Protein AF-0000000078526744 (afdb_homodimer)

Organism: NCBI:txid29354

Foldseek 3Di:
DDDDPPPPPPPDPVPPVVVVVVVVVVVVVVVVVVVVVVVVVVVVVVVVVVVCVVVVVPPPPPPPVPPPPCPPPVPPPPPPDPPPPPDDPVNLCVQQNDVQVVVLVVLQVVLVVVCVVVVCPVAWDWDQDNFGIKIKGFCVQQHDVQDLHGDPVCLVVLLVVLQSVLVDDFAKEKEFFAAPDFDDPYPDRGLQRSRQSNQVVSLVSSCPVVVHDSLRYHGYYDYNNDFPADSVDPVSRRRRRIMIIGRGRCVCVVVSDDDDD/DDPPDPPPPPPDPVPPVVVVVVVVVVVVVVVVVVVVVVVVVVVVVVVVVVVCVVVVVPPPPPPPVPPPDCPPPPPPPPPPPPPPPPPDPVNLCVQQNDVQVVVLVVLQVVLVVVCVVVVCPVAWDWDQDNFGIKIKGFCVQQHDVQDLHGDPVCLVVLLVVLQSVLVDDFAKEKWFFAADDFDDPYPDRGLQRSRQSNQVVSLVSSCPVVVHDSLRYHGYYDYNNDFPADSVDPVSRRRRRIMIIGRGRCVCVVVSDDDDD

InterPro domains:
  IPR006665 OmpA-like domain [PF00691] (142-241)
  IPR006665 OmpA-like domain [PS51123] (130-251)
  IPR006665 OmpA-like domain [cd07185] (141-247)
  IPR025713 Motility protein B-like, N-terminal domain [PF13677] (3-57)
  IPR036737 OmpA-like domain superfamily [G3DSA:3.30.1330.60] (96-255)
  IPR036737 OmpA-like domain superfamily [SSF103088] (124-247)
  IPR050330 Bacterial Outer Membrane Structural/Functional [PTHR30329] (3-250)

Sequence (522 aa):
MSKKREHVHQEEEAGEAWLLPYSDLMTLLLAVFIVLFAVSKIDAEKAQQISEQFSGTMMNKGYETGVSSGAGSNGNGAQTGGPLNIETQSELESFMGEYELRKLENLKAELDTKLHNQGMDQSVSTMIDMRGLVIRLNNAIFFDSGSAEIKKQSEDTLVEVAGLLNTIDNYIRVEGHTDNVPIRRSNYPSNWELSTARAVNVVKLFIDKCNFSPDKLIAVGYGEFKPVADNATAEGRAKNRRIDVIVLSSKYDNLEEQLVKMSKKREHVHQEEEAGEAWLLPYSDLMTLLLAVFIVLFAVSKIDAEKAQQISEQFSGTMMNKGYETGVSSGAGSNGNGAQTGGPLNIETQSELESFMGEYELRKLENLKAELDTKLHNQGMDQSVSTMIDMRGLVIRLNNAIFFDSGSAEIKKQSEDTLVEVAGLLNTIDNYIRVEGHTDNVPIRRSNYPSNWELSTARAVNVVKLFIDKCNFSPDKLIAVGYGE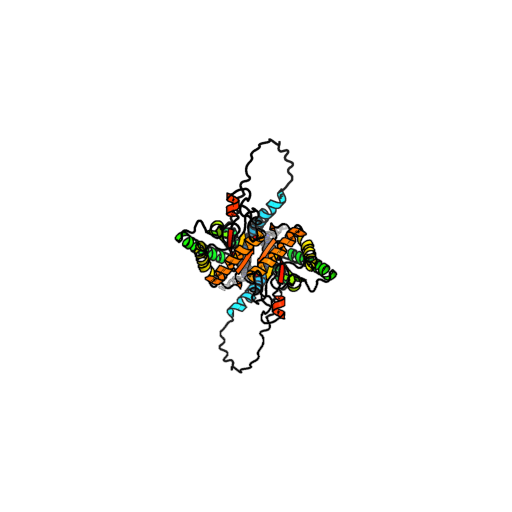FKPVADNATAEGRAKNRRIDVIVLSSKYDNLEEQLVK

Nearest PDB structures (foldseek):
  3wpx-assembly1_B  TM=9.423E-01  e=9.202E-14  Vibrio alginolyticus
  4b62-assembly1_A  TM=9.057E-01  e=3.930E-13  Pseudomonas aeruginosa PAO1
  6aeo-assembly2_B  TM=8.212E-01  e=6.959E-11  Escherichia coli O157:H7
  5y3z-assembly1_A  TM=8.216E-01  e=2.309E-10  Salmonella enterica subsp. enterica serovar Typhimurium str. LT2
  7rjj-assembly2_B  TM=7.910E-01  e=3.603E-08  Klebsiella pneumoniae subsp. pneumoniae

Solvent-accessible surface area (backbone atoms only — not comparable to full-atom values): 28849 Å² total; per-residue (Å²): 139,83,82,79,79,78,80,76,84,78,69,78,74,68,73,66,61,63,53,51,60,52,52,49,48,52,49,49,52,46,50,52,47,49,52,56,47,51,56,56,44,52,58,46,49,58,48,45,55,54,43,44,66,55,48,54,72,61,57,72,68,66,78,72,78,67,80,67,78,73,76,71,76,71,73,77,67,70,77,67,56,56,73,54,80,71,73,45,69,67,56,46,32,71,70,64,30,62,67,54,49,50,54,47,50,52,51,50,53,53,50,50,52,53,36,50,76,68,70,34,63,86,44,42,49,74,48,75,55,88,45,24,40,36,38,36,33,38,32,80,65,36,25,53,90,71,44,48,57,70,35,76,87,35,46,62,59,52,49,54,55,41,60,65,53,66,78,54,89,53,43,35,38,26,34,12,31,24,36,75,72,79,59,84,80,44,94,35,87,35,46,51,52,41,12,29,42,34,13,42,47,52,52,48,46,36,32,76,74,61,67,42,64,62,67,40,48,39,26,25,22,46,8,45,49,64,31,49,30,53,65,87,40,72,69,21,25,56,65,16,25,23,34,38,41,26,45,37,40,77,89,51,44,62,70,68,62,59,68,59,39,140,84,82,80,77,79,80,76,83,78,69,78,73,68,71,66,60,63,54,53,59,52,52,49,48,52,51,49,52,46,50,52,49,50,52,54,46,50,56,55,43,52,56,46,50,57,47,44,55,54,43,43,64,56,46,53,72,62,57,71,69,64,81,72,78,67,80,66,78,76,74,70,77,71,75,75,66,71,76,67,56,57,72,56,80,71,73,48,72,66,57,45,32,70,70,64,30,61,68,54,48,50,52,47,50,50,49,50,51,53,51,51,53,53,36,52,76,67,68,33,64,84,46,42,50,73,50,75,54,87,43,22,40,35,39,37,33,38,31,81,66,36,26,53,90,72,43,47,59,70,36,76,87,37,47,61,60,53,49,56,55,38,60,67,54,66,78,54,88,56,42,36,39,25,34,13,30,24,37,77,72,78,58,84,81,45,94,37,88,34,46,50,53,40,12,29,45,34,13,42,45,53,53,48,47,36,33,75,74,60,68,42,65,61,67,38,47,39,27,26,22,46,7,44,49,64,31,52,30,51,65,87,39,73,69,21,25,55,65,15,23,24,36,38,41,26,43,36,39,75,89,52,45,62,70,66,61,58,67,52,43

Structure (mmCIF, N/CA/C/O backbone):
data_AF-0000000078526744-model_v1
#
loop_
_entity.id
_entity.type
_entity.pdbx_description
1 polymer 'OmpA-like domain-containing protein'
#
loop_
_atom_site.group_PDB
_atom_site.id
_atom_site.type_symbol
_atom_site.label_atom_id
_atom_site.label_alt_id
_atom_site.label_comp_id
_atom_site.label_asym_id
_atom_site.label_entity_id
_atom_site.label_seq_id
_atom_site.pdbx_PDB_ins_code
_atom_site.Cartn_x
_atom_site.Cartn_y
_atom_site.Cartn_z
_atom_site.occupancy
_atom_site.B_iso_or_equiv
_atom_site.auth_seq_id
_atom_site.auth_comp_id
_atom_site.auth_asym_id
_atom_site.auth_atom_id
_atom_site.pdbx_PDB_model_num
ATOM 1 N N . MET A 1 1 ? -13.695 107.938 29.984 1 27.27 1 MET A N 1
ATOM 2 C CA . MET A 1 1 ? -14.211 106.688 30.578 1 27.27 1 MET A CA 1
ATOM 3 C C . MET A 1 1 ? -13.906 105.5 29.672 1 27.27 1 MET A C 1
ATOM 5 O O . MET A 1 1 ? -14.742 105.125 28.859 1 27.27 1 MET A O 1
ATOM 9 N N . SER A 1 2 ? -12.617 105.25 29.188 1 33.06 2 SER A N 1
ATOM 10 C CA . SER A 1 2 ? -12.109 104.438 28.094 1 33.06 2 SER A CA 1
ATOM 11 C C . SER A 1 2 ? -12.164 102.938 28.469 1 33.06 2 SER A C 1
ATOM 13 O O . SER A 1 2 ? -11.758 102.562 29.562 1 33.06 2 SER A O 1
ATOM 15 N N . LYS A 1 3 ? -13.047 102.188 27.781 1 39 3 LYS A N 1
ATOM 16 C CA . LYS A 1 3 ? -13.445 100.812 27.828 1 39 3 LYS A CA 1
ATOM 17 C C . LYS A 1 3 ? -12.258 99.875 27.578 1 39 3 LYS A C 1
ATOM 19 O O . LYS A 1 3 ? -11.672 99.875 26.484 1 39 3 LYS A O 1
ATOM 24 N N . LYS A 1 4 ? -11.516 99.5 28.656 1 39.28 4 LYS A N 1
ATOM 25 C CA . LYS A 1 4 ? -10.406 98.562 28.719 1 39.28 4 LYS A CA 1
ATOM 26 C C . LYS A 1 4 ? -10.836 97.188 28.234 1 39.28 4 LYS A C 1
ATOM 28 O O . LYS A 1 4 ? -11.711 96.562 28.844 1 39.28 4 LYS A O 1
ATOM 33 N N . ARG A 1 5 ? -10.633 96.875 26.953 1 36.41 5 ARG A N 1
ATOM 34 C CA . ARG A 1 5 ? -10.891 95.625 26.219 1 36.41 5 ARG A CA 1
ATOM 35 C C . ARG A 1 5 ? -10.086 94.5 26.812 1 36.41 5 ARG A C 1
ATOM 37 O O . ARG A 1 5 ? -8.859 94.562 26.875 1 36.41 5 ARG A O 1
ATOM 44 N N . GLU A 1 6 ? -10.617 93.812 27.828 1 32.41 6 GLU A N 1
ATOM 45 C CA . GLU A 1 6 ? -10.125 92.562 28.469 1 32.41 6 GLU A CA 1
ATOM 46 C C . GLU A 1 6 ? -9.852 91.5 27.453 1 32.41 6 GLU A C 1
ATOM 48 O O . GLU A 1 6 ? -10.758 91.062 26.719 1 32.41 6 GLU A O 1
ATOM 53 N N . HIS A 1 7 ? -8.672 91.438 26.812 1 33.16 7 HIS A N 1
ATOM 54 C CA . HIS A 1 7 ? -8.164 90.375 25.938 1 33.16 7 HIS A CA 1
ATOM 55 C C . HIS A 1 7 ? -8.172 89 26.609 1 33.16 7 HIS A C 1
ATOM 57 O O . HIS A 1 7 ? -7.543 88.875 27.656 1 33.16 7 HIS A O 1
ATOM 63 N N . VAL A 1 8 ? -9.312 88.312 26.531 1 34.03 8 VAL A N 1
ATOM 64 C CA . VAL A 1 8 ? -9.578 86.938 26.969 1 34.03 8 VAL A CA 1
ATOM 65 C C . VAL A 1 8 ? -8.523 86 26.391 1 34.03 8 VAL A C 1
ATOM 67 O O . VAL A 1 8 ? -8.328 85.938 25.172 1 34.03 8 VAL A O 1
ATOM 70 N N . HIS A 1 9 ? -7.484 85.625 27.156 1 33.34 9 HIS A N 1
ATOM 71 C CA . HIS A 1 9 ? -6.434 84.625 26.969 1 33.34 9 HIS A CA 1
ATOM 72 C C . HIS A 1 9 ? -7.023 83.25 26.609 1 33.34 9 HIS A C 1
ATOM 74 O O . HIS A 1 9 ? -7.492 82.562 27.484 1 33.34 9 HIS A O 1
ATOM 80 N N . GLN A 1 10 ? -7.789 83 25.453 1 34.94 10 GLN A N 1
ATOM 81 C CA . GLN A 1 10 ? -8.312 81.75 24.953 1 34.94 10 GLN A CA 1
ATOM 82 C C . GLN A 1 10 ? -7.18 80.812 24.625 1 34.94 10 GLN A C 1
ATOM 84 O O . GLN A 1 10 ? -7.371 79.812 23.859 1 34.94 10 GLN A O 1
ATOM 89 N N . GLU A 1 11 ? -5.898 81.125 24.891 1 31.27 11 GLU A N 1
ATOM 90 C CA . GLU A 1 11 ? -4.941 80.375 24.094 1 31.27 11 GLU A CA 1
ATOM 91 C C . GLU A 1 11 ? -5.012 78.875 24.438 1 31.27 11 GLU A C 1
ATOM 93 O O . GLU A 1 11 ? -5.027 78 23.531 1 31.27 11 GLU A O 1
ATOM 98 N N . GLU A 1 12 ? -4.438 78.312 25.531 1 35.16 12 GLU A N 1
ATOM 99 C CA . GLU A 1 12 ? -3.455 77.25 25.531 1 35.16 12 GLU A CA 1
ATOM 100 C C . GLU A 1 12 ? -4.129 75.875 25.672 1 35.16 12 GLU A C 1
ATOM 102 O O . GLU A 1 12 ? -3.459 74.875 25.922 1 35.16 12 GLU A O 1
ATOM 107 N N . GLU A 1 13 ? -5.473 75.75 25.734 1 38.25 13 GLU A N 1
ATOM 108 C CA . GLU A 1 13 ? -5.945 74.438 26.125 1 38.25 13 GLU A CA 1
ATOM 109 C C . GLU A 1 13 ? -5.812 73.438 24.984 1 38.25 13 GLU A C 1
ATOM 111 O O . GLU A 1 13 ? -6.352 72.312 25.047 1 38.25 13 GLU A O 1
ATOM 116 N N . ALA A 1 14 ? -5.254 73.75 23.781 1 41.25 14 ALA A N 1
ATOM 117 C CA . ALA A 1 14 ? -5.332 72.938 22.594 1 41.25 14 ALA A CA 1
ATOM 118 C C . ALA A 1 14 ? -4.465 71.688 22.75 1 41.25 14 ALA A C 1
ATOM 120 O O . ALA A 1 14 ? -4.508 70.75 21.922 1 41.25 14 ALA A O 1
ATOM 121 N N . GLY A 1 15 ? -3.561 71.75 23.797 1 40.81 15 GLY A N 1
ATOM 122 C CA . GLY A 1 15 ? -2.578 70.625 23.766 1 40.81 15 GLY A CA 1
ATOM 123 C C . GLY A 1 15 ? -3.164 69.312 24.078 1 40.81 15 GLY A C 1
ATOM 124 O O . GLY A 1 15 ? -2.518 68.25 23.859 1 40.81 15 GLY A O 1
ATOM 125 N N . GLU A 1 16 ? -4.156 69.188 24.984 1 44.59 16 GLU A N 1
ATOM 126 C CA . GLU A 1 16 ? -4.547 67.938 25.578 1 44.59 16 GLU A CA 1
ATOM 127 C C . GLU A 1 16 ? -5.527 67.188 24.672 1 44.59 16 GLU A C 1
ATOM 129 O O . GLU A 1 16 ? -5.941 66.062 24.984 1 44.59 16 GLU A O 1
ATOM 134 N N . ALA A 1 17 ? -6.047 67.812 23.641 1 48.38 17 ALA A N 1
ATOM 135 C CA . ALA A 1 17 ? -7.172 67.25 22.906 1 48.38 17 ALA A CA 1
ATOM 136 C C . ALA A 1 17 ? -6.699 66.188 21.938 1 48.38 17 ALA A C 1
ATOM 138 O O . ALA A 1 17 ? -7.465 65.312 21.562 1 48.38 17 ALA A O 1
ATOM 139 N N . TRP A 1 18 ? -5.414 66.375 21.516 1 48.66 18 TRP A N 1
ATOM 140 C CA . TRP A 1 18 ? -4.98 65.438 20.484 1 48.66 18 TRP A CA 1
ATOM 141 C C . TRP A 1 18 ? -4.68 64.062 21.109 1 48.66 18 TRP A C 1
ATOM 143 O O . TRP A 1 18 ? -4.574 63.062 20.391 1 48.66 18 TRP A O 1
ATOM 153 N N . LEU A 1 19 ? -4.469 64 22.406 1 51.12 19 LEU A N 1
ATOM 154 C CA . LEU A 1 19 ? -4.102 62.75 23.031 1 51.12 19 LEU A CA 1
ATOM 155 C C . LEU A 1 19 ? -5.305 61.812 23.141 1 51.12 19 LEU A C 1
ATOM 157 O O . LEU A 1 19 ? -5.164 60.594 23.062 1 51.12 19 LEU A O 1
ATOM 161 N N . LEU A 1 20 ? -6.492 62.281 23.078 1 58.22 20 LEU A N 1
ATOM 162 C CA . LEU A 1 20 ? -7.684 61.469 23.266 1 58.22 20 LEU A CA 1
ATOM 163 C C . LEU A 1 20 ? -7.957 60.594 22.031 1 58.22 20 LEU A C 1
ATOM 165 O O . LEU A 1 20 ? -8.242 59.406 22.156 1 58.22 20 LEU A O 1
ATOM 169 N N . PRO A 1 21 ? -7.809 61.25 20.828 1 60.22 21 PRO A N 1
ATOM 170 C CA . PRO A 1 21 ? -8.078 60.375 19.672 1 60.22 21 PRO A CA 1
ATOM 171 C C . PRO A 1 21 ? -7 59.312 19.484 1 60.22 21 PRO A C 1
ATOM 173 O O . PRO A 1 21 ? -7.305 58.188 19.047 1 60.22 21 PRO A O 1
ATOM 176 N N . TYR A 1 22 ? -5.809 59.688 19.969 1 59.84 22 TYR A N 1
ATOM 177 C CA . TYR A 1 22 ? -4.73 58.688 19.844 1 59.84 22 TYR A CA 1
ATOM 178 C C . TYR A 1 22 ? -4.906 57.562 20.828 1 59.84 22 TYR A C 1
ATOM 180 O O . TYR A 1 22 ? -4.73 56.375 20.484 1 59.84 22 TYR A O 1
ATOM 188 N N . SER A 1 23 ? -5.352 57.938 22 1 62.91 23 SER A N 1
ATOM 189 C CA . SER A 1 23 ? -5.586 56.938 23.016 1 62.91 23 SER A CA 1
ATOM 190 C C . SER A 1 23 ? -6.773 56.031 22.656 1 62.91 23 SER A C 1
ATOM 192 O O . SER A 1 23 ? -6.758 54.844 22.906 1 62.91 23 SER A O 1
ATOM 194 N N . ASP A 1 24 ? -7.684 56.625 22.016 1 64.69 24 ASP A N 1
ATOM 195 C CA . ASP A 1 24 ? -8.859 55.906 21.578 1 64.69 24 ASP A CA 1
ATOM 196 C C . ASP A 1 24 ? -8.523 54.969 20.406 1 64.69 24 ASP A C 1
ATOM 198 O O . ASP A 1 24 ? -8.984 53.844 20.344 1 64.69 24 ASP A O 1
ATOM 202 N N . LEU A 1 25 ? -7.637 55.438 19.453 1 64.5 25 LEU A N 1
ATOM 203 C CA . LEU A 1 25 ? -7.215 54.625 18.328 1 64.5 25 LEU A CA 1
ATOM 204 C C . LEU A 1 25 ? -6.355 53.438 18.797 1 64.5 25 LEU A C 1
ATOM 206 O O . LEU A 1 25 ? -6.512 52.312 18.328 1 64.5 25 LEU A O 1
ATOM 210 N N . MET A 1 26 ? -5.539 53.656 19.812 1 65.31 26 MET A N 1
ATOM 211 C CA . MET A 1 26 ? -4.695 52.625 20.375 1 65.31 26 MET A CA 1
ATOM 212 C C . MET A 1 26 ? -5.527 51.625 21.156 1 65.31 26 MET A C 1
ATOM 214 O O . MET A 1 26 ? -5.27 50.406 21.109 1 65.31 26 MET A O 1
ATOM 218 N N . THR A 1 27 ? -6.668 52.031 21.797 1 71 27 THR A N 1
ATOM 219 C CA . THR A 1 27 ? -7.574 51.125 22.5 1 71 27 THR A CA 1
ATOM 220 C C . THR A 1 27 ? -8.398 50.312 21.531 1 71 27 THR A C 1
ATOM 222 O O . THR A 1 27 ? -8.648 49.125 21.766 1 71 27 THR A O 1
ATOM 225 N N . LEU A 1 28 ? -8.758 50.938 20.391 1 72.38 28 LEU A N 1
ATOM 226 C CA . LEU A 1 28 ? -9.484 50.219 19.344 1 72.38 28 LEU A CA 1
ATOM 227 C C . LEU A 1 28 ? -8.578 49.219 18.656 1 72.38 28 LEU A C 1
ATOM 229 O O . LEU A 1 28 ? -8.984 48.062 18.391 1 72.38 28 LEU A O 1
ATOM 233 N N . LEU A 1 29 ? -7.387 49.656 18.344 1 70.06 29 LEU A N 1
ATOM 234 C CA . LEU A 1 29 ? -6.391 48.75 17.766 1 70.06 29 LEU A CA 1
ATOM 235 C C . LEU A 1 29 ? -6.027 47.625 18.734 1 70.06 29 LEU A C 1
ATOM 237 O O . LEU A 1 29 ? -5.891 46.469 18.328 1 70.06 29 LEU A O 1
ATOM 241 N N . LEU A 1 30 ? -5.992 47.906 20 1 69.88 30 LEU A N 1
ATOM 242 C CA . LEU A 1 30 ? -5.785 46.875 21.031 1 69.88 30 LEU A CA 1
ATOM 243 C C . LEU A 1 30 ? -6.973 45.938 21.125 1 69.88 30 LEU A C 1
ATOM 245 O O . LEU A 1 30 ? -6.793 44.719 21.219 1 69.88 30 LEU A O 1
ATOM 249 N N . ALA A 1 31 ? -8.172 46.469 21.062 1 71.12 31 ALA A N 1
ATOM 250 C CA . ALA A 1 31 ? -9.375 45.625 21.078 1 71.12 31 ALA A CA 1
ATOM 251 C C . ALA A 1 31 ? -9.438 44.719 19.859 1 71.12 31 ALA A C 1
ATOM 253 O O . ALA A 1 31 ? -9.773 43.531 19.984 1 71.12 31 ALA A O 1
ATOM 254 N N . VAL A 1 32 ? -9.109 45.25 18.688 1 70.88 32 VAL A N 1
ATOM 255 C CA . VAL A 1 32 ? -9.07 44.438 17.469 1 70.88 32 VAL A CA 1
ATOM 256 C C . VAL A 1 32 ? -7.965 43.406 17.562 1 70.88 32 VAL A C 1
ATOM 258 O O . VAL A 1 32 ? -8.172 42.25 17.203 1 70.88 32 VAL A O 1
ATOM 261 N N . PHE A 1 33 ? -6.879 43.75 18.125 1 63.16 33 PHE A N 1
ATOM 262 C CA . PHE A 1 33 ? -5.77 42.844 18.328 1 63.16 33 PHE A CA 1
ATOM 263 C C . PHE A 1 33 ? -6.113 41.781 19.375 1 63.16 33 PHE A C 1
ATOM 265 O O . PHE A 1 33 ? -5.785 40.625 19.219 1 63.16 33 PHE A O 1
ATOM 272 N N . ILE A 1 34 ? -6.844 42.062 20.422 1 67.81 34 ILE A N 1
ATOM 273 C CA . ILE A 1 34 ? -7.309 41.125 21.406 1 67.81 34 ILE A CA 1
ATOM 274 C C . ILE A 1 34 ? -8.297 40.156 20.766 1 67.81 34 ILE A C 1
ATOM 276 O O . ILE A 1 34 ? -8.25 38.938 21.031 1 67.81 34 ILE A O 1
ATOM 280 N N . VAL A 1 35 ? -9.156 40.625 19.922 1 68.5 35 VAL A N 1
ATOM 281 C CA . VAL A 1 35 ? -10.102 39.75 19.219 1 68.5 35 VAL A CA 1
ATOM 282 C C . VAL A 1 35 ? -9.352 38.844 18.25 1 68.5 35 VAL A C 1
ATOM 284 O O . VAL A 1 35 ? -9.602 37.656 18.188 1 68.5 35 VAL A O 1
ATOM 287 N N . LEU A 1 36 ? -8.422 39.375 17.5 1 63.91 36 LEU A N 1
ATOM 288 C CA . LEU A 1 36 ? -7.633 38.562 16.562 1 63.91 36 LEU A CA 1
ATOM 289 C C . LEU A 1 36 ? -6.738 37.594 17.297 1 63.91 36 LEU A C 1
ATOM 291 O O . LEU A 1 36 ? -6.566 36.438 16.859 1 63.91 36 LEU A O 1
ATOM 295 N N . PHE A 1 37 ? -6.211 37.906 18.422 1 56.59 37 PHE A N 1
ATOM 296 C CA . PHE A 1 37 ? -5.449 37.031 19.312 1 56.59 37 PHE A CA 1
ATOM 297 C C . PHE A 1 37 ? -6.359 36 19.953 1 56.59 37 PHE A C 1
ATOM 299 O O . PHE A 1 37 ? -5.988 34.812 20.094 1 56.59 37 PHE A O 1
ATOM 306 N N . ALA A 1 38 ? -7.5 36.312 20.375 1 56.59 38 ALA A N 1
ATOM 307 C CA . ALA A 1 38 ? -8.477 35.344 20.922 1 56.59 38 ALA A CA 1
ATOM 308 C C . ALA A 1 38 ? -8.875 34.312 19.891 1 56.59 38 ALA A C 1
ATOM 310 O O . ALA A 1 38 ? -9.039 33.125 20.203 1 56.59 38 ALA A O 1
ATOM 311 N N . VAL A 1 39 ? -8.992 34.688 18.672 1 54.91 39 VAL A N 1
ATOM 312 C CA . VAL A 1 39 ? -9.289 33.75 17.594 1 54.91 39 VAL A CA 1
ATOM 313 C C . VAL A 1 39 ? -8.062 32.875 17.312 1 54.91 39 VAL A C 1
ATOM 315 O O . VAL A 1 39 ? -8.18 31.672 17.094 1 54.91 39 VAL A O 1
ATOM 318 N N . SER A 1 40 ? -6.898 33.406 17.406 1 52.03 40 SER A N 1
ATOM 319 C CA . SER A 1 40 ? -5.652 32.656 17.219 1 52.03 40 SER A CA 1
ATOM 320 C C . SER A 1 40 ? -5.363 31.734 18.406 1 52.03 40 SER A C 1
ATOM 322 O O . SER A 1 40 ? -4.844 30.641 18.219 1 52.03 40 SER A O 1
ATOM 324 N N . LYS A 1 41 ? -5.707 32.031 19.609 1 52.16 41 LYS A N 1
ATOM 325 C CA . LYS A 1 41 ? -5.594 31.172 20.797 1 52.16 41 LYS A CA 1
ATOM 326 C C . LYS A 1 41 ? -6.66 30.078 20.781 1 52.16 41 LYS A C 1
ATOM 328 O O . LYS A 1 41 ? -6.438 28.984 21.297 1 52.16 41 LYS A O 1
ATOM 333 N N . ILE A 1 42 ? -7.859 30.359 20.344 1 48.34 42 ILE A N 1
ATOM 334 C CA . ILE A 1 42 ? -8.859 29.297 20.219 1 48.34 42 ILE A CA 1
ATOM 335 C C . ILE A 1 42 ? -8.32 28.188 19.328 1 48.34 42 ILE A C 1
ATOM 337 O O . ILE A 1 42 ? -8.5 27 19.641 1 48.34 42 ILE A O 1
ATOM 341 N N . ASP A 1 43 ? -7.539 28.531 18.406 1 46.31 43 ASP A N 1
ATOM 342 C CA . ASP A 1 43 ? -6.91 27.5 17.594 1 46.31 43 ASP A CA 1
ATOM 343 C C . ASP A 1 43 ? -5.797 26.797 18.375 1 46.31 43 ASP A C 1
ATOM 345 O O . ASP A 1 43 ? -5.578 25.594 18.203 1 46.31 43 ASP A O 1
ATOM 349 N N . ALA A 1 44 ? -5.219 27.484 19.375 1 45.56 44 ALA A N 1
ATOM 350 C CA . ALA A 1 44 ? -4.215 26.859 20.234 1 45.56 44 ALA A CA 1
ATOM 351 C C . ALA A 1 44 ? -4.871 26.031 21.328 1 45.56 44 ALA A C 1
ATOM 353 O O . ALA A 1 44 ? -4.383 24.938 21.672 1 45.56 44 ALA A O 1
ATOM 354 N N . GLU A 1 45 ? -5.922 26.359 21.938 1 47.19 45 GLU A N 1
ATOM 355 C CA . GLU A 1 45 ? -6.617 25.594 22.953 1 47.19 45 GLU A CA 1
ATOM 356 C C . GLU A 1 45 ? -7.23 24.328 22.375 1 47.19 45 GLU A C 1
ATOM 358 O O . GLU A 1 45 ? -7.176 23.266 22.984 1 47.19 45 GLU A O 1
ATOM 363 N N . LYS A 1 46 ? -7.824 24.391 21.234 1 47.16 46 LYS A N 1
ATOM 364 C CA . LYS A 1 46 ? -8.258 23.156 20.594 1 47.16 46 LYS A CA 1
ATOM 365 C C . LYS A 1 46 ? -7.062 22.266 20.25 1 47.16 46 LYS A C 1
ATOM 367 O O . LYS A 1 46 ? -7.137 21.047 20.359 1 47.16 46 LYS A O 1
ATOM 372 N N . ALA A 1 47 ? -5.941 22.844 20.078 1 43.56 47 ALA A N 1
ATOM 373 C CA . ALA A 1 47 ? -4.699 22.094 19.906 1 43.56 47 ALA A CA 1
ATOM 374 C C . ALA A 1 47 ? -4.219 21.516 21.234 1 43.56 47 ALA A C 1
ATOM 376 O O . ALA A 1 47 ? -3.736 20.375 21.297 1 43.56 47 ALA A O 1
ATOM 377 N N . GLN A 1 48 ? -4.355 22.172 22.375 1 44.22 48 GLN A N 1
ATOM 378 C CA . GLN A 1 48 ? -4.023 21.656 23.703 1 44.22 48 GLN A CA 1
ATOM 379 C C . GLN A 1 48 ? -5.023 20.594 24.156 1 44.22 48 GLN A C 1
ATOM 381 O O . GLN A 1 48 ? -4.637 19.594 24.766 1 44.22 48 GLN A O 1
ATOM 386 N N . GLN A 1 49 ? -6.309 20.766 23.875 1 45.91 49 GLN A N 1
ATOM 387 C CA . GLN A 1 49 ? -7.254 19.703 24.203 1 45.91 49 GLN A CA 1
ATOM 388 C C . GLN A 1 49 ? -6.992 18.453 23.375 1 45.91 49 GLN A C 1
ATOM 390 O O . GLN A 1 49 ? -7.109 17.344 23.875 1 45.91 49 GLN A O 1
ATOM 395 N N . ILE A 1 50 ? -6.508 18.625 22.188 1 42.12 50 ILE A N 1
ATOM 396 C CA . ILE A 1 50 ? -6.062 17.484 21.375 1 42.12 50 ILE A CA 1
ATOM 397 C C . ILE A 1 50 ? -4.734 16.969 21.922 1 42.12 50 ILE A C 1
ATOM 399 O O . ILE A 1 50 ? -4.547 15.75 22.062 1 42.12 50 ILE A O 1
ATOM 403 N N . SER A 1 51 ? -3.842 17.797 22.453 1 42.31 51 SER A N 1
ATOM 404 C CA . SER A 1 51 ? -2.598 17.359 23.078 1 42.31 51 SER A CA 1
ATOM 405 C C . SER A 1 51 ? -2.852 16.734 24.438 1 42.31 51 SER A C 1
ATOM 407 O O . SER A 1 51 ? -2.195 15.773 24.828 1 42.31 51 SER A O 1
ATOM 409 N N . GLU A 1 52 ? -3.715 17.219 25.281 1 42.94 52 GLU A N 1
ATOM 410 C CA . GLU A 1 52 ? -4.02 16.641 26.578 1 42.94 52 GLU A CA 1
ATOM 411 C C . GLU A 1 52 ? -4.738 15.297 26.422 1 42.94 52 GLU A C 1
ATOM 413 O O . GLU A 1 52 ? -4.504 14.367 27.203 1 42.94 52 GLU A O 1
ATOM 418 N N . GLN A 1 53 ? -5.641 15.133 25.484 1 39.69 53 GLN A N 1
ATOM 419 C CA . GLN A 1 53 ? -6.188 13.797 25.25 1 39.69 53 GLN A CA 1
ATOM 420 C C . GLN A 1 53 ? -5.105 12.844 24.75 1 39.69 53 GLN A C 1
ATOM 422 O O . GLN A 1 53 ? -5.125 11.656 25.094 1 39.69 53 GLN A O 1
ATOM 427 N N . PHE A 1 54 ? -4.059 13.406 24.109 1 37.47 54 PHE A N 1
ATOM 428 C CA . PHE A 1 54 ? -2.885 12.609 23.766 1 37.47 54 PHE A CA 1
ATOM 429 C C . PHE A 1 54 ? -1.922 12.531 24.938 1 37.47 54 PHE A C 1
ATOM 431 O O . PHE A 1 54 ? -1.294 11.5 25.172 1 37.47 54 PHE A O 1
ATOM 438 N N . SER A 1 55 ? -1.651 13.578 25.734 1 37.69 55 SER A N 1
ATOM 439 C CA . SER A 1 55 ? -0.735 13.523 26.859 1 37.69 55 SER A CA 1
ATOM 440 C C . SER A 1 55 ? -1.352 12.766 28.031 1 37.69 55 SER A C 1
ATOM 442 O O . SER A 1 55 ? -0.634 12.18 28.844 1 37.69 55 SER A O 1
ATOM 444 N N . GLY A 1 56 ? -2.623 12.875 28.266 1 37.34 56 GLY A N 1
ATOM 445 C CA . GLY A 1 56 ? -3.236 12.164 29.375 1 37.34 56 GLY A CA 1
ATOM 446 C C . GLY A 1 56 ? -3.123 10.656 29.266 1 37.34 56 GLY A C 1
ATOM 447 O O . GLY A 1 56 ? -3.193 9.938 30.266 1 37.34 56 GLY A O 1
ATOM 448 N N . THR A 1 57 ? -3.191 10.086 28.062 1 36.94 57 THR A N 1
ATOM 449 C CA . THR A 1 57 ? -3.047 8.633 28.016 1 36.94 57 THR A CA 1
ATOM 450 C C . THR A 1 57 ? -1.617 8.219 28.344 1 36.94 57 THR A C 1
ATOM 452 O O . THR A 1 57 ? -1.366 7.066 28.703 1 36.94 57 THR A O 1
ATOM 455 N N . MET A 1 58 ? -0.655 9.156 28.156 1 32.88 58 MET A N 1
ATOM 456 C CA . MET A 1 58 ? 0.701 8.758 28.516 1 32.88 58 MET A CA 1
ATOM 457 C C . MET A 1 58 ? 0.911 8.828 30.016 1 32.88 58 MET A C 1
ATOM 459 O O . MET A 1 58 ? 1.679 8.047 30.578 1 32.88 58 MET A O 1
ATOM 463 N N . MET A 1 59 ? 0.589 9.945 30.609 1 31.89 59 MET A N 1
ATOM 464 C CA . MET A 1 59 ? 1.204 10.125 31.922 1 31.89 59 MET A CA 1
ATOM 465 C C . MET A 1 59 ? 0.637 9.133 32.938 1 31.89 59 MET A C 1
ATOM 467 O O . MET A 1 59 ? 1.336 8.711 33.844 1 31.89 59 MET A O 1
ATOM 471 N N . ASN A 1 60 ? -0.603 9.227 33.125 1 30.47 60 ASN A N 1
ATOM 472 C CA . ASN A 1 60 ? -1.015 8.773 34.438 1 30.47 60 ASN A CA 1
ATOM 473 C C . ASN A 1 60 ? -0.874 7.262 34.594 1 30.47 60 ASN A C 1
ATOM 475 O O . ASN A 1 60 ? -1.861 6.531 34.5 1 30.47 60 ASN A O 1
ATOM 479 N N . LYS A 1 61 ? -0.053 6.598 33.781 1 33.5 61 LYS A N 1
ATOM 480 C CA . LYS A 1 61 ? 0.135 5.25 34.312 1 33.5 61 LYS A CA 1
ATOM 481 C C . LYS A 1 61 ? 0.779 5.281 35.688 1 33.5 61 LYS A C 1
ATOM 483 O O . LYS A 1 61 ? 2.006 5.258 35.812 1 33.5 61 LYS A O 1
ATOM 488 N N . GLY A 1 62 ? 0.53 6.254 36.5 1 28.88 62 GLY A N 1
ATOM 489 C CA . GLY A 1 62 ? 0.987 6.055 37.875 1 28.88 62 GLY A CA 1
ATOM 490 C C . GLY A 1 62 ? 0.616 4.695 38.438 1 28.88 62 GLY A C 1
ATOM 491 O O . GLY A 1 62 ? -0.446 4.152 38.094 1 28.88 62 GLY A O 1
ATOM 492 N N . TYR A 1 63 ? 1.692 3.92 38.844 1 29.89 63 TYR A N 1
ATOM 493 C CA . TYR A 1 63 ? 1.781 2.67 39.594 1 29.89 63 TYR A CA 1
ATOM 494 C C . TYR A 1 63 ? 0.912 2.721 40.844 1 29.89 63 TYR A C 1
ATOM 496 O O . TYR A 1 63 ? 1.332 3.242 41.875 1 29.89 63 TYR A O 1
ATOM 504 N N . GLU A 1 64 ? -0.193 3.371 40.875 1 27.19 64 GLU A N 1
ATOM 505 C CA . GLU A 1 64 ? -0.847 3.154 42.156 1 27.19 64 GLU A CA 1
ATOM 506 C C . GLU A 1 64 ? -0.913 1.669 42.5 1 27.19 64 GLU A C 1
ATOM 508 O O . GLU A 1 64 ? -1.352 0.857 41.688 1 27.19 64 GLU A O 1
ATOM 513 N N . THR A 1 65 ? 0.036 1.348 43.406 1 30.56 65 THR A N 1
ATOM 514 C CA . THR A 1 65 ? 0.17 0.118 44.188 1 30.56 65 THR A CA 1
ATOM 515 C C . THR A 1 65 ? -1.188 -0.34 44.719 1 30.56 65 THR A C 1
ATOM 517 O O . THR A 1 65 ? -1.608 0.066 45.812 1 30.56 65 THR A O 1
ATOM 520 N N . GLY A 1 66 ? -2.299 0.026 44.156 1 26.72 66 GLY A N 1
ATOM 521 C CA . GLY A 1 66 ? -3.484 -0.472 44.844 1 26.72 66 GLY A CA 1
ATOM 522 C C . GLY A 1 66 ? -3.441 -1.966 45.094 1 26.72 66 GLY A C 1
ATOM 523 O O . GLY A 1 66 ? -2.969 -2.734 44.25 1 26.72 66 GLY A O 1
ATOM 524 N N . VAL A 1 67 ? -3.154 -2.293 46.375 1 28.53 67 VAL A N 1
ATOM 525 C CA . VAL A 1 67 ? -3.307 -3.568 47.062 1 28.53 67 VAL A CA 1
ATOM 526 C C . VAL A 1 67 ? -4.605 -4.242 46.625 1 28.53 67 VAL A C 1
ATOM 528 O O . VAL A 1 67 ? -5.688 -3.867 47.094 1 28.53 67 VAL A O 1
ATOM 531 N N . SER A 1 68 ? -5.016 -4.043 45.375 1 25.88 68 SER A N 1
ATOM 532 C CA . SER A 1 68 ? -6.281 -4.723 45.125 1 25.88 68 SER A CA 1
ATOM 533 C C . SER A 1 68 ? -6.207 -6.199 45.5 1 25.88 68 SER A C 1
ATOM 535 O O . SER A 1 68 ? -5.207 -6.863 45.219 1 25.88 68 SER A O 1
ATOM 537 N N . SER A 1 69 ? -6.738 -6.492 46.719 1 29.03 69 SER A N 1
ATOM 538 C CA . SER A 1 69 ? -7.227 -7.805 47.156 1 29.03 69 SER A CA 1
ATOM 539 C C . SER A 1 69 ? -7.812 -8.578 45.969 1 29.03 69 SER A C 1
ATOM 541 O O . SER A 1 69 ? -8.555 -8.023 45.156 1 29.03 69 SER A O 1
ATOM 543 N N . GLY A 1 70 ? -7.039 -9.539 45.5 1 26.48 70 GLY A N 1
ATOM 544 C CA . GLY A 1 70 ? -7.125 -10.516 44.438 1 26.48 70 GLY A CA 1
ATOM 545 C C . GLY A 1 70 ? -8.445 -11.266 44.438 1 26.48 70 GLY A C 1
ATOM 546 O O . GLY A 1 70 ? -8.5 -12.445 44.781 1 26.48 70 GLY A O 1
ATOM 547 N N . ALA A 1 71 ? -9.586 -10.656 44.969 1 26.25 71 ALA A N 1
ATOM 548 C CA . ALA A 1 71 ? -10.656 -11.633 44.844 1 26.25 71 ALA A CA 1
ATOM 549 C C . ALA A 1 71 ? -10.75 -12.141 43.406 1 26.25 71 ALA A C 1
ATOM 551 O O . ALA A 1 71 ? -10.555 -11.375 42.438 1 26.25 71 ALA A O 1
ATOM 552 N N . GLY A 1 72 ? -10.438 -13.414 43.188 1 26.55 72 GLY A N 1
ATOM 553 C CA . GLY A 1 72 ? -10.359 -14.359 42.094 1 26.55 72 GLY A CA 1
ATOM 554 C C . GLY A 1 72 ? -11.539 -14.266 41.156 1 26.55 72 GLY A C 1
ATOM 555 O O . GLY A 1 72 ? -11.805 -15.195 40.375 1 26.55 72 GLY A O 1
ATOM 556 N N . SER A 1 73 ? -12.32 -13.125 41.156 1 25.88 73 SER A N 1
ATOM 557 C CA . SER A 1 73 ? -13.438 -13.5 40.281 1 25.88 73 SER A CA 1
ATOM 558 C C . SER A 1 73 ? -12.953 -13.812 38.875 1 25.88 73 SER A C 1
ATOM 560 O O . SER A 1 73 ? -12.109 -13.102 38.344 1 25.88 73 SER A O 1
ATOM 562 N N . ASN A 1 74 ? -13.016 -15.055 38.531 1 26.42 74 ASN A N 1
ATOM 563 C CA . ASN A 1 74 ? -12.812 -15.766 37.281 1 26.42 74 ASN A CA 1
ATOM 564 C C . ASN A 1 74 ? -13.516 -15.078 36.094 1 26.42 74 ASN A C 1
ATOM 566 O O . ASN A 1 74 ? -13.867 -15.719 35.125 1 26.42 74 ASN A O 1
ATOM 570 N N . GLY A 1 75 ? -14.047 -13.914 36.312 1 25.86 75 GLY A N 1
ATOM 571 C CA . GLY A 1 75 ? -14.898 -13.617 35.188 1 25.86 75 GLY A CA 1
ATOM 572 C C . GLY A 1 75 ? -14.148 -13.555 33.875 1 25.86 75 GLY A C 1
ATOM 573 O O . GLY A 1 75 ? -13.039 -13.023 33.812 1 25.86 75 GLY A O 1
ATOM 574 N N . ASN A 1 76 ? -14.258 -14.57 33.062 1 29.06 76 ASN A N 1
ATOM 575 C CA . ASN A 1 76 ? -13.93 -14.703 31.656 1 29.06 76 ASN A CA 1
ATOM 576 C C . ASN A 1 76 ? -14.305 -13.445 30.875 1 29.06 76 ASN A C 1
ATOM 578 O O . ASN A 1 76 ? -15.406 -13.344 30.344 1 29.06 76 ASN A O 1
ATOM 582 N N . GLY A 1 77 ? -14.281 -12.328 31.5 1 28.77 77 GLY A N 1
ATOM 583 C CA . GLY A 1 77 ? -14.734 -11.227 30.672 1 28.77 77 GLY A CA 1
ATOM 584 C C . GLY A 1 77 ? -13.945 -11.086 29.391 1 28.77 77 GLY A C 1
ATOM 585 O O . GLY A 1 77 ? -12.719 -10.984 29.406 1 28.77 77 GLY A O 1
ATOM 586 N N . ALA A 1 78 ? -14.414 -11.797 28.438 1 28.91 78 ALA A N 1
ATOM 587 C CA . ALA A 1 78 ? -14.008 -11.508 27.062 1 28.91 78 ALA A CA 1
ATOM 588 C C . ALA A 1 78 ? -13.82 -10.008 26.859 1 28.91 78 ALA A C 1
ATOM 590 O O . ALA A 1 78 ? -14.711 -9.211 27.172 1 28.91 78 ALA A O 1
ATOM 591 N N . GLN A 1 79 ? -12.664 -9.523 27.109 1 30.56 79 GLN A N 1
ATOM 592 C CA . GLN A 1 79 ? -12.352 -8.188 26.609 1 30.56 79 GLN A CA 1
ATOM 593 C C . GLN A 1 79 ? -13.055 -7.918 25.281 1 30.56 79 GLN A C 1
ATOM 595 O O . GLN A 1 79 ? -12.766 -8.562 24.281 1 30.56 79 GLN A O 1
ATOM 600 N N . THR A 1 80 ? -14.367 -7.621 25.344 1 31.02 80 THR A N 1
ATOM 601 C CA . THR A 1 80 ? -15.039 -7.062 24.188 1 31.02 80 THR A CA 1
ATOM 602 C C . THR A 1 80 ? -14.094 -6.152 23.406 1 31.02 80 THR A C 1
ATOM 604 O O . THR A 1 80 ? -13.328 -5.387 23.984 1 31.02 80 THR A O 1
ATOM 607 N N . GLY A 1 81 ? -13.68 -6.527 22.281 1 33.25 81 GLY A N 1
ATOM 608 C CA . GLY A 1 81 ? -13 -5.672 21.328 1 33.25 81 GLY A CA 1
ATOM 609 C C . GLY A 1 81 ? -13.406 -4.215 21.438 1 33.25 81 GLY A C 1
ATOM 610 O O . GLY A 1 81 ? -14.555 -3.906 21.75 1 33.25 81 GLY A O 1
ATOM 611 N N . GLY A 1 82 ? -12.664 -3.41 22.125 1 35.44 82 GLY A N 1
ATOM 612 C CA . GLY A 1 82 ? -12.938 -1.983 22.156 1 35.44 82 GLY A CA 1
ATOM 613 C C . GLY A 1 82 ? -13.578 -1.473 20.875 1 35.44 82 GLY A C 1
ATOM 614 O O . GLY A 1 82 ? -13.516 -2.133 19.844 1 35.44 82 GLY A O 1
ATOM 615 N N . PRO A 1 83 ? -14.703 -0.805 20.953 1 35.41 83 PRO A N 1
ATOM 616 C CA . PRO A 1 83 ? -15.391 -0.241 19.797 1 35.41 83 PRO A CA 1
ATOM 617 C C . PRO A 1 83 ? -14.422 0.292 18.734 1 35.41 83 PRO A C 1
ATOM 619 O O . PRO A 1 83 ? -13.297 0.671 19.062 1 35.41 83 PRO A O 1
ATOM 622 N N . LEU A 1 84 ? -14.398 -0.102 17.516 1 44.47 84 LEU A N 1
ATOM 623 C CA . LEU A 1 84 ? -13.82 0.654 16.406 1 44.47 84 LEU A CA 1
ATOM 624 C C . LEU A 1 84 ? -13.859 2.15 16.688 1 44.47 84 LEU A C 1
ATOM 626 O O . LEU A 1 84 ? -14.906 2.684 17.078 1 44.47 84 LEU A O 1
ATOM 630 N N . ASN A 1 85 ? -12.93 2.695 17.266 1 46.91 85 ASN A N 1
ATOM 631 C CA . ASN A 1 85 ? -12.945 4.148 17.375 1 46.91 85 ASN A CA 1
ATOM 632 C C . ASN A 1 85 ? -13.477 4.805 16.094 1 46.91 85 ASN A C 1
ATOM 634 O O . ASN A 1 85 ? -12.781 4.855 15.078 1 46.91 85 ASN A O 1
ATOM 638 N N . ILE A 1 86 ? -14.789 4.621 15.859 1 58.81 86 ILE A N 1
ATOM 639 C CA . ILE A 1 86 ? -15.43 5.383 14.789 1 58.81 86 ILE A CA 1
ATOM 640 C C . ILE A 1 86 ? -15.047 6.859 14.914 1 58.81 86 ILE A C 1
ATOM 642 O O . ILE A 1 86 ? -15.336 7.5 15.922 1 58.81 86 ILE A O 1
ATOM 646 N N . GLU A 1 87 ? -14.156 7.199 13.977 1 75.44 87 GLU A N 1
ATOM 647 C CA . GLU A 1 87 ? -13.789 8.609 13.898 1 75.44 87 GLU A CA 1
ATOM 648 C C . GLU A 1 87 ? -15.031 9.5 13.812 1 75.44 87 GLU A C 1
ATOM 650 O O . GLU A 1 87 ? -15.977 9.18 13.094 1 75.44 87 GLU A O 1
ATOM 655 N N . THR A 1 88 ? -15.094 10.453 14.664 1 84.56 88 THR A N 1
ATOM 656 C CA . THR A 1 88 ? -16.188 11.414 14.617 1 84.56 88 THR A CA 1
ATOM 657 C C . THR A 1 88 ? -16.109 12.258 13.352 1 84.56 88 THR A C 1
ATOM 659 O O . THR A 1 88 ? -15.055 12.359 12.727 1 84.56 88 THR A O 1
ATOM 662 N N . GLN A 1 89 ? -17.219 12.75 13 1 88.44 89 GLN A N 1
ATOM 663 C CA . GLN A 1 89 ? -17.281 13.641 11.844 1 88.44 89 GLN A CA 1
ATOM 664 C C . GLN A 1 89 ? -16.312 14.812 12.008 1 88.44 89 GLN A C 1
ATOM 666 O O . GLN A 1 89 ? -15.664 15.227 11.047 1 88.44 89 GLN A O 1
ATOM 671 N N . SER A 1 90 ? -16.219 15.273 13.219 1 90.69 90 SER A N 1
ATOM 672 C CA . SER A 1 90 ? -15.352 16.406 13.492 1 90.69 90 SER A CA 1
ATOM 673 C C . SER A 1 90 ? -13.883 16.047 13.297 1 90.69 90 SER A C 1
ATOM 675 O O . SER A 1 90 ? -13.102 16.844 12.766 1 90.69 90 SER A O 1
ATOM 677 N N . GLU A 1 91 ? -13.5 14.867 13.68 1 91 91 GLU A N 1
ATOM 678 C CA . GLU A 1 91 ? -12.133 14.391 13.492 1 91 91 GLU A CA 1
ATOM 679 C C . GLU A 1 91 ? -11.805 14.242 12.008 1 91 91 GLU A C 1
ATOM 681 O O . GLU A 1 91 ? -10.727 14.648 11.562 1 91 91 GLU A O 1
ATOM 686 N N . LEU A 1 92 ? -12.719 13.75 11.32 1 94.31 92 LEU A N 1
ATOM 687 C CA . LEU A 1 92 ? -12.523 13.547 9.883 1 94.31 92 LEU A CA 1
ATOM 688 C C . LEU A 1 92 ? -12.414 14.883 9.156 1 94.31 92 LEU A C 1
ATOM 690 O O . LEU A 1 92 ? -11.555 15.047 8.281 1 94.31 92 LEU A O 1
ATOM 694 N N . GLU A 1 93 ? -13.25 15.82 9.547 1 94.06 93 GLU A N 1
ATOM 695 C CA . GLU A 1 93 ? -13.219 17.156 8.938 1 94.06 93 GLU A CA 1
ATOM 696 C C . GLU A 1 93 ? -11.898 17.859 9.234 1 94.06 93 GLU A C 1
ATOM 698 O O . GLU A 1 93 ? -11.352 18.547 8.367 1 94.06 93 GLU A O 1
ATOM 703 N N . SER A 1 94 ? -11.43 17.672 10.438 1 93.69 94 SER A N 1
ATOM 704 C CA . SER A 1 94 ? -10.172 18.312 10.828 1 93.69 94 SER A CA 1
ATOM 705 C C . SER A 1 94 ? -8.992 17.734 10.047 1 93.69 94 SER A C 1
ATOM 707 O O . SER A 1 94 ? -8.07 18.469 9.68 1 93.69 94 SER A O 1
ATOM 709 N N . PHE A 1 95 ? -9.109 16.562 9.727 1 93.75 95 PHE A N 1
ATOM 710 C CA . PHE A 1 95 ? -7.996 15.906 9.047 1 93.75 95 PHE A CA 1
ATOM 711 C C . PHE A 1 95 ? -8.062 16.125 7.547 1 93.75 95 PHE A C 1
ATOM 713 O O . PHE A 1 95 ? -7.102 16.609 6.941 1 93.75 95 PHE A O 1
ATOM 720 N N . MET A 1 96 ? -9.195 15.859 6.926 1 95.12 96 MET A N 1
ATOM 721 C CA . MET A 1 96 ? -9.297 15.828 5.473 1 95.12 96 MET A CA 1
ATOM 722 C C . MET A 1 96 ? -9.766 17.172 4.93 1 95.12 96 MET A C 1
ATOM 724 O O . MET A 1 96 ? -9.617 17.453 3.738 1 95.12 96 MET A O 1
ATOM 728 N N . GLY A 1 97 ? -10.375 18.016 5.691 1 95.56 97 GLY A N 1
ATOM 729 C CA . GLY A 1 97 ? -11.031 19.234 5.234 1 95.56 97 GLY A CA 1
ATOM 730 C C . GLY A 1 97 ? -12.5 19.031 4.902 1 95.56 97 GLY A C 1
ATOM 731 O O . GLY A 1 97 ? -12.898 17.938 4.484 1 95.56 97 GLY A O 1
ATOM 732 N N . GLU A 1 98 ? -13.25 20.062 5.008 1 95 98 GLU A N 1
ATOM 733 C CA . GLU A 1 98 ? -14.695 20 4.824 1 95 98 GLU A CA 1
ATOM 734 C C . GLU A 1 98 ? -15.055 19.656 3.385 1 95 98 GLU A C 1
ATOM 736 O O . GLU A 1 98 ? -15.953 18.844 3.143 1 95 98 GLU A O 1
ATOM 741 N N . TYR A 1 99 ? -14.398 20.219 2.479 1 96.12 99 TYR A N 1
ATOM 742 C CA . TYR A 1 99 ? -14.719 20.016 1.07 1 96.12 99 TYR A CA 1
ATOM 743 C C . TYR A 1 99 ? -14.508 18.562 0.66 1 96.12 99 TYR A C 1
ATOM 745 O O . TYR A 1 99 ? -15.398 17.953 0.07 1 96.12 99 TYR A O 1
ATOM 753 N N . GLU A 1 100 ? -13.375 18.031 0.991 1 96.31 100 GLU A N 1
ATOM 754 C CA . GLU A 1 100 ? -13.078 16.641 0.628 1 96.31 100 GLU A CA 1
ATOM 755 C C . GLU A 1 100 ? -14.031 15.672 1.325 1 96.31 100 GLU A C 1
ATOM 757 O O . GLU A 1 100 ? -14.5 14.711 0.715 1 96.31 100 GLU A O 1
ATOM 762 N N . LEU A 1 101 ? -14.281 15.898 2.578 1 96.69 101 LEU A N 1
ATOM 763 C CA . LEU A 1 101 ? -15.188 15.023 3.307 1 96.69 101 LEU A CA 1
ATOM 764 C C . LEU A 1 101 ? -16.578 15.016 2.658 1 96.69 101 LEU A C 1
ATOM 766 O O . LEU A 1 101 ? -17.172 13.953 2.49 1 96.69 101 LEU A O 1
ATOM 770 N N . ARG A 1 102 ? -17.047 16.172 2.281 1 96.5 102 ARG A N 1
ATOM 771 C CA . ARG A 1 102 ? -18.359 16.266 1.642 1 96.5 102 ARG A CA 1
ATOM 772 C C . ARG A 1 102 ? -18.359 15.523 0.309 1 96.5 102 ARG A C 1
ATOM 774 O O . ARG A 1 102 ? -19.344 14.844 -0.025 1 96.5 102 ARG A O 1
ATOM 781 N N . LYS A 1 103 ? -17.297 15.695 -0.416 1 96.19 103 LYS A N 1
ATOM 782 C CA . LYS A 1 103 ? -17.172 14.984 -1.688 1 96.19 103 LYS A CA 1
ATOM 783 C C . LYS A 1 103 ? -17.234 13.477 -1.486 1 96.19 103 LYS A C 1
ATOM 785 O O . LYS A 1 103 ? -17.953 12.773 -2.209 1 96.19 103 LYS A O 1
ATOM 790 N N . LEU A 1 104 ? -16.484 12.992 -0.511 1 97.12 104 LEU A N 1
ATOM 791 C CA . LEU A 1 104 ? -16.469 11.562 -0.226 1 97.12 104 LEU A CA 1
ATOM 792 C C . LEU A 1 104 ? -17.812 11.086 0.292 1 97.12 104 LEU A C 1
ATOM 794 O O . LEU A 1 104 ? -18.25 9.977 -0.028 1 97.12 104 LEU A O 1
ATOM 798 N N . GLU A 1 105 ? -18.469 11.891 1.08 1 97.12 105 GLU A N 1
ATOM 799 C CA . GLU A 1 105 ? -19.781 11.547 1.589 1 97.12 105 GLU A CA 1
ATOM 800 C C . GLU A 1 105 ? -20.797 11.445 0.457 1 97.12 105 GLU A C 1
ATOM 802 O O . GLU A 1 105 ? -21.672 10.57 0.468 1 97.12 105 GLU A O 1
ATOM 807 N N . ASN A 1 106 ? -20.734 12.344 -0.464 1 96.62 106 ASN A N 1
ATOM 808 C CA . ASN A 1 106 ? -21.625 12.289 -1.615 1 96.62 106 ASN A CA 1
ATOM 809 C C . ASN A 1 106 ? -21.391 11.039 -2.453 1 96.62 106 ASN A C 1
ATOM 811 O O . ASN A 1 106 ? -22.344 10.391 -2.896 1 96.62 106 ASN A O 1
ATOM 815 N N . LEU A 1 107 ? -20.141 10.773 -2.65 1 96.25 107 LEU A N 1
ATOM 816 C CA . LEU A 1 107 ? -19.797 9.555 -3.375 1 96.25 107 LEU A CA 1
ATOM 817 C C . LEU A 1 107 ? -20.312 8.32 -2.643 1 96.25 107 LEU A C 1
ATOM 819 O O . LEU A 1 107 ? -20.875 7.41 -3.264 1 96.25 107 LEU A O 1
ATOM 823 N N . LYS A 1 108 ? -20.094 8.273 -1.346 1 96.75 108 LYS A N 1
ATOM 824 C CA . LYS A 1 108 ? -20.594 7.168 -0.532 1 96.75 108 LYS A CA 1
ATOM 825 C C . LYS A 1 108 ? -22.109 7.016 -0.696 1 96.75 108 LYS A C 1
ATOM 827 O O . LYS A 1 108 ? -22.609 5.898 -0.856 1 96.75 108 LYS A O 1
ATOM 832 N N . ALA A 1 109 ? -22.828 8.094 -0.651 1 96.06 109 ALA A N 1
ATOM 833 C CA . ALA A 1 109 ? -24.297 8.07 -0.772 1 96.06 109 ALA A CA 1
ATOM 834 C C . ALA A 1 109 ? -24.719 7.523 -2.133 1 96.06 109 ALA A C 1
ATOM 836 O O . ALA A 1 109 ? -25.656 6.727 -2.223 1 96.06 109 ALA A O 1
ATOM 837 N N . GLU A 1 110 ? -24.031 7.938 -3.125 1 94.5 110 GLU A N 1
ATOM 838 C CA . GLU A 1 110 ? -24.328 7.441 -4.465 1 94.5 110 GLU A CA 1
ATOM 839 C C . GLU A 1 110 ? -24.078 5.938 -4.566 1 94.5 110 GLU A C 1
ATOM 841 O O . GLU A 1 110 ? -24.906 5.199 -5.113 1 94.5 110 GLU A O 1
ATOM 846 N N . LEU A 1 111 ? -22.969 5.531 -4.035 1 94 111 LEU A N 1
ATOM 847 C CA . LEU A 1 111 ? -22.625 4.113 -4.039 1 94 111 LEU A CA 1
ATOM 848 C C . LEU A 1 111 ? -23.641 3.301 -3.256 1 94 111 LEU A C 1
ATOM 850 O O . LEU A 1 111 ? -24.109 2.266 -3.73 1 94 111 LEU A O 1
ATOM 854 N N . ASP A 1 112 ? -23.984 3.762 -2.092 1 94.5 112 ASP A N 1
ATOM 855 C CA . ASP A 1 112 ? -24.938 3.051 -1.235 1 94.5 112 ASP A CA 1
ATOM 856 C C . ASP A 1 112 ? -26.281 2.891 -1.925 1 94.5 112 ASP A C 1
ATOM 858 O O . ASP A 1 112 ? -26.906 1.827 -1.848 1 94.5 112 ASP A O 1
ATOM 862 N N . THR A 1 113 ? -26.703 3.91 -2.561 1 93.88 113 THR A N 1
ATOM 863 C CA . THR A 1 113 ? -27.984 3.875 -3.262 1 93.88 113 THR A CA 1
ATOM 864 C C . THR A 1 113 ? -27.953 2.863 -4.402 1 93.88 113 THR A C 1
ATOM 866 O O . THR A 1 113 ? -28.859 2.037 -4.535 1 93.88 113 THR A O 1
ATOM 869 N N . LYS A 1 114 ? -26.922 2.92 -5.113 1 89.94 114 LYS A N 1
ATOM 870 C CA . LYS A 1 114 ? -26.797 2.012 -6.25 1 89.94 114 LYS A CA 1
ATOM 871 C C . LYS A 1 114 ? -26.672 0.563 -5.785 1 89.94 114 LYS A C 1
ATOM 873 O O . LYS A 1 114 ? -27.312 -0.332 -6.348 1 89.94 114 LYS A O 1
ATOM 878 N N . LEU A 1 115 ? -25.844 0.355 -4.809 1 88.38 115 LEU A N 1
ATOM 879 C CA . LEU A 1 115 ? -25.641 -0.99 -4.285 1 88.38 115 LEU A CA 1
ATOM 880 C C . LEU A 1 115 ? -26.922 -1.548 -3.682 1 88.38 115 LEU A C 1
ATOM 882 O O . LEU A 1 115 ? -27.234 -2.729 -3.855 1 88.38 115 LEU A O 1
ATOM 886 N N . HIS A 1 116 ? -27.641 -0.753 -2.967 1 89.5 116 HIS A N 1
ATOM 887 C CA . HIS A 1 116 ? -28.922 -1.173 -2.387 1 89.5 116 HIS A CA 1
ATOM 888 C C . HIS A 1 116 ? -29.922 -1.57 -3.471 1 89.5 116 HIS A C 1
ATOM 890 O O . HIS A 1 116 ? -30.578 -2.6 -3.359 1 89.5 116 HIS A O 1
ATOM 896 N N . ASN A 1 117 ? -30 -0.846 -4.484 1 88.69 117 ASN A N 1
ATOM 897 C CA . ASN A 1 117 ? -30.938 -1.089 -5.574 1 88.69 117 ASN A CA 1
ATOM 898 C C . ASN A 1 117 ? -30.625 -2.389 -6.312 1 88.69 117 ASN A C 1
ATOM 900 O O . ASN A 1 117 ? -31.516 -3.031 -6.863 1 88.69 117 ASN A O 1
ATOM 904 N N . GLN A 1 118 ? -29.406 -2.777 -6.168 1 84.75 118 GLN A N 1
ATOM 905 C CA . GLN A 1 118 ? -28.984 -3.99 -6.867 1 84.75 118 GLN A CA 1
ATOM 906 C C . GLN A 1 118 ? -28.922 -5.18 -5.914 1 84.75 118 GLN A C 1
ATOM 908 O O . GLN A 1 118 ? -28.469 -6.258 -6.289 1 84.75 118 GLN A O 1
ATOM 913 N N . GLY A 1 119 ? -29.344 -4.988 -4.691 1 84.44 119 GLY A N 1
ATOM 914 C CA . GLY A 1 119 ? -29.406 -6.059 -3.709 1 84.44 119 GLY A CA 1
ATOM 915 C C . GLY A 1 119 ? -28.031 -6.527 -3.256 1 84.44 119 GLY A C 1
ATOM 916 O O . GLY A 1 119 ? -27.828 -7.707 -2.971 1 84.44 119 GLY A O 1
ATOM 917 N N . MET A 1 120 ? -27.078 -5.617 -3.191 1 85.56 120 MET A N 1
ATOM 918 C CA . MET A 1 120 ? -25.703 -6 -2.918 1 85.56 120 MET A CA 1
ATOM 919 C C . MET A 1 120 ? -25.297 -5.613 -1.499 1 85.56 120 MET A C 1
ATOM 921 O O . MET A 1 120 ? -24.109 -5.59 -1.167 1 85.56 120 MET A O 1
ATOM 925 N N . ASP A 1 121 ? -26.219 -5.418 -0.612 1 85.19 121 ASP A N 1
ATOM 926 C CA . ASP A 1 121 ? -25.953 -4.938 0.743 1 85.19 121 ASP A CA 1
ATOM 927 C C . ASP A 1 121 ? -25.203 -5.977 1.562 1 85.19 121 ASP A C 1
ATOM 929 O O . ASP A 1 121 ? -24.484 -5.629 2.502 1 85.19 121 ASP A O 1
ATOM 933 N N . GLN A 1 122 ? -25.312 -7.172 1.205 1 82.62 122 GLN A N 1
ATOM 934 C CA . GLN A 1 122 ? -24.641 -8.227 1.947 1 82.62 122 GLN A CA 1
ATOM 935 C C . GLN A 1 122 ? -23.219 -8.43 1.433 1 82.62 122 GLN A C 1
ATOM 937 O O . GLN A 1 122 ? -22.359 -8.961 2.146 1 82.62 122 GLN A O 1
ATOM 942 N N . SER A 1 123 ? -22.984 -7.926 0.279 1 87.06 123 SER A N 1
ATOM 943 C CA . SER A 1 123 ? -21.719 -8.188 -0.399 1 87.06 123 SER A CA 1
ATOM 944 C C . SER A 1 123 ? -20.734 -7.031 -0.203 1 87.06 123 SER A C 1
ATOM 946 O O . SER A 1 123 ? -19.516 -7.234 -0.202 1 87.06 123 SER A O 1
ATOM 948 N N . VAL A 1 124 ? -21.344 -5.832 -0.036 1 93.62 124 VAL A N 1
ATOM 949 C CA . VAL A 1 124 ? -20.516 -4.633 -0.052 1 93.62 124 VAL A CA 1
ATOM 950 C C . VAL A 1 124 ? -20.969 -3.67 1.04 1 93.62 124 VAL A C 1
ATOM 952 O O . VAL A 1 124 ? -22.172 -3.455 1.223 1 93.62 124 VAL A O 1
ATOM 955 N N . SER A 1 125 ? -20.109 -3.189 1.858 1 93.88 125 SER A N 1
ATOM 956 C CA . SER A 1 125 ? -20.359 -2.105 2.803 1 93.88 125 SER A CA 1
ATOM 957 C C . SER A 1 125 ? -19.391 -0.944 2.58 1 93.88 125 SER A C 1
ATOM 959 O O . SER A 1 125 ? -18.328 -1.122 1.992 1 93.88 125 SER A O 1
ATOM 961 N N . THR A 1 126 ? -19.859 0.276 2.977 1 95.88 126 THR A N 1
ATOM 962 C CA . THR A 1 126 ? -19.016 1.459 2.791 1 95.88 126 THR A CA 1
ATOM 963 C C . THR A 1 126 ? -18.859 2.219 4.105 1 95.88 126 THR A C 1
ATOM 965 O O . THR A 1 126 ? -19.734 2.178 4.965 1 95.88 126 THR A O 1
ATOM 968 N N . MET A 1 127 ? -17.75 2.824 4.289 1 95.12 127 MET A N 1
ATOM 969 C CA . MET A 1 127 ? -17.484 3.705 5.422 1 95.12 127 MET A CA 1
ATOM 970 C C . MET A 1 127 ? -16.438 4.754 5.07 1 95.12 127 MET A C 1
ATOM 972 O O . MET A 1 127 ? -15.711 4.605 4.086 1 95.12 127 MET A O 1
ATOM 976 N N . ILE A 1 128 ? -16.453 5.812 5.797 1 96.31 128 ILE A N 1
ATOM 977 C CA . ILE A 1 128 ? -15.391 6.812 5.672 1 96.31 128 ILE A CA 1
ATOM 978 C C . ILE A 1 128 ? -14.547 6.844 6.941 1 96.31 128 ILE A C 1
ATOM 980 O O . ILE A 1 128 ? -15.086 6.941 8.047 1 96.31 128 ILE A O 1
ATOM 984 N N . ASP A 1 129 ? -13.25 6.613 6.785 1 94.56 129 ASP A N 1
ATOM 985 C CA . ASP A 1 129 ? -12.297 6.77 7.879 1 94.56 129 ASP A CA 1
ATOM 986 C C . ASP A 1 129 ? -11.117 7.652 7.461 1 94.56 129 ASP A C 1
ATOM 988 O O . ASP A 1 129 ? -11.219 8.406 6.488 1 94.56 129 ASP A O 1
ATOM 992 N N . MET A 1 130 ? -10.078 7.652 8.289 1 94.31 130 MET A N 1
ATOM 993 C CA . MET A 1 130 ? -8.977 8.586 8.047 1 94.31 130 MET A CA 1
ATOM 994 C C . MET A 1 130 ? -8.297 8.281 6.719 1 94.31 130 MET A C 1
ATOM 996 O O . MET A 1 130 ? -7.555 9.117 6.195 1 94.31 130 MET A O 1
ATOM 1000 N N . ARG A 1 131 ? -8.57 7.113 6.203 1 96.5 131 ARG A N 1
ATOM 1001 C CA . ARG A 1 131 ? -7.953 6.738 4.934 1 96.5 131 ARG A CA 1
ATOM 1002 C C . ARG A 1 131 ? -8.727 7.32 3.756 1 96.5 131 ARG A C 1
ATOM 1004 O O . ARG A 1 131 ? -8.141 7.652 2.723 1 96.5 131 ARG A O 1
ATOM 1011 N N . GLY A 1 132 ? -9.945 7.445 3.891 1 97.06 132 GLY A N 1
ATOM 1012 C CA . GLY A 1 132 ? -10.875 7.867 2.854 1 97.06 132 GLY A CA 1
ATOM 1013 C C . GLY A 1 132 ? -12.156 7.062 2.838 1 97.06 132 GLY A C 1
ATOM 1014 O O . GLY A 1 132 ? -12.664 6.676 3.893 1 97.06 132 GLY A O 1
ATOM 1015 N N . LEU A 1 133 ? -12.703 6.973 1.677 1 97.38 133 LEU A N 1
ATOM 1016 C CA . LEU A 1 133 ? -13.891 6.133 1.522 1 97.38 133 LEU A CA 1
ATOM 1017 C C . LEU A 1 133 ? -13.5 4.672 1.333 1 97.38 133 LEU A C 1
ATOM 1019 O O . LEU A 1 133 ? -12.789 4.332 0.384 1 97.38 133 LEU A O 1
ATOM 1023 N N . VAL A 1 134 ? -13.977 3.883 2.227 1 97.38 134 VAL A N 1
ATOM 1024 C CA . VAL A 1 134 ? -13.672 2.457 2.197 1 97.38 134 VAL A CA 1
ATOM 1025 C C . VAL A 1 134 ? -14.883 1.673 1.706 1 97.38 134 VAL A C 1
ATOM 1027 O O . VAL A 1 134 ? -15.969 1.766 2.287 1 97.38 134 VAL A O 1
ATOM 1030 N N . ILE A 1 135 ? -14.688 0.949 0.612 1 97.06 135 ILE A N 1
ATOM 1031 C CA . ILE A 1 135 ? -15.656 -0.017 0.102 1 97.06 135 ILE A CA 1
ATOM 1032 C C . ILE A 1 135 ? -15.188 -1.435 0.426 1 97.06 135 ILE A C 1
ATOM 1034 O O . ILE A 1 135 ? -14.219 -1.924 -0.156 1 97.06 135 ILE A O 1
ATOM 1038 N N . ARG A 1 136 ? -15.906 -2.027 1.309 1 97.25 136 ARG A N 1
ATOM 1039 C CA . ARG A 1 136 ? -15.5 -3.336 1.81 1 97.25 136 ARG A CA 1
ATOM 1040 C C . ARG A 1 136 ? -16.266 -4.453 1.115 1 97.25 136 ARG A C 1
ATOM 1042 O O . ARG A 1 136 ? -17.5 -4.477 1.148 1 97.25 136 ARG A O 1
ATOM 1049 N N . LEU A 1 137 ? -15.484 -5.336 0.537 1 96.69 137 LEU A N 1
ATOM 1050 C CA . LEU A 1 137 ? -16.047 -6.492 -0.159 1 96.69 137 LEU A CA 1
ATOM 1051 C C . LEU A 1 137 ? -15.859 -7.762 0.663 1 96.69 137 LEU A C 1
ATOM 1053 O O . LEU A 1 137 ? -14.75 -8.047 1.125 1 96.69 137 LEU A O 1
ATOM 1057 N N . ASN A 1 138 ? -16.891 -8.516 0.741 1 94.94 138 ASN A N 1
ATOM 1058 C CA . ASN A 1 138 ? -16.844 -9.797 1.43 1 94.94 138 ASN A CA 1
ATOM 1059 C C . ASN A 1 138 ? -16.234 -10.883 0.552 1 94.94 138 ASN A C 1
ATOM 1061 O O . ASN A 1 138 ? -16.812 -11.273 -0.464 1 94.94 138 ASN A O 1
ATOM 1065 N N . ASN A 1 139 ? -15.234 -11.422 1 1 95.19 139 ASN A N 1
ATOM 1066 C CA . ASN A 1 139 ? -14.5 -12.383 0.181 1 95.19 139 ASN A CA 1
ATOM 1067 C C . ASN A 1 139 ? -15.344 -13.617 -0.126 1 95.19 139 ASN A C 1
ATOM 1069 O O . ASN A 1 139 ? -15.172 -14.25 -1.169 1 95.19 139 ASN A O 1
ATOM 1073 N N . ALA A 1 140 ? -16.25 -13.992 0.794 1 93 140 ALA A N 1
ATOM 1074 C CA . ALA A 1 140 ? -17.062 -15.18 0.591 1 93 140 ALA A CA 1
ATOM 1075 C C . ALA A 1 140 ? -17.922 -15.055 -0.661 1 93 140 ALA A C 1
ATOM 1077 O O . ALA A 1 140 ? -18.312 -16.062 -1.27 1 93 140 ALA A O 1
ATOM 1078 N N . ILE A 1 141 ? -18.188 -13.906 -1.041 1 92.88 141 ILE A N 1
ATOM 1079 C CA . ILE A 1 141 ? -19.047 -13.648 -2.195 1 92.88 141 ILE A CA 1
ATOM 1080 C C . ILE A 1 141 ? -18.188 -13.547 -3.457 1 92.88 141 ILE A C 1
ATOM 1082 O O . ILE A 1 141 ? -18.609 -13.992 -4.531 1 92.88 141 ILE A O 1
ATOM 1086 N N . PHE A 1 142 ? -17.031 -13.102 -3.359 1 96.38 142 PHE A N 1
ATOM 1087 C CA . PHE A 1 142 ? -16.25 -12.742 -4.539 1 96.38 142 PHE A CA 1
ATOM 1088 C C . PHE A 1 142 ? -15.242 -13.828 -4.875 1 96.38 142 PHE A C 1
ATOM 1090 O O . PHE A 1 142 ? -14.758 -13.906 -6.008 1 96.38 142 PHE A O 1
ATOM 1097 N N . PHE A 1 143 ? -14.906 -14.625 -3.916 1 96.75 143 PHE A N 1
ATOM 1098 C CA . PHE A 1 143 ? -13.875 -15.641 -4.121 1 96.75 143 PHE A CA 1
ATOM 1099 C C . PHE A 1 143 ? -14.273 -16.953 -3.477 1 96.75 143 PHE A C 1
ATOM 1101 O O . PHE A 1 143 ? -14.977 -16.969 -2.465 1 96.75 143 PHE A O 1
ATOM 1108 N N . ASP A 1 144 ? -13.75 -18.047 -4.043 1 94.31 144 ASP A N 1
ATOM 1109 C CA . ASP A 1 144 ? -13.781 -19.328 -3.346 1 94.31 144 ASP A CA 1
ATOM 1110 C C . ASP A 1 144 ? -12.641 -19.438 -2.33 1 94.31 144 ASP A C 1
ATOM 1112 O O . ASP A 1 144 ? -11.648 -18.703 -2.43 1 94.31 144 ASP A O 1
ATOM 1116 N N . SER A 1 145 ? -12.875 -20.281 -1.349 1 90.69 145 SER A N 1
ATOM 1117 C CA . SER A 1 145 ? -11.836 -20.484 -0.351 1 90.69 145 SER A CA 1
ATOM 1118 C C . SER A 1 145 ? -10.5 -20.844 -1.008 1 90.69 145 SER A C 1
ATOM 1120 O O . SER A 1 145 ? -10.445 -21.672 -1.914 1 90.69 145 SER A O 1
ATOM 1122 N N . GLY A 1 146 ? -9.516 -20.094 -0.651 1 93 146 GLY A N 1
ATOM 1123 C CA . GLY A 1 146 ? -8.172 -20.375 -1.132 1 93 146 GLY A CA 1
ATOM 1124 C C . GLY A 1 146 ? -7.953 -19.953 -2.568 1 93 146 GLY A C 1
ATOM 1125 O O . GLY A 1 146 ? -6.91 -20.25 -3.158 1 93 146 GLY A O 1
ATOM 1126 N N . SER A 1 147 ? -8.883 -19.297 -3.121 1 95.88 147 SER A N 1
ATOM 1127 C CA . SER A 1 147 ? -8.766 -18.859 -4.508 1 95.88 147 SER A CA 1
ATOM 1128 C C . SER A 1 147 ? -8.742 -17.344 -4.617 1 95.88 147 SER A C 1
ATOM 1130 O O . SER A 1 147 ? -9.367 -16.656 -3.811 1 95.88 147 SER A O 1
ATOM 1132 N N . ALA A 1 148 ? -8 -16.891 -5.613 1 97.06 148 ALA A N 1
ATOM 1133 C CA . ALA A 1 148 ? -7.996 -15.469 -5.902 1 97.06 148 ALA A CA 1
ATOM 1134 C C . ALA A 1 148 ? -8.766 -15.164 -7.184 1 97.06 148 ALA A C 1
ATOM 1136 O O . ALA A 1 148 ? -8.812 -14.016 -7.629 1 97.06 148 ALA A O 1
ATOM 1137 N N . GLU A 1 149 ? -9.328 -16.156 -7.789 1 97.12 149 GLU A N 1
ATOM 1138 C CA . GLU A 1 149 ? -10.141 -15.945 -8.984 1 97.12 149 GLU A CA 1
ATOM 1139 C C . GLU A 1 149 ? -11.492 -15.336 -8.633 1 97.12 149 GLU A C 1
ATOM 1141 O O . GLU A 1 149 ? -12.227 -15.875 -7.801 1 97.12 149 GLU A O 1
ATOM 1146 N N . ILE A 1 150 ? -11.805 -14.258 -9.281 1 97.62 150 ILE A N 1
ATOM 1147 C CA . ILE A 1 150 ? -13.078 -13.602 -9.023 1 97.62 150 ILE A CA 1
ATOM 1148 C C . ILE A 1 150 ? -14.219 -14.43 -9.617 1 97.62 150 ILE A C 1
ATOM 1150 O O . ILE A 1 150 ? -14.172 -14.812 -10.789 1 97.62 150 ILE A O 1
ATOM 1154 N N . LYS A 1 151 ? -15.18 -14.711 -8.75 1 96.75 151 LYS A N 1
ATOM 1155 C CA . LYS A 1 151 ? -16.344 -15.461 -9.227 1 96.75 151 LYS A CA 1
ATOM 1156 C C . LYS A 1 151 ? -17.078 -14.688 -10.32 1 96.75 151 LYS A C 1
ATOM 1158 O O . LYS A 1 151 ? -17.297 -13.484 -10.203 1 96.75 151 LYS A O 1
ATOM 1163 N N . LYS A 1 152 ? -17.5 -15.367 -11.336 1 96 152 LYS A N 1
ATOM 1164 C CA . LYS A 1 152 ? -18.141 -14.75 -12.492 1 96 152 LYS A CA 1
ATOM 1165 C C . LYS A 1 152 ? -19.406 -13.984 -12.078 1 96 152 LYS A C 1
ATOM 1167 O O . LYS A 1 152 ? -19.641 -12.875 -12.555 1 96 152 LYS A O 1
ATOM 1172 N N . GLN A 1 153 ? -20.109 -14.492 -11.156 1 91.69 153 GLN A N 1
ATOM 1173 C CA . GLN A 1 153 ? -21.391 -13.906 -10.742 1 91.69 153 GLN A CA 1
ATOM 1174 C C . GLN A 1 153 ? -21.156 -12.617 -9.953 1 91.69 153 GLN A C 1
ATOM 1176 O O . GLN A 1 153 ? -22.094 -11.836 -9.758 1 91.69 153 GLN A O 1
ATOM 1181 N N . SER A 1 154 ? -19.938 -12.438 -9.516 1 92.38 154 SER A N 1
ATOM 1182 C CA . SER A 1 154 ? -19.656 -11.273 -8.68 1 92.38 154 SER A CA 1
ATOM 1183 C C . SER A 1 154 ? -18.969 -10.172 -9.469 1 92.38 154 SER A C 1
ATOM 1185 O O . SER A 1 154 ? -18.766 -9.07 -8.953 1 92.38 154 SER A O 1
ATOM 1187 N N . GLU A 1 155 ? -18.594 -10.414 -10.695 1 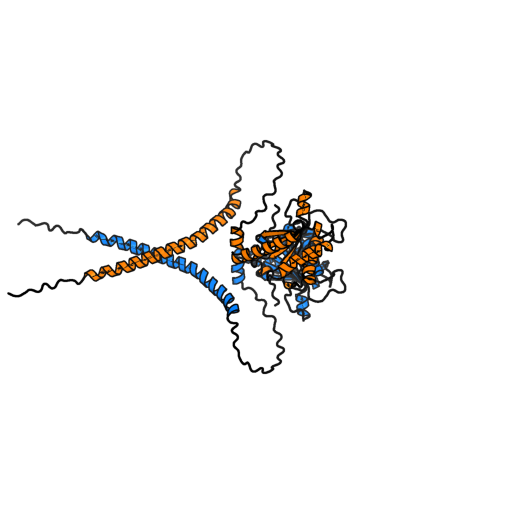94.38 155 GLU A N 1
ATOM 1188 C CA . GLU A 1 155 ? -17.875 -9.445 -11.516 1 94.38 155 GLU A CA 1
ATOM 1189 C C . GLU A 1 155 ? -18.734 -8.203 -11.758 1 94.38 155 GLU A C 1
ATOM 1191 O O . GLU A 1 155 ? -18.203 -7.086 -11.789 1 94.38 155 GLU A O 1
ATOM 1196 N N . ASP A 1 156 ? -20.016 -8.406 -11.938 1 90.88 156 ASP A N 1
ATOM 1197 C CA . ASP A 1 156 ? -20.891 -7.285 -12.227 1 90.88 156 ASP A CA 1
ATOM 1198 C C . ASP A 1 156 ? -20.906 -6.277 -11.078 1 90.88 156 ASP A C 1
ATOM 1200 O O . ASP A 1 156 ? -20.953 -5.07 -11.305 1 90.88 156 ASP A O 1
ATOM 1204 N N . THR A 1 157 ? -20.891 -6.84 -9.883 1 90.94 157 THR A N 1
ATOM 1205 C CA . THR A 1 157 ? -20.844 -5.969 -8.719 1 90.94 157 THR A CA 1
ATOM 1206 C C . THR A 1 157 ? -19.578 -5.109 -8.734 1 90.94 157 THR A C 1
ATOM 1208 O O . THR A 1 157 ? -19.641 -3.902 -8.484 1 90.94 157 THR A O 1
ATOM 1211 N N . LEU A 1 158 ? -18.5 -5.664 -9.055 1 94.44 158 LEU A N 1
ATOM 1212 C CA . LEU A 1 158 ? -17.219 -4.949 -9.094 1 94.44 158 LEU A CA 1
ATOM 1213 C C . LEU A 1 158 ? -17.219 -3.906 -10.211 1 94.44 158 LEU A C 1
ATOM 1215 O O . LEU A 1 158 ? -16.703 -2.805 -10.031 1 94.44 158 LEU A O 1
ATOM 1219 N N . VAL A 1 159 ? -17.828 -4.238 -11.289 1 94 159 VAL A N 1
ATOM 1220 C CA . VAL A 1 159 ? -17.906 -3.312 -12.414 1 94 159 VAL A CA 1
ATOM 1221 C C . VAL A 1 159 ? -18.75 -2.102 -12.023 1 94 159 VAL A C 1
ATOM 1223 O O . VAL A 1 159 ? -18.422 -0.966 -12.375 1 94 159 VAL A O 1
ATOM 1226 N N . GLU A 1 160 ? -19.797 -2.354 -11.305 1 89.69 160 GLU A N 1
ATOM 1227 C CA . GLU A 1 160 ? -20.625 -1.252 -10.844 1 89.69 160 GLU A CA 1
ATOM 1228 C C . GLU A 1 160 ? -19.875 -0.341 -9.891 1 89.69 160 GLU A C 1
ATOM 1230 O O . GLU A 1 160 ? -19.938 0.884 -10 1 89.69 160 GLU A O 1
ATOM 1235 N N . VAL A 1 161 ? -19.188 -0.937 -8.969 1 92.12 161 VAL A N 1
ATOM 1236 C CA . VAL A 1 161 ? -18.375 -0.175 -8.023 1 92.12 161 VAL A CA 1
ATOM 1237 C C . VAL A 1 161 ? -17.328 0.638 -8.789 1 92.12 161 VAL A C 1
ATOM 1239 O O . VAL A 1 161 ? -17.203 1.847 -8.586 1 92.12 161 VAL A O 1
ATOM 1242 N N . ALA A 1 162 ? -16.688 0.032 -9.703 1 93.94 162 ALA A N 1
ATOM 1243 C CA . ALA A 1 162 ? -15.633 0.667 -10.484 1 93.94 162 ALA A CA 1
ATOM 1244 C C . ALA A 1 162 ? -16.188 1.824 -11.312 1 93.94 162 ALA A C 1
ATOM 1246 O O . ALA A 1 162 ? -15.531 2.859 -11.453 1 93.94 162 ALA A O 1
ATOM 1247 N N . GLY A 1 163 ? -17.312 1.613 -11.891 1 90.94 163 GLY A N 1
ATOM 1248 C CA . GLY A 1 163 ? -17.922 2.654 -12.703 1 90.94 163 GLY A CA 1
ATOM 1249 C C . GLY A 1 163 ? -18.141 3.953 -11.953 1 90.94 163 GLY A C 1
ATOM 1250 O O . GLY A 1 163 ? -17.953 5.035 -12.5 1 90.94 163 GLY A O 1
ATOM 1251 N N . LEU A 1 164 ? -18.453 3.848 -10.727 1 89.5 164 LEU A N 1
ATOM 1252 C CA . LEU A 1 164 ? -18.672 5.031 -9.906 1 89.5 164 LEU A CA 1
ATOM 1253 C C . LEU A 1 164 ? -17.359 5.664 -9.484 1 89.5 164 LEU A C 1
ATOM 1255 O O . LEU A 1 164 ? -17.266 6.883 -9.336 1 89.5 164 LEU A O 1
ATOM 1259 N N . LEU A 1 165 ? -16.359 4.855 -9.336 1 94.25 165 LEU A N 1
ATOM 1260 C CA . LEU A 1 165 ? -15.078 5.336 -8.836 1 94.25 165 LEU A CA 1
ATOM 1261 C C . LEU A 1 165 ? -14.25 5.945 -9.961 1 94.25 165 LEU A C 1
ATOM 1263 O O . LEU A 1 165 ? -13.367 6.77 -9.711 1 94.25 165 LEU A O 1
ATOM 1267 N N . ASN A 1 166 ? -14.484 5.59 -11.164 1 89.75 166 ASN A N 1
ATOM 1268 C CA . ASN A 1 166 ? -13.695 6.051 -12.305 1 89.75 166 ASN A CA 1
ATOM 1269 C C . ASN A 1 166 ? -13.961 7.523 -12.602 1 89.75 166 ASN A C 1
ATOM 1271 O O . ASN A 1 166 ? -13.258 8.133 -13.414 1 89.75 166 ASN A O 1
ATOM 1275 N N . THR A 1 167 ? -14.781 8.188 -11.891 1 85.44 167 THR A N 1
ATOM 1276 C CA . THR A 1 167 ? -15.141 9.586 -12.125 1 85.44 167 THR A CA 1
ATOM 1277 C C . THR A 1 167 ? -14.32 10.508 -11.227 1 85.44 167 THR A C 1
ATOM 1279 O O . THR A 1 167 ? -14.375 11.734 -11.367 1 85.44 167 THR A O 1
ATOM 1282 N N . ILE A 1 168 ? -13.594 9.883 -10.359 1 90 168 ILE A N 1
ATOM 1283 C CA . ILE A 1 168 ? -12.867 10.719 -9.414 1 90 168 ILE A CA 1
ATOM 1284 C C . ILE A 1 168 ? -11.367 10.633 -9.695 1 90 168 ILE A C 1
ATOM 1286 O O . ILE A 1 168 ? -10.906 9.688 -10.344 1 90 168 ILE A O 1
ATOM 1290 N N . ASP A 1 169 ? -10.609 11.602 -9.172 1 91.5 169 ASP A N 1
ATOM 1291 C CA . ASP A 1 169 ? -9.188 11.703 -9.477 1 91.5 169 ASP A CA 1
ATOM 1292 C C . ASP A 1 169 ? -8.336 11.148 -8.328 1 91.5 169 ASP A C 1
ATOM 1294 O O . ASP A 1 169 ? -7.113 11.102 -8.422 1 91.5 169 ASP A O 1
ATOM 1298 N N . ASN A 1 170 ? -8.945 10.594 -7.297 1 96.12 170 ASN A N 1
ATOM 1299 C CA . ASN A 1 170 ? -8.219 10.039 -6.164 1 96.12 170 ASN A CA 1
ATOM 1300 C C . ASN A 1 170 ? -7.504 8.742 -6.539 1 96.12 170 ASN A C 1
ATOM 1302 O O . ASN A 1 170 ? -7.906 8.055 -7.48 1 96.12 170 ASN A O 1
ATOM 1306 N N . TYR A 1 171 ? -6.441 8.539 -5.867 1 97.06 171 TYR A N 1
ATOM 1307 C CA . TYR A 1 171 ? -5.855 7.203 -5.941 1 97.06 171 TYR A CA 1
ATOM 1308 C C . TYR A 1 171 ? -6.785 6.164 -5.324 1 97.06 171 TYR A C 1
ATOM 1310 O O . TYR A 1 171 ? -7.492 6.457 -4.355 1 97.06 171 TYR A O 1
ATOM 1318 N N . ILE A 1 172 ? -6.781 4.988 -5.953 1 98 172 ILE A N 1
ATOM 1319 C CA . ILE A 1 172 ? -7.594 3.877 -5.465 1 98 172 ILE A CA 1
ATOM 1320 C C . ILE A 1 172 ? -6.684 2.75 -4.977 1 98 172 ILE A C 1
ATOM 1322 O O . ILE A 1 172 ? -5.906 2.189 -5.754 1 98 172 ILE A O 1
ATOM 1326 N N . ARG A 1 173 ? -6.777 2.514 -3.711 1 98.38 173 ARG A N 1
ATOM 1327 C CA . ARG A 1 173 ? -6 1.459 -3.064 1 98.38 173 ARG A CA 1
ATOM 1328 C C . ARG A 1 173 ? -6.859 0.227 -2.803 1 98.38 173 ARG A C 1
ATOM 1330 O O . ARG A 1 173 ? -7.91 0.321 -2.162 1 98.38 173 ARG A O 1
ATOM 1337 N N . VAL A 1 174 ? -6.422 -0.907 -3.381 1 98.69 174 VAL A N 1
ATOM 1338 C CA . VAL A 1 174 ? -7.113 -2.176 -3.176 1 98.69 174 VAL A CA 1
ATOM 1339 C C . VAL A 1 174 ? -6.312 -3.051 -2.215 1 98.69 174 VAL A C 1
ATOM 1341 O O . VAL A 1 174 ? -5.195 -3.469 -2.529 1 98.69 174 VAL A O 1
ATOM 1344 N N . GLU A 1 175 ? -6.93 -3.316 -1.062 1 98.56 175 GLU A N 1
ATOM 1345 C CA . GLU A 1 175 ? -6.266 -4.082 -0.014 1 98.56 175 GLU A CA 1
ATOM 1346 C C . GLU A 1 175 ? -6.887 -5.465 0.141 1 98.56 175 GLU A C 1
ATOM 1348 O O . GLU A 1 175 ? -8.102 -5.59 0.304 1 98.56 175 GLU A O 1
ATOM 1353 N N . GLY A 1 176 ? -6.004 -6.461 0.092 1 98.44 176 GLY A N 1
ATOM 1354 C CA . GLY A 1 176 ? -6.453 -7.809 0.398 1 98.44 176 GLY A CA 1
ATOM 1355 C C . GLY A 1 176 ? -6.156 -8.227 1.827 1 98.44 176 GLY A C 1
ATOM 1356 O O . GLY A 1 176 ? -5.066 -7.969 2.344 1 98.44 176 GLY A O 1
ATOM 1357 N N . HIS A 1 177 ? -7.16 -8.922 2.445 1 97.75 177 HIS A N 1
ATOM 1358 C CA . HIS A 1 177 ? -7.051 -9.438 3.805 1 97.75 177 HIS A CA 1
ATOM 1359 C C . HIS A 1 177 ? -7.555 -10.875 3.893 1 97.75 177 HIS A C 1
ATOM 1361 O O . HIS A 1 177 ? -8.453 -11.266 3.145 1 97.75 177 HIS A O 1
ATOM 1367 N N . THR A 1 178 ? -6.961 -11.586 4.809 1 97.38 178 THR A N 1
ATOM 1368 C CA . THR A 1 178 ? -7.422 -12.938 5.113 1 97.38 178 THR A CA 1
ATOM 1369 C C . THR A 1 178 ? -7.668 -13.102 6.609 1 97.38 178 THR A C 1
ATOM 1371 O O . THR A 1 178 ? -7.359 -12.203 7.395 1 97.38 178 THR A O 1
ATOM 1374 N N . ASP A 1 179 ? -8.398 -14.141 6.938 1 97 179 ASP A N 1
ATOM 1375 C CA . ASP A 1 179 ? -8.352 -14.578 8.328 1 97 179 ASP A CA 1
ATOM 1376 C C . ASP A 1 179 ? -7.039 -15.297 8.633 1 97 179 ASP A C 1
ATOM 1378 O O . ASP A 1 179 ? -6.109 -15.273 7.824 1 97 179 ASP A O 1
ATOM 1382 N N . ASN A 1 180 ? -6.957 -15.922 9.828 1 96.06 180 ASN A N 1
ATOM 1383 C CA . ASN A 1 180 ? -5.66 -16.453 10.234 1 96.06 180 ASN A CA 1
ATOM 1384 C C . ASN A 1 180 ? -5.566 -17.953 10.008 1 96.06 180 ASN A C 1
ATOM 1386 O O . ASN A 1 180 ? -4.664 -18.609 10.531 1 96.06 180 ASN A O 1
ATOM 1390 N N . VAL A 1 181 ? -6.523 -18.5 9.297 1 94.12 181 VAL A N 1
ATOM 1391 C CA . VAL A 1 181 ? -6.461 -19.922 9 1 94.12 181 VAL A CA 1
ATOM 1392 C C . VAL A 1 181 ? -5.391 -20.188 7.941 1 94.12 181 VAL A C 1
ATOM 1394 O O . VAL A 1 181 ? -5.426 -19.594 6.855 1 94.12 181 VAL A O 1
ATOM 1397 N N . PRO A 1 182 ? -4.469 -21.031 8.219 1 91.94 182 PRO A N 1
ATOM 1398 C CA . PRO A 1 182 ? -3.424 -21.312 7.234 1 91.94 182 PRO A CA 1
ATOM 1399 C C . PRO A 1 182 ? -3.973 -21.938 5.957 1 91.94 182 PRO A C 1
ATOM 1401 O O . PRO A 1 182 ? -4.969 -22.656 5.996 1 91.94 182 PRO A O 1
ATOM 1404 N N . ILE A 1 183 ? -3.295 -21.609 4.949 1 87.88 183 ILE A N 1
ATOM 1405 C CA . ILE A 1 183 ? -3.682 -22.172 3.658 1 87.88 183 ILE A CA 1
ATOM 1406 C C . ILE A 1 183 ? -3.096 -23.578 3.504 1 87.88 183 ILE A C 1
ATOM 1408 O O . ILE A 1 183 ? -1.891 -23.766 3.67 1 87.88 183 ILE A O 1
ATOM 1412 N N . ARG A 1 184 ? -3.852 -24.609 3.199 1 82.81 184 ARG A N 1
ATOM 1413 C CA . ARG A 1 184 ? -3.359 -25.969 3.061 1 82.81 184 ARG A CA 1
ATOM 1414 C C . ARG A 1 184 ? -3.613 -26.5 1.654 1 82.81 184 ARG A C 1
ATOM 1416 O O . ARG A 1 184 ? -2.852 -27.328 1.153 1 82.81 184 ARG A O 1
ATOM 1423 N N . ARG A 1 185 ? -4.645 -26.094 1.015 1 74.5 185 ARG A N 1
ATOM 1424 C CA . ARG A 1 185 ? -5.051 -26.641 -0.272 1 74.5 185 ARG A CA 1
ATOM 1425 C C . ARG A 1 185 ? -5.184 -25.547 -1.325 1 74.5 185 ARG A C 1
ATOM 1427 O O . ARG A 1 185 ? -6.289 -25.25 -1.781 1 74.5 185 ARG A O 1
ATOM 1434 N N . SER A 1 186 ? -4.164 -24.844 -1.512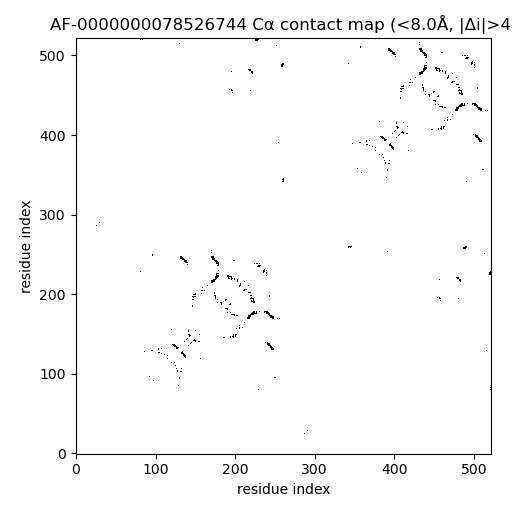 1 79.75 186 SER A N 1
ATOM 1435 C CA . SER A 1 186 ? -4.234 -23.766 -2.504 1 79.75 186 SER A CA 1
ATOM 1436 C C . SER A 1 186 ? -2.908 -23.609 -3.244 1 79.75 186 SER A C 1
ATOM 1438 O O . SER A 1 186 ? -1.904 -24.219 -2.863 1 79.75 186 SER A O 1
ATOM 1440 N N . ASN A 1 187 ? -3.059 -22.969 -4.336 1 87.44 187 ASN A N 1
ATOM 1441 C CA . ASN A 1 187 ? -1.864 -22.672 -5.113 1 87.44 187 ASN A CA 1
ATOM 1442 C C . ASN A 1 187 ? -1.048 -21.547 -4.473 1 87.44 187 ASN A C 1
ATOM 1444 O O . ASN A 1 187 ? 0.016 -21.188 -4.973 1 87.44 187 ASN A O 1
ATOM 1448 N N . TYR A 1 188 ? -1.533 -21.094 -3.34 1 93.5 188 TYR A N 1
ATOM 1449 C CA . TYR A 1 188 ? -0.815 -20.016 -2.674 1 93.5 188 TYR A CA 1
ATOM 1450 C C . TYR A 1 188 ? -0.096 -20.531 -1.431 1 93.5 188 TYR A C 1
ATOM 1452 O O . TYR A 1 188 ? -0.704 -21.172 -0.575 1 93.5 188 TYR A O 1
ATOM 1460 N N . PRO A 1 189 ? 1.163 -20.156 -1.354 1 93.56 189 PRO A N 1
ATOM 1461 C CA . PRO A 1 189 ? 1.961 -20.688 -0.243 1 93.56 189 PRO A CA 1
ATOM 1462 C C . PRO A 1 189 ? 1.479 -20.188 1.117 1 93.56 189 PRO A C 1
ATOM 1464 O O . PRO A 1 189 ? 1.69 -20.844 2.133 1 93.56 189 PRO A O 1
ATOM 1467 N N . SER A 1 190 ? 0.942 -19 1.185 1 95.44 190 SER A N 1
ATOM 1468 C CA . SER A 1 190 ? 0.486 -18.438 2.447 1 95.44 190 SER A CA 1
ATOM 1469 C C . SER A 1 190 ? -0.62 -17.406 2.221 1 95.44 190 SER A C 1
ATOM 1471 O O . SER A 1 190 ? -0.983 -17.125 1.078 1 95.44 190 SER A O 1
ATOM 1473 N N . ASN A 1 191 ? -1.071 -16.891 3.357 1 96.88 191 ASN A N 1
ATOM 1474 C CA . ASN A 1 191 ? -2.102 -15.852 3.334 1 96.88 191 ASN A CA 1
ATOM 1475 C C . ASN A 1 191 ? -1.568 -14.547 2.762 1 96.88 191 ASN A C 1
ATOM 1477 O O . ASN A 1 191 ? -2.344 -13.695 2.312 1 96.88 191 ASN A O 1
ATOM 1481 N N . TRP A 1 192 ? -0.25 -14.344 2.738 1 97.38 192 TRP A N 1
ATOM 1482 C CA . TRP A 1 192 ? 0.347 -13.172 2.113 1 97.38 192 TRP A CA 1
ATOM 1483 C C . TRP A 1 192 ? 0.107 -13.172 0.607 1 97.38 192 TRP A C 1
ATOM 1485 O O . TRP A 1 192 ? -0.41 -12.203 0.053 1 97.38 192 TRP A O 1
ATOM 1495 N N . GLU A 1 193 ? 0.413 -14.305 0.027 1 97.38 193 GLU A N 1
ATOM 1496 C CA . GLU A 1 193 ? 0.249 -14.406 -1.42 1 97.38 193 GLU A CA 1
ATOM 1497 C C . GLU A 1 193 ? -1.225 -14.359 -1.812 1 97.38 193 GLU A C 1
ATOM 1499 O O . GLU A 1 193 ? -1.591 -13.711 -2.793 1 97.38 193 GLU A O 1
ATOM 1504 N N . LEU A 1 194 ? -2.016 -15.016 -1.052 1 97.62 194 LEU A N 1
ATOM 1505 C CA . LEU A 1 194 ? -3.436 -15.062 -1.381 1 97.62 194 LEU A CA 1
ATOM 1506 C C . LEU A 1 194 ? -4.059 -13.672 -1.326 1 97.62 194 LEU A C 1
ATOM 1508 O O . LEU A 1 194 ? -4.746 -13.258 -2.262 1 97.62 194 LEU A O 1
ATOM 1512 N N . SER A 1 195 ? -3.854 -12.961 -0.254 1 97.88 195 SER A N 1
ATOM 1513 C CA . SER A 1 195 ? -4.43 -11.633 -0.09 1 97.88 195 SER A CA 1
ATOM 1514 C C . SER A 1 195 ? -3.947 -10.68 -1.181 1 97.88 195 SER A C 1
ATOM 1516 O O . SER A 1 195 ? -4.738 -9.922 -1.742 1 97.88 195 SER A O 1
ATOM 1518 N N . THR A 1 196 ? -2.68 -10.727 -1.536 1 98 196 THR A N 1
ATOM 1519 C CA . THR A 1 196 ? -2.121 -9.867 -2.57 1 98 196 THR A CA 1
ATOM 1520 C C . THR A 1 196 ? -2.672 -10.234 -3.943 1 98 196 THR A C 1
ATOM 1522 O O . THR A 1 196 ? -2.984 -9.359 -4.75 1 98 196 THR A O 1
ATOM 1525 N N . ALA A 1 197 ? -2.791 -11.5 -4.188 1 97.69 197 ALA A N 1
ATOM 1526 C CA . ALA A 1 197 ? -3.328 -11.953 -5.465 1 97.69 197 ALA A CA 1
ATOM 1527 C C . ALA A 1 197 ? -4.766 -11.484 -5.66 1 97.69 197 ALA A C 1
ATOM 1529 O O . ALA A 1 197 ? -5.145 -11.062 -6.754 1 97.69 197 ALA A O 1
ATOM 1530 N N . ARG A 1 198 ? -5.527 -11.57 -4.629 1 98.44 198 ARG A N 1
ATOM 1531 C CA . ARG A 1 198 ? -6.91 -11.109 -4.711 1 98.44 198 ARG A CA 1
ATOM 1532 C C . ARG A 1 198 ? -6.977 -9.609 -4.992 1 98.44 198 ARG A C 1
ATOM 1534 O O . ARG A 1 198 ? -7.777 -9.164 -5.809 1 98.44 198 ARG A O 1
ATOM 1541 N N . ALA A 1 199 ? -6.133 -8.852 -4.336 1 98.75 199 ALA A N 1
ATOM 1542 C CA . ALA A 1 199 ? -6.059 -7.414 -4.602 1 98.75 199 ALA A CA 1
ATOM 1543 C C . ALA A 1 199 ? -5.68 -7.145 -6.055 1 98.75 199 ALA A C 1
ATOM 1545 O O . ALA A 1 199 ? -6.301 -6.309 -6.719 1 98.75 199 ALA A O 1
ATOM 1546 N N . VAL A 1 200 ? -4.734 -7.848 -6.59 1 98.62 200 VAL A N 1
ATOM 1547 C CA . VAL A 1 200 ? -4.258 -7.664 -7.953 1 98.62 200 VAL A CA 1
ATOM 1548 C C . VAL A 1 200 ? -5.375 -7.992 -8.938 1 98.62 200 VAL A C 1
ATOM 1550 O O . VAL A 1 200 ? -5.574 -7.273 -9.922 1 98.62 200 VAL A O 1
ATOM 1553 N N . ASN A 1 201 ? -6.074 -9.047 -8.664 1 98.5 201 ASN A N 1
ATOM 1554 C CA . ASN A 1 201 ? -7.133 -9.438 -9.586 1 98.5 201 ASN A CA 1
ATOM 1555 C C . ASN A 1 201 ? -8.25 -8.398 -9.633 1 98.5 201 ASN A C 1
ATOM 1557 O O . ASN A 1 201 ? -8.844 -8.164 -10.688 1 98.5 201 ASN A O 1
ATOM 1561 N N . VAL A 1 202 ? -8.531 -7.797 -8.5 1 98.5 202 VAL A N 1
ATOM 1562 C CA . VAL A 1 202 ? -9.508 -6.715 -8.484 1 98.5 202 VAL A CA 1
ATOM 1563 C C . VAL A 1 202 ? -8.977 -5.523 -9.273 1 98.5 202 VAL A C 1
ATOM 1565 O O . VAL A 1 202 ? -9.695 -4.945 -10.094 1 98.5 202 VAL A O 1
ATOM 1568 N N . VAL A 1 203 ? -7.746 -5.152 -9.125 1 98.44 203 VAL A N 1
ATOM 1569 C CA . VAL A 1 203 ? -7.109 -4.062 -9.852 1 98.44 203 VAL A CA 1
ATOM 1570 C C . VAL A 1 203 ? -7.188 -4.332 -11.359 1 98.44 203 VAL A C 1
ATOM 1572 O O . VAL A 1 203 ? -7.574 -3.455 -12.133 1 98.44 203 VAL A O 1
ATOM 1575 N N . LYS A 1 204 ? -6.871 -5.484 -11.703 1 98 204 LYS A N 1
ATOM 1576 C CA . LYS A 1 204 ? -6.867 -5.828 -13.125 1 98 204 LYS A CA 1
ATOM 1577 C C . LYS A 1 204 ? -8.273 -5.793 -13.703 1 98 204 LYS A C 1
ATOM 1579 O O . LYS A 1 204 ? -8.469 -5.383 -14.852 1 98 204 LYS A O 1
ATOM 1584 N N . LEU A 1 205 ? -9.203 -6.297 -12.938 1 98 205 LEU A N 1
ATOM 1585 C CA . LEU A 1 205 ? -10.586 -6.211 -13.398 1 98 205 LEU A CA 1
ATOM 1586 C C . LEU A 1 205 ? -10.984 -4.758 -13.656 1 98 205 LEU A C 1
ATOM 1588 O O . LEU A 1 205 ? -11.617 -4.457 -14.664 1 98 205 LEU A O 1
ATOM 1592 N N . PHE A 1 206 ? -10.617 -3.842 -12.742 1 97.81 206 PHE A N 1
ATOM 1593 C CA . PHE A 1 206 ? -10.922 -2.424 -12.906 1 97.81 206 PHE A CA 1
ATOM 1594 C C . PHE A 1 206 ? -10.305 -1.883 -14.188 1 97.81 206 PHE A C 1
ATOM 1596 O O . PHE A 1 206 ? -10.938 -1.114 -14.914 1 97.81 206 PHE A O 1
ATOM 1603 N N . ILE A 1 207 ? -9.141 -2.283 -14.461 1 97 207 ILE A N 1
ATOM 1604 C CA . ILE A 1 207 ? -8.438 -1.812 -15.648 1 97 207 ILE A CA 1
ATOM 1605 C C . ILE A 1 207 ? -9.094 -2.389 -16.906 1 97 207 ILE A C 1
ATOM 1607 O O . ILE A 1 207 ? -9.461 -1.647 -17.812 1 97 207 ILE A O 1
ATOM 1611 N N . ASP A 1 208 ? -9.289 -3.627 -16.906 1 96.38 208 ASP A N 1
ATOM 1612 C CA . ASP A 1 208 ? -9.688 -4.359 -18.109 1 96.38 208 ASP A CA 1
ATOM 1613 C C . ASP A 1 208 ? -11.148 -4.102 -18.453 1 96.38 208 ASP A C 1
ATOM 1615 O O . ASP A 1 208 ? -11.508 -3.969 -19.625 1 96.38 208 ASP A O 1
ATOM 1619 N N . LYS A 1 209 ? -11.961 -3.986 -17.453 1 95.19 209 LYS A N 1
ATOM 1620 C CA . LYS A 1 209 ? -13.398 -3.916 -17.719 1 95.19 209 LYS A CA 1
ATOM 1621 C C . LYS A 1 209 ? -13.906 -2.482 -17.578 1 95.19 209 LYS A C 1
ATOM 1623 O O . LYS A 1 209 ? -14.969 -2.146 -18.109 1 95.19 209 LYS A O 1
ATOM 1628 N N . CYS A 1 210 ? -13.18 -1.662 -16.891 1 94.5 210 CYS A N 1
ATOM 1629 C CA . CYS A 1 210 ? -13.742 -0.349 -16.609 1 94.5 210 CYS A CA 1
ATOM 1630 C C . CYS A 1 210 ? -12.789 0.761 -17.047 1 94.5 210 CYS A C 1
ATOM 1632 O O . CYS A 1 210 ? -13 1.928 -16.703 1 94.5 210 CYS A O 1
ATOM 1634 N N . ASN A 1 211 ? -11.672 0.485 -17.641 1 93.5 211 ASN A N 1
ATOM 1635 C CA . ASN A 1 211 ? -10.727 1.42 -18.25 1 93.5 211 ASN A CA 1
ATOM 1636 C C . ASN A 1 211 ? -10.125 2.357 -17.203 1 93.5 211 ASN A C 1
ATOM 1638 O O . ASN A 1 211 ? -9.953 3.549 -17.453 1 93.5 211 ASN A O 1
ATOM 1642 N N . PHE A 1 212 ? -9.914 1.817 -16.016 1 95.06 212 PHE A N 1
ATOM 1643 C CA . PHE A 1 212 ? -9.195 2.596 -15.023 1 95.06 212 PHE A CA 1
ATOM 1644 C C . PHE A 1 212 ? -7.758 2.846 -15.461 1 95.06 212 PHE A C 1
ATOM 1646 O O . PHE A 1 212 ? -7.109 1.951 -16 1 95.06 212 PHE A O 1
ATOM 1653 N N . SER A 1 213 ? -7.309 4.137 -15.211 1 94.31 213 SER A N 1
ATOM 1654 C CA . SER A 1 213 ? -5.883 4.383 -15.398 1 94.31 213 SER A CA 1
ATOM 1655 C C . SER A 1 213 ? -5.047 3.58 -14.414 1 94.31 213 SER A C 1
ATOM 1657 O O . SER A 1 213 ? -5.188 3.742 -13.195 1 94.31 213 SER A O 1
ATOM 1659 N N . PRO A 1 214 ? -4.184 2.781 -14.859 1 95.88 214 PRO A N 1
ATOM 1660 C CA . PRO A 1 214 ? -3.447 1.896 -13.961 1 95.88 214 PRO A CA 1
ATOM 1661 C C . PRO A 1 214 ? -2.574 2.662 -12.969 1 95.88 214 PRO A C 1
ATOM 1663 O O . PRO A 1 214 ? -2.32 2.178 -11.859 1 95.88 214 PRO A O 1
ATOM 1666 N N . ASP A 1 215 ? -2.107 3.824 -13.305 1 93.69 215 ASP A N 1
ATOM 1667 C CA . ASP A 1 215 ? -1.216 4.598 -12.438 1 93.69 215 ASP A CA 1
ATOM 1668 C C . ASP A 1 215 ? -1.955 5.117 -11.211 1 93.69 215 ASP A C 1
ATOM 1670 O O . ASP A 1 215 ? -1.33 5.578 -10.25 1 93.69 215 ASP A O 1
ATOM 1674 N N . LYS A 1 216 ? -3.279 4.977 -11.188 1 95.12 216 LYS A N 1
ATOM 1675 C CA . LYS A 1 216 ? -4.082 5.418 -10.055 1 95.12 216 LYS A CA 1
ATOM 1676 C C . LYS A 1 216 ? -4.402 4.254 -9.117 1 95.12 216 LYS A C 1
ATOM 1678 O O . LYS A 1 216 ? -4.969 4.449 -8.047 1 95.12 216 LYS A O 1
ATOM 1683 N N . LEU A 1 217 ? -4.059 3.107 -9.539 1 97.19 217 LEU A N 1
ATOM 1684 C CA . LEU A 1 217 ? -4.438 1.917 -8.789 1 97.19 217 LEU A CA 1
ATOM 1685 C C . LEU A 1 217 ? -3.248 1.354 -8.016 1 97.19 217 LEU A C 1
ATOM 1687 O O . LEU A 1 217 ? -2.119 1.374 -8.516 1 97.19 217 LEU A O 1
ATOM 1691 N N . ILE A 1 218 ? -3.547 0.938 -6.812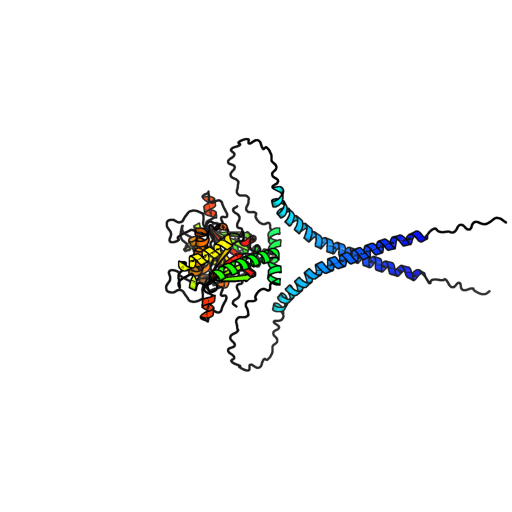 1 97.69 218 ILE A N 1
ATOM 1692 C CA . ILE A 1 218 ? -2.551 0.358 -5.918 1 97.69 218 ILE A CA 1
ATOM 1693 C C . ILE A 1 218 ? -3.047 -0.988 -5.395 1 97.69 218 ILE A C 1
ATOM 1695 O O . ILE A 1 218 ? -4.172 -1.092 -4.906 1 97.69 218 ILE A O 1
ATOM 1699 N N . ALA A 1 219 ? -2.254 -2.043 -5.523 1 98.56 219 ALA A N 1
ATOM 1700 C CA . ALA A 1 219 ? -2.58 -3.35 -4.957 1 98.56 219 ALA A CA 1
ATOM 1701 C C . ALA A 1 219 ? -1.76 -3.623 -3.699 1 98.56 219 ALA A C 1
ATOM 1703 O O . ALA A 1 219 ? -0.529 -3.539 -3.723 1 98.56 219 ALA A O 1
ATOM 1704 N N . VAL A 1 220 ? -2.461 -3.934 -2.633 1 98.44 220 VAL A N 1
ATOM 1705 C CA . VAL A 1 220 ? -1.819 -4.141 -1.338 1 98.44 220 VAL A CA 1
ATOM 1706 C C . VAL A 1 220 ? -2.289 -5.461 -0.732 1 98.44 220 VAL A C 1
ATOM 1708 O O . VAL A 1 220 ? -3.459 -5.828 -0.864 1 98.44 220 VAL A O 1
ATOM 1711 N N . GLY A 1 221 ? -1.392 -6.129 -0.093 1 97.62 221 GLY A N 1
ATOM 1712 C CA . GLY A 1 221 ? -1.718 -7.332 0.656 1 97.62 221 GLY A CA 1
ATOM 1713 C C . GLY A 1 221 ? -1.23 -7.293 2.092 1 97.62 221 GLY A C 1
ATOM 1714 O O . GLY A 1 221 ? -0.119 -6.832 2.363 1 97.62 221 GLY A O 1
ATOM 1715 N N . TYR A 1 222 ? -2.131 -7.801 3.01 1 97.12 222 TYR A N 1
ATOM 1716 C CA . TYR A 1 222 ? -1.782 -7.781 4.426 1 97.12 222 TYR A CA 1
ATOM 1717 C C . TYR A 1 222 ? -1.812 -9.188 5.016 1 97.12 222 TYR A C 1
ATOM 1719 O O . TYR A 1 222 ? -1.368 -9.398 6.148 1 97.12 222 TYR A O 1
ATOM 1727 N N . GLY A 1 223 ? -2.299 -10.117 4.25 1 96.81 223 GLY A N 1
ATOM 1728 C CA . GLY A 1 223 ? -2.572 -11.406 4.867 1 96.81 223 GLY A CA 1
ATOM 1729 C C . GLY A 1 223 ? -3.521 -11.32 6.047 1 96.81 223 GLY A C 1
ATOM 1730 O O . GLY A 1 223 ? -4.586 -10.703 5.949 1 96.81 223 GLY A O 1
ATOM 1731 N N . GLU A 1 224 ? -3.17 -11.984 7.059 1 96.75 224 GLU A N 1
ATOM 1732 C CA . GLU A 1 224 ? -4.012 -12.062 8.25 1 96.75 224 GLU A CA 1
ATOM 1733 C C . GLU A 1 224 ? -3.635 -10.984 9.266 1 96.75 224 GLU A C 1
ATOM 1735 O O . GLU A 1 224 ? -4.195 -10.93 10.359 1 96.75 224 GLU A O 1
ATOM 1740 N N . PHE A 1 225 ? -2.857 -10.039 8.922 1 96.19 225 PHE A N 1
ATOM 1741 C CA . PHE A 1 225 ? -2.113 -9.328 9.945 1 96.19 225 PHE A CA 1
ATOM 1742 C C . PHE A 1 225 ? -2.703 -7.941 10.18 1 96.19 225 PHE A C 1
ATOM 1744 O O . PHE A 1 225 ? -2.164 -7.152 10.953 1 96.19 225 PHE A O 1
ATOM 1751 N N . LYS A 1 226 ? -3.766 -7.633 9.555 1 95.12 226 LYS A N 1
ATOM 1752 C CA . LYS A 1 226 ? -4.559 -6.441 9.844 1 95.12 226 LYS A CA 1
ATOM 1753 C C . LYS A 1 226 ? -6.039 -6.789 9.992 1 95.12 226 LYS A C 1
ATOM 1755 O O . LYS A 1 226 ? -6.871 -6.34 9.203 1 95.12 226 LYS A O 1
ATOM 1760 N N . PRO A 1 227 ? -6.316 -7.473 11.023 1 95.38 227 PRO A N 1
ATOM 1761 C CA . PRO A 1 227 ? -7.707 -7.887 11.219 1 95.38 227 PRO A CA 1
ATOM 1762 C C . PRO A 1 227 ? -8.602 -6.746 11.703 1 95.38 227 PRO A C 1
ATOM 1764 O O . PRO A 1 227 ? -8.133 -5.852 12.414 1 95.38 227 PRO A O 1
ATOM 1767 N N . VAL A 1 228 ? -9.812 -6.848 11.352 1 93.75 228 VAL A N 1
ATOM 1768 C CA . VAL A 1 228 ? -10.773 -5.863 11.836 1 93.75 228 VAL A CA 1
ATOM 1769 C C . VAL A 1 228 ? -11.656 -6.488 12.914 1 93.75 228 VAL A C 1
ATOM 1771 O O . VAL A 1 228 ? -12.461 -5.797 13.547 1 93.75 228 VAL A O 1
ATOM 1774 N N . ALA A 1 229 ? -11.539 -7.781 13.047 1 94.06 229 ALA A N 1
ATOM 1775 C CA . ALA A 1 229 ? -12.289 -8.539 14.055 1 94.06 229 ALA A CA 1
ATOM 1776 C C . ALA A 1 229 ? -11.453 -9.688 14.609 1 94.06 229 ALA A C 1
ATOM 1778 O O . ALA A 1 229 ? -10.375 -9.992 14.078 1 94.06 229 ALA A O 1
ATOM 1779 N N . ASP A 1 230 ? -11.969 -10.281 15.648 1 94.25 230 ASP A N 1
ATOM 1780 C CA . ASP A 1 230 ? -11.227 -11.328 16.344 1 94.25 230 ASP A CA 1
ATOM 1781 C C . ASP A 1 230 ? -11.172 -12.609 15.523 1 94.25 230 ASP A C 1
ATOM 1783 O O . ASP A 1 230 ? -12.203 -13.148 15.125 1 94.25 230 ASP A O 1
ATOM 1787 N N . ASN A 1 231 ? -10.008 -13.148 15.359 1 95.19 231 ASN A N 1
ATOM 1788 C CA . ASN A 1 231 ? -9.812 -14.359 14.562 1 95.19 231 ASN A CA 1
ATOM 1789 C C . ASN A 1 231 ? -10.133 -15.609 15.375 1 95.19 231 ASN A C 1
ATOM 1791 O O . ASN A 1 231 ? -10.125 -16.719 14.828 1 95.19 231 ASN A O 1
ATOM 1795 N N . ALA A 1 232 ? -10.5 -15.422 16.547 1 95.25 232 ALA A N 1
ATOM 1796 C CA . ALA A 1 232 ? -10.789 -16.578 17.391 1 95.25 232 ALA A CA 1
ATOM 1797 C C . ALA A 1 232 ? -12.203 -17.094 17.141 1 95.25 232 ALA A C 1
ATOM 1799 O O . ALA A 1 232 ? -12.547 -18.203 17.547 1 95.25 232 ALA A O 1
ATOM 1800 N N . THR A 1 233 ? -13.055 -16.297 16.5 1 95.94 233 THR A N 1
ATOM 1801 C CA . THR A 1 233 ? -14.43 -16.688 16.234 1 95.94 233 THR A CA 1
ATOM 1802 C C . THR A 1 233 ? -14.688 -16.828 14.734 1 95.94 233 THR A C 1
ATOM 1804 O O . THR A 1 233 ? -14.016 -16.172 13.93 1 95.94 233 THR A O 1
ATOM 1807 N N . ALA A 1 234 ? -15.656 -17.656 14.422 1 95.75 234 ALA A N 1
ATOM 1808 C CA . ALA A 1 234 ? -16.031 -17.828 13.023 1 95.75 234 ALA A CA 1
ATOM 1809 C C . ALA A 1 234 ? -16.547 -16.516 12.43 1 95.75 234 ALA A C 1
ATOM 1811 O O . ALA A 1 234 ? -16.234 -16.188 11.281 1 95.75 234 ALA A O 1
ATOM 1812 N N . GLU A 1 235 ? -17.281 -15.852 13.195 1 94.62 235 GLU A N 1
ATOM 1813 C CA . GLU A 1 235 ? -17.812 -14.57 12.758 1 94.62 235 GLU A CA 1
ATOM 1814 C C . GLU A 1 235 ? -16.703 -13.555 12.508 1 94.62 235 GLU A C 1
ATOM 1816 O O . GLU A 1 235 ? -16.734 -12.82 11.523 1 94.62 235 GLU A O 1
ATOM 1821 N N . GLY A 1 236 ? -15.75 -13.5 13.391 1 95.56 236 GLY A N 1
ATOM 1822 C CA . GLY A 1 236 ? -14.609 -12.609 13.211 1 95.56 236 GLY A CA 1
ATOM 1823 C C . GLY A 1 236 ? -13.773 -12.953 12 1 95.56 236 GLY A C 1
ATOM 1824 O O . GLY A 1 236 ? -13.359 -12.062 11.25 1 95.56 236 GLY A O 1
ATOM 1825 N N . ARG A 1 237 ? -13.586 -14.234 11.805 1 96.44 237 ARG A N 1
ATOM 1826 C CA . ARG A 1 237 ? -12.836 -14.688 10.633 1 96.44 237 ARG A CA 1
ATOM 1827 C C . ARG A 1 237 ? -13.539 -14.289 9.344 1 96.44 237 ARG A C 1
ATOM 1829 O O . ARG A 1 237 ? -12.891 -13.875 8.375 1 96.44 237 ARG A O 1
ATOM 1836 N N . ALA A 1 238 ? -14.805 -14.383 9.344 1 94.94 238 ALA A N 1
ATOM 1837 C CA . ALA A 1 238 ? -15.578 -13.992 8.172 1 94.94 238 ALA A CA 1
ATOM 1838 C C . ALA A 1 238 ? -15.398 -12.508 7.863 1 94.94 238 ALA A C 1
ATOM 1840 O O . ALA A 1 238 ? -15.266 -12.117 6.699 1 94.94 238 ALA A O 1
ATOM 1841 N N . LYS A 1 239 ? -15.328 -11.68 8.852 1 94.69 239 LYS A N 1
ATOM 1842 C CA . LYS A 1 239 ? -15.148 -10.242 8.68 1 94.69 239 LYS A CA 1
ATOM 1843 C C . LYS A 1 239 ? -13.742 -9.922 8.188 1 94.69 239 LYS A C 1
ATOM 1845 O O . LYS A 1 239 ? -13.539 -8.945 7.461 1 94.69 239 LYS A O 1
ATOM 1850 N N . ASN A 1 240 ? -12.82 -10.766 8.57 1 96.44 240 ASN A N 1
ATOM 1851 C CA . ASN A 1 240 ? -11.422 -10.531 8.195 1 96.44 240 ASN A CA 1
ATOM 1852 C C . ASN A 1 240 ? -11.156 -10.945 6.754 1 96.44 240 ASN A C 1
ATOM 1854 O O . ASN A 1 240 ? -10.234 -10.43 6.117 1 96.44 240 ASN A O 1
ATOM 1858 N N . ARG A 1 241 ? -11.969 -11.891 6.266 1 97.12 241 ARG A N 1
ATOM 1859 C CA . ARG A 1 241 ? -11.883 -12.266 4.855 1 97.12 241 ARG A CA 1
ATOM 1860 C C . ARG A 1 241 ? -12.539 -11.211 3.971 1 97.12 241 ARG A C 1
ATOM 1862 O O . ARG A 1 241 ? -13.711 -11.336 3.615 1 97.12 241 ARG A O 1
ATOM 1869 N N . ARG A 1 242 ? -11.594 -10.195 3.551 1 97.38 242 ARG A N 1
ATOM 1870 C CA . ARG A 1 242 ? -12.203 -9.047 2.885 1 97.38 242 ARG A CA 1
ATOM 1871 C C . ARG A 1 242 ? -11.219 -8.406 1.905 1 97.38 242 ARG A C 1
ATOM 1873 O O . ARG A 1 242 ? -10.008 -8.555 2.045 1 97.38 242 ARG A O 1
ATOM 1880 N N . ILE A 1 243 ? -11.789 -7.746 0.938 1 98.38 243 ILE A N 1
ATOM 1881 C CA . ILE A 1 243 ? -11.094 -6.754 0.124 1 98.38 243 ILE A CA 1
ATOM 1882 C C . ILE A 1 243 ? -11.602 -5.355 0.471 1 98.38 243 ILE A C 1
ATOM 1884 O O . ILE A 1 243 ? -12.812 -5.121 0.501 1 98.38 243 ILE A O 1
ATOM 1888 N N . ASP A 1 244 ? -10.758 -4.488 0.815 1 97.94 244 ASP A N 1
ATOM 1889 C CA . ASP A 1 244 ? -11.094 -3.074 0.955 1 97.94 244 ASP A CA 1
ATOM 1890 C C . ASP A 1 244 ? -10.633 -2.277 -0.265 1 97.94 244 ASP A C 1
ATOM 1892 O O . ASP A 1 244 ? -9.438 -2.246 -0.577 1 97.94 244 ASP A O 1
ATOM 1896 N N . VAL A 1 245 ? -11.57 -1.711 -0.987 1 98.25 245 VAL A N 1
ATOM 1897 C CA . VAL A 1 245 ? -11.273 -0.727 -2.025 1 98.25 245 VAL A CA 1
ATOM 1898 C C . VAL A 1 245 ? -11.375 0.682 -1.444 1 98.25 245 VAL A C 1
ATOM 1900 O O . VAL A 1 245 ? -12.461 1.128 -1.063 1 98.25 245 VAL A O 1
ATOM 1903 N N . ILE A 1 246 ? -10.273 1.363 -1.461 1 98 246 ILE A N 1
ATOM 1904 C CA . ILE A 1 246 ? -10.227 2.631 -0.742 1 98 246 ILE A CA 1
ATOM 1905 C C . ILE A 1 246 ? -9.977 3.773 -1.724 1 98 246 ILE A C 1
ATOM 1907 O O . ILE A 1 246 ? -8.977 3.775 -2.439 1 98 246 ILE A O 1
ATOM 1911 N N . VAL A 1 247 ? -10.922 4.688 -1.755 1 98.25 247 VAL A N 1
ATOM 1912 C CA . VAL A 1 247 ? -10.648 5.992 -2.357 1 98.25 247 VAL A CA 1
ATOM 1913 C C . VAL A 1 247 ? -9.828 6.844 -1.397 1 98.25 247 VAL A C 1
ATOM 1915 O O . VAL A 1 247 ? -10.359 7.41 -0.441 1 98.25 247 VAL A O 1
ATOM 1918 N N . LEU A 1 248 ? -8.586 6.969 -1.71 1 98 248 LEU A N 1
ATOM 1919 C CA . LEU A 1 248 ? -7.656 7.574 -0.765 1 98 248 LEU A CA 1
ATOM 1920 C C . LEU A 1 248 ? -7.875 9.086 -0.676 1 98 248 LEU A C 1
ATOM 1922 O O . LEU A 1 248 ? -8.078 9.75 -1.696 1 98 248 LEU A O 1
ATOM 1926 N N . SER A 1 249 ? -7.84 9.555 0.605 1 97.25 249 SER A N 1
ATOM 1927 C CA . SER A 1 249 ? -7.793 11 0.797 1 97.25 249 SER A CA 1
ATOM 1928 C C . SER A 1 249 ? -6.582 11.609 0.097 1 97.25 249 SER A C 1
ATOM 1930 O O . SER A 1 249 ? -5.531 10.969 -0.007 1 97.25 249 SER A O 1
ATOM 1932 N N . SER A 1 250 ? -6.742 12.852 -0.281 1 96.31 250 SER A N 1
ATOM 1933 C CA . SER A 1 250 ? -5.648 13.57 -0.922 1 96.31 250 SER A CA 1
ATOM 1934 C C . SER A 1 250 ? -4.477 13.766 0.034 1 96.31 250 SER A C 1
ATOM 1936 O O . SER A 1 250 ? -3.363 14.078 -0.394 1 96.31 250 SER A O 1
ATOM 1938 N N . LYS A 1 251 ? -4.711 13.547 1.336 1 95.44 251 LYS A N 1
ATOM 1939 C CA . LYS A 1 251 ? -3.658 13.648 2.342 1 95.44 251 LYS A CA 1
ATOM 1940 C C . LYS A 1 251 ? -2.568 12.602 2.102 1 95.44 251 LYS A C 1
ATOM 1942 O O . LYS A 1 251 ? -1.457 12.734 2.621 1 95.44 251 LYS A O 1
ATOM 1947 N N . TYR A 1 252 ? -2.898 11.594 1.275 1 96.56 252 TYR A N 1
ATOM 1948 C CA . TYR A 1 252 ? -1.941 10.516 1.047 1 96.56 252 TYR A CA 1
ATOM 1949 C C . TYR A 1 252 ? -1.372 10.586 -0.365 1 96.56 252 TYR A C 1
ATOM 1951 O O . TYR A 1 252 ? -0.717 9.648 -0.822 1 96.56 252 TYR A O 1
ATOM 1959 N N . ASP A 1 253 ? -1.54 11.68 -1.074 1 94.5 253 ASP A N 1
ATOM 1960 C CA . ASP A 1 253 ? -1.081 11.82 -2.451 1 94.5 253 ASP A CA 1
ATOM 1961 C C . ASP A 1 253 ? 0.44 11.727 -2.537 1 94.5 253 ASP A C 1
ATOM 1963 O O . ASP A 1 253 ? 0.979 11.133 -3.473 1 94.5 253 ASP A O 1
ATOM 1967 N N . ASN A 1 254 ? 1.102 12.242 -1.536 1 92.81 254 ASN A N 1
ATOM 1968 C CA . ASN A 1 254 ? 2.561 12.227 -1.563 1 92.81 254 ASN A CA 1
ATOM 1969 C C . ASN A 1 254 ? 3.115 10.812 -1.462 1 92.81 254 ASN A C 1
ATOM 1971 O O . ASN A 1 254 ? 4.246 10.555 -1.873 1 92.81 254 ASN A O 1
ATOM 1975 N N . LEU A 1 255 ? 2.383 9.93 -0.938 1 95.12 255 LEU A N 1
ATOM 1976 C CA . LEU A 1 255 ? 2.801 8.539 -0.818 1 95.12 255 LEU A CA 1
ATOM 1977 C C . LEU A 1 255 ? 2.75 7.84 -2.172 1 95.12 255 LEU A C 1
ATOM 1979 O O . LEU A 1 255 ? 3.539 6.93 -2.434 1 95.12 255 LEU A O 1
ATOM 1983 N N . GLU A 1 256 ? 1.836 8.367 -2.986 1 93.5 256 GLU A N 1
ATOM 1984 C CA . GLU A 1 256 ? 1.547 7.613 -4.203 1 93.5 256 GLU A CA 1
ATOM 1985 C C . GLU A 1 256 ? 2.092 8.328 -5.438 1 93.5 256 GLU A C 1
ATOM 1987 O O . GLU A 1 256 ? 2.186 7.738 -6.512 1 93.5 256 GLU A O 1
ATOM 1992 N N . GLU A 1 257 ? 2.467 9.539 -5.219 1 86.56 257 GLU A N 1
ATOM 1993 C CA . GLU A 1 257 ? 2.992 10.305 -6.348 1 86.56 257 GLU A CA 1
ATOM 1994 C C . GLU A 1 257 ? 4.473 10.008 -6.574 1 86.56 257 GLU A C 1
ATOM 1996 O O . GLU A 1 257 ? 5.289 10.195 -5.668 1 86.56 257 GLU A O 1
ATOM 2001 N N . GLN A 1 258 ? 4.754 9.008 -7.41 1 70.81 258 GLN A N 1
ATOM 2002 C CA . GLN A 1 258 ? 6.152 8.773 -7.762 1 70.81 258 GLN A CA 1
ATOM 2003 C C . GLN A 1 258 ? 6.469 9.32 -9.148 1 70.81 258 GLN A C 1
ATOM 2005 O O . GLN A 1 258 ? 5.723 9.078 -10.102 1 70.81 258 GLN A O 1
ATOM 2010 N N . LEU A 1 259 ? 7.02 10.469 -9.258 1 56.66 259 LEU A N 1
ATOM 2011 C CA . LEU A 1 259 ? 7.188 11.164 -10.531 1 56.66 259 LEU A CA 1
ATOM 2012 C C . LEU A 1 259 ? 8.5 10.758 -11.195 1 56.66 259 LEU A C 1
ATOM 2014 O O . LEU A 1 259 ? 9.492 10.5 -10.516 1 56.66 259 LEU A O 1
ATOM 2018 N N . VAL A 1 260 ? 8.25 10.102 -12.469 1 57.28 260 VAL A N 1
ATOM 2019 C CA . VAL A 1 260 ? 9.359 9.828 -13.367 1 57.28 260 VAL A CA 1
ATOM 2020 C C . VAL A 1 260 ? 10.266 11.055 -13.461 1 57.28 260 VAL A C 1
ATOM 2022 O O . VAL A 1 260 ? 9.789 12.18 -13.586 1 57.28 260 VAL A O 1
ATOM 2025 N N . LYS A 1 261 ? 11.461 10.789 -12.977 1 45.38 261 LYS A N 1
ATOM 2026 C CA . LYS A 1 261 ? 12.484 11.766 -13.344 1 45.38 261 LYS A CA 1
ATOM 2027 C C . LYS A 1 261 ? 13.023 11.5 -14.742 1 45.38 261 LYS A C 1
ATOM 2029 O O . LYS A 1 261 ? 13.18 10.344 -15.148 1 45.38 261 LYS A O 1
ATOM 2034 N N . MET B 1 1 ? 5.891 90.75 65.375 1 28.02 1 MET B N 1
ATOM 2035 C CA . MET B 1 1 ? 6.254 90.5 63.969 1 28.02 1 MET B CA 1
ATOM 2036 C C . MET B 1 1 ? 5.863 89.125 63.531 1 28.02 1 MET B C 1
ATOM 2038 O O . MET B 1 1 ? 6.477 88.125 63.969 1 28.02 1 MET B O 1
ATOM 2042 N N . SER B 1 2 ? 4.527 88.812 63.094 1 33.62 2 SER B N 1
ATOM 2043 C CA . SER B 1 2 ? 3.635 87.688 62.906 1 33.62 2 SER B CA 1
ATOM 2044 C C . SER B 1 2 ? 3.99 86.875 61.656 1 33.62 2 SER B C 1
ATOM 2046 O O . SER B 1 2 ? 4.016 87.438 60.531 1 33.62 2 SER B O 1
ATOM 2048 N N . LYS B 1 3 ? 4.828 85.875 61.781 1 41.09 3 LYS B N 1
ATOM 2049 C CA . LYS B 1 3 ? 5.395 85 60.75 1 41.09 3 LYS B CA 1
ATOM 2050 C C . LYS B 1 3 ? 4.293 84.25 60 1 41.09 3 LYS B C 1
ATOM 2052 O O . LYS B 1 3 ? 3.609 83.375 60.594 1 41.09 3 LYS B O 1
ATOM 2057 N N . LYS B 1 4 ? 3.697 84.875 58.906 1 39.75 4 LYS B N 1
ATOM 2058 C CA . LYS B 1 4 ? 2.699 84.375 57.969 1 39.75 4 LYS B CA 1
ATOM 2059 C C . LYS B 1 4 ? 3.207 83.125 57.219 1 39.75 4 LYS B C 1
ATOM 2061 O O . LYS B 1 4 ? 4.18 83.25 56.469 1 39.75 4 LYS B O 1
ATOM 2066 N N . ARG B 1 5 ? 2.959 82 57.75 1 38 5 ARG B N 1
ATOM 2067 C CA . ARG B 1 5 ? 3.32 80.688 57.219 1 38 5 ARG B CA 1
ATOM 2068 C C . ARG B 1 5 ? 2.588 80.375 55.906 1 38 5 ARG B C 1
ATOM 2070 O O . ARG B 1 5 ? 1.356 80.438 55.844 1 38 5 ARG B O 1
ATOM 2077 N N . GLU B 1 6 ? 3.164 80.812 54.719 1 32.59 6 GLU B N 1
ATOM 2078 C CA . GLU B 1 6 ? 2.748 80.562 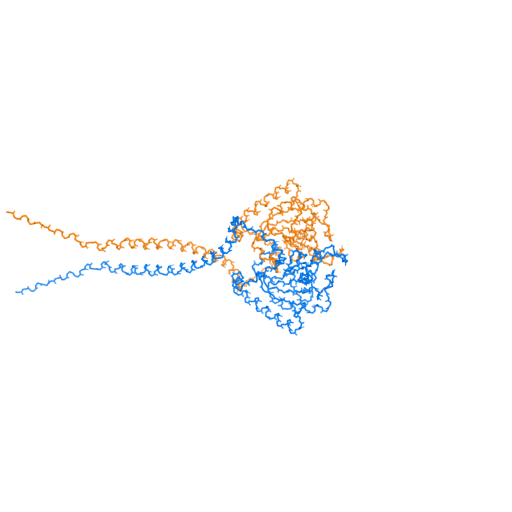53.344 1 32.59 6 GLU B CA 1
ATOM 2079 C C . GLU B 1 6 ? 2.51 79.062 53.094 1 32.59 6 GLU B C 1
ATOM 2081 O O . GLU B 1 6 ? 3.414 78.25 53.281 1 32.59 6 GLU B O 1
ATOM 2086 N N . HIS B 1 7 ? 1.307 78.5 53.344 1 33.97 7 HIS B N 1
ATOM 2087 C CA . HIS B 1 7 ? 0.81 77.188 53.062 1 33.97 7 HIS B CA 1
ATOM 2088 C C . HIS B 1 7 ? 0.873 76.875 51.562 1 33.97 7 HIS B C 1
ATOM 2090 O O . HIS B 1 7 ? 0.212 77.562 50.75 1 33.97 7 HIS B O 1
ATOM 2096 N N . VAL B 1 8 ? 2.09 76.562 51.031 1 34.56 8 VAL B N 1
ATOM 2097 C CA . VAL B 1 8 ? 2.354 76.125 49.656 1 34.56 8 VAL B CA 1
ATOM 2098 C C . VAL B 1 8 ? 1.385 75 49.25 1 34.56 8 VAL B C 1
ATOM 2100 O O . VAL B 1 8 ? 1.264 74 49.969 1 34.56 8 VAL B O 1
ATOM 2103 N N . HIS B 1 9 ? 0.351 75.312 48.438 1 34.03 9 HIS B N 1
ATOM 2104 C CA . HIS B 1 9 ? -0.651 74.5 47.719 1 34.03 9 HIS B CA 1
ATOM 2105 C C . HIS B 1 9 ? -0.004 73.375 46.906 1 34.03 9 HIS B C 1
ATOM 2107 O O . HIS B 1 9 ? 0.488 73.625 45.812 1 34.03 9 HIS B O 1
ATOM 2113 N N . GLN B 1 10 ? 0.817 72.438 47.469 1 35.88 10 GLN B N 1
ATOM 2114 C CA . GLN B 1 10 ? 1.419 71.312 46.75 1 35.88 10 GLN B CA 1
ATOM 2115 C C . GLN B 1 10 ? 0.35 70.375 46.188 1 35.88 10 GLN B C 1
ATOM 2117 O O . GLN B 1 10 ? 0.623 69.188 45.938 1 35.88 10 GLN B O 1
ATOM 2122 N N . GLU B 1 11 ? -0.979 70.688 46.281 1 32.44 11 GLU B N 1
ATOM 2123 C CA . GLU B 1 11 ? -1.875 69.5 46.156 1 32.44 11 GLU B CA 1
ATOM 2124 C C . GLU B 1 11 ? -1.846 68.938 44.75 1 32.44 11 GLU B C 1
ATOM 2126 O O . GLU B 1 11 ? -1.917 67.75 44.562 1 32.44 11 GLU B O 1
ATOM 2131 N N . GLU B 1 12 ? -2.238 69.625 43.656 1 35.19 12 GLU B N 1
ATOM 2132 C CA . GLU B 1 12 ? -3.18 69.125 42.688 1 35.19 12 GLU B CA 1
ATOM 2133 C C . GLU B 1 12 ? -2.455 68.312 41.594 1 35.19 12 GLU B C 1
ATOM 2135 O O . GLU B 1 12 ? -3.062 67.875 40.625 1 35.19 12 GLU B O 1
ATOM 2140 N N . GLU B 1 13 ? -1.111 68.312 41.5 1 38.44 13 GLU B N 1
ATOM 2141 C CA . GLU B 1 13 ? -0.578 67.812 40.25 1 38.44 13 GLU B CA 1
ATOM 2142 C C . GLU B 1 13 ? -0.659 66.25 40.156 1 38.44 13 GLU B C 1
ATOM 2144 O O . GLU B 1 13 ? -0.082 65.688 39.281 1 38.44 13 GLU B O 1
ATOM 2149 N N . ALA B 1 14 ? -1.26 65.562 41.188 1 41.41 14 ALA B N 1
ATOM 2150 C CA . ALA B 1 14 ? -1.13 64.062 41.25 1 41.41 14 ALA B CA 1
ATOM 2151 C C . ALA B 1 14 ? -1.951 63.406 40.156 1 41.41 14 ALA B C 1
ATOM 2153 O O . ALA B 1 14 ? -1.868 62.188 39.969 1 41.41 14 ALA B O 1
ATOM 2154 N N . GLY B 1 15 ? -2.875 64.25 39.531 1 41.44 15 GLY B N 1
ATOM 2155 C CA . GLY B 1 15 ? -3.814 63.531 38.688 1 41.44 15 GLY B CA 1
ATOM 2156 C C . GLY B 1 15 ? -3.178 62.969 37.438 1 41.44 15 GLY B C 1
ATOM 2157 O O . GLY B 1 15 ? -3.773 62.156 36.719 1 41.44 15 GLY B O 1
ATOM 2158 N N . GLU B 1 16 ? -2.197 63.688 36.812 1 45.53 16 GLU B N 1
ATOM 2159 C CA . GLU B 1 16 ? -1.747 63.406 35.438 1 45.53 16 GLU B CA 1
ATOM 2160 C C . GLU B 1 16 ? -0.708 62.312 35.438 1 45.53 16 GLU B C 1
ATOM 2162 O O . GLU B 1 16 ? -0.264 61.875 34.375 1 45.53 16 GLU B O 1
ATOM 2167 N N . ALA B 1 17 ? -0.217 61.938 36.625 1 48.66 17 ALA B N 1
ATOM 2168 C CA . ALA B 1 17 ? 0.952 61.062 36.656 1 48.66 17 ALA B CA 1
ATOM 2169 C C . ALA B 1 17 ? 0.557 59.594 36.406 1 48.66 17 ALA B C 1
ATOM 2171 O O . ALA B 1 17 ? 1.379 58.781 35.938 1 48.66 17 ALA B O 1
ATOM 2172 N N . TRP B 1 18 ? -0.718 59.312 36.75 1 48.88 18 TRP B N 1
ATOM 2173 C CA . TRP B 1 18 ? -1.088 57.906 36.656 1 48.88 18 TRP B CA 1
ATOM 2174 C C . TRP B 1 18 ? -1.347 57.531 35.188 1 48.88 18 TRP B C 1
ATOM 2176 O O . TRP B 1 18 ? -1.4 56.344 34.844 1 48.88 18 TRP B O 1
ATOM 2186 N N . LEU B 1 19 ? -1.623 58.5 34.344 1 51.28 19 LEU B N 1
ATOM 2187 C CA . LEU B 1 19 ? -1.952 58.219 32.938 1 51.28 19 LEU B CA 1
ATOM 2188 C C . LEU B 1 19 ? -0.707 57.781 32.188 1 51.28 19 LEU B C 1
ATOM 2190 O O . LEU B 1 19 ? -0.789 56.969 31.25 1 51.28 19 LEU B O 1
ATOM 2194 N N . LEU B 1 20 ? 0.456 58.094 32.594 1 58.5 20 LEU B N 1
ATOM 2195 C CA . LEU B 1 20 ? 1.688 57.812 31.875 1 58.5 20 LEU B CA 1
ATOM 2196 C C . LEU B 1 20 ? 2.055 56.344 31.984 1 58.5 20 LEU B C 1
ATOM 2198 O O . LEU B 1 20 ? 2.406 55.719 30.984 1 58.5 20 LEU B O 1
ATOM 2202 N N . PRO B 1 21 ? 1.878 55.75 33.219 1 60.69 21 PRO B N 1
ATOM 2203 C CA . PRO B 1 21 ? 2.23 54.344 33.281 1 60.69 21 PRO B CA 1
ATOM 2204 C C . PRO B 1 21 ? 1.228 53.469 32.531 1 60.69 21 PRO B C 1
ATOM 2206 O O . PRO B 1 21 ? 1.611 52.438 31.938 1 60.69 21 PRO B O 1
ATOM 2209 N N . TYR B 1 22 ? 0.006 54 32.5 1 61.16 22 TYR B N 1
ATOM 2210 C CA . TYR B 1 22 ? -1.009 53.219 31.781 1 61.16 22 TYR B CA 1
ATOM 2211 C C . TYR B 1 22 ? -0.8 53.312 30.281 1 61.16 22 TYR B C 1
ATOM 2213 O O . TYR B 1 22 ? -0.896 52.281 29.578 1 61.16 22 TYR B O 1
ATOM 2221 N N . SER B 1 23 ? -0.426 54.469 29.859 1 63.12 23 SER B N 1
ATOM 2222 C CA . SER B 1 23 ? -0.169 54.656 28.438 1 63.12 23 SER B CA 1
ATOM 2223 C C . SER B 1 23 ? 1.087 53.906 28 1 63.12 23 SER B C 1
ATOM 2225 O O . SER B 1 23 ? 1.141 53.344 26.891 1 63.12 23 SER B O 1
ATOM 2227 N N . ASP B 1 24 ? 1.99 53.844 28.875 1 65.38 24 ASP B N 1
ATOM 2228 C CA . ASP B 1 24 ? 3.229 53.125 28.609 1 65.38 24 ASP B CA 1
ATOM 2229 C C . ASP B 1 24 ? 2.994 51.625 28.625 1 65.38 24 ASP B C 1
ATOM 2231 O O . ASP B 1 24 ? 3.527 50.875 27.781 1 65.38 24 ASP B O 1
ATOM 2235 N N . LEU B 1 25 ? 2.105 51.125 29.531 1 65.44 25 LEU B N 1
ATOM 2236 C CA . LEU B 1 25 ? 1.775 49.688 29.578 1 65.44 25 LEU B CA 1
ATOM 2237 C C . LEU B 1 25 ? 0.982 49.281 28.344 1 65.44 25 LEU B C 1
ATOM 2239 O O . LEU B 1 25 ? 1.23 48.219 27.766 1 65.44 25 LEU B O 1
ATOM 2243 N N . MET B 1 26 ? 0.134 50.156 27.875 1 66.31 26 MET B N 1
ATOM 2244 C CA . MET B 1 26 ? -0.658 49.844 26.688 1 66.31 26 MET B CA 1
ATOM 2245 C C . MET B 1 26 ? 0.207 49.906 25.422 1 66.31 26 MET B C 1
ATOM 2247 O O . MET B 1 26 ? 0.028 49.094 24.516 1 66.31 26 MET B O 1
ATOM 2251 N N . THR B 1 27 ? 1.274 50.75 25.391 1 71.31 27 THR B N 1
ATOM 2252 C CA . THR B 1 27 ? 2.207 50.812 24.266 1 71.31 27 THR B CA 1
ATOM 2253 C C . THR B 1 27 ? 3.125 49.594 24.266 1 71.31 27 THR B C 1
ATOM 2255 O O . THR B 1 27 ? 3.449 49.062 23.203 1 71.31 27 THR B O 1
ATOM 2258 N N . LEU B 1 28 ? 3.475 49.125 25.469 1 72.38 28 LEU B N 1
ATOM 2259 C CA . LEU B 1 28 ? 4.285 47.906 25.594 1 72.38 28 LEU B CA 1
ATOM 2260 C C . LEU B 1 28 ? 3.479 46.688 25.203 1 72.38 28 LEU B C 1
ATOM 2262 O O . LEU B 1 28 ? 3.979 45.812 24.484 1 72.38 28 LEU B O 1
ATOM 2266 N N . LEU B 1 29 ? 2.289 46.656 25.703 1 71.06 29 LEU B N 1
ATOM 2267 C CA . LEU B 1 29 ? 1.383 45.562 25.344 1 71.06 29 LEU B CA 1
ATOM 2268 C C . LEU B 1 29 ? 1.071 45.594 23.844 1 71.06 29 LEU B C 1
ATOM 2270 O O . LEU B 1 29 ? 1.035 44.562 23.188 1 71.06 29 LEU B O 1
ATOM 2274 N N . LEU B 1 30 ? 0.974 46.719 23.266 1 70.06 30 LEU B N 1
ATOM 2275 C CA . LEU B 1 30 ? 0.802 46.906 21.828 1 70.06 30 LEU B CA 1
ATOM 2276 C C . LEU B 1 30 ? 2.053 46.438 21.078 1 70.06 30 LEU B C 1
ATOM 2278 O O . LEU B 1 30 ? 1.961 45.75 20.062 1 70.06 30 LEU B O 1
ATOM 2282 N N . ALA B 1 31 ? 3.207 46.812 21.547 1 71.38 31 ALA B N 1
ATOM 2283 C CA . ALA B 1 31 ? 4.469 46.406 20.938 1 71.38 31 ALA B CA 1
ATOM 2284 C C . ALA B 1 31 ? 4.633 44.875 21 1 71.38 31 ALA B C 1
ATOM 2286 O O . ALA B 1 31 ? 5.051 44.25 20.016 1 71.38 31 ALA B O 1
ATOM 2287 N N . VAL B 1 32 ? 4.32 44.281 22.109 1 72 32 VAL B N 1
ATOM 2288 C CA . VAL B 1 32 ? 4.383 42.844 22.266 1 72 32 VAL B CA 1
ATOM 2289 C C . VAL B 1 32 ? 3.361 42.188 21.344 1 72 32 VAL B C 1
ATOM 2291 O O . VAL B 1 32 ? 3.668 41.188 20.672 1 72 32 VAL B O 1
ATOM 2294 N N . PHE B 1 33 ? 2.236 42.75 21.219 1 64.5 33 PHE B N 1
ATOM 2295 C CA . PHE B 1 33 ? 1.195 42.25 20.328 1 64.5 33 PHE B CA 1
ATOM 2296 C C . PHE B 1 33 ? 1.585 42.438 18.875 1 64.5 33 PHE B C 1
ATOM 2298 O O . PHE B 1 33 ? 1.353 41.562 18.047 1 64.5 33 PHE B O 1
ATOM 2305 N N . ILE B 1 34 ? 2.258 43.469 18.5 1 68.62 34 ILE B N 1
ATOM 2306 C CA . ILE B 1 34 ? 2.756 43.688 17.141 1 68.62 34 ILE B CA 1
ATOM 2307 C C . ILE B 1 34 ? 3.842 42.656 16.828 1 68.62 34 ILE B C 1
ATOM 2309 O O . ILE B 1 34 ? 3.875 42.094 15.734 1 68.62 34 ILE B O 1
ATOM 2313 N N . VAL B 1 35 ? 4.695 42.375 17.75 1 69.81 35 VAL B N 1
ATOM 2314 C CA . VAL B 1 35 ? 5.727 41.344 17.562 1 69.81 35 VAL B CA 1
ATOM 2315 C C . VAL B 1 35 ? 5.078 39.969 17.438 1 69.81 35 VAL B C 1
ATOM 2317 O O . VAL B 1 35 ? 5.43 39.188 16.547 1 69.81 35 VAL B O 1
ATOM 2320 N N . LEU B 1 36 ? 4.152 39.656 18.234 1 64.38 36 LEU B N 1
ATOM 2321 C CA . LEU B 1 36 ? 3.461 38.375 18.172 1 64.38 36 LEU B CA 1
ATOM 2322 C C . LEU B 1 36 ? 2.627 38.281 16.891 1 64.38 36 LEU B C 1
ATOM 2324 O O . LEU B 1 36 ? 2.562 37.188 16.281 1 64.38 36 LEU B O 1
ATOM 2328 N N . PHE B 1 37 ? 2.047 39.281 16.406 1 58.09 37 PHE B N 1
ATOM 2329 C CA . PHE B 1 37 ? 1.319 39.344 15.141 1 58.09 37 PHE B CA 1
ATOM 2330 C C . PHE B 1 37 ? 2.275 39.281 13.953 1 58.09 37 PHE B C 1
ATOM 2332 O O . PHE B 1 37 ? 1.983 38.594 12.961 1 58.09 37 PHE B O 1
ATOM 2339 N N . ALA B 1 38 ? 3.357 39.875 14.008 1 58.81 38 ALA B N 1
ATOM 2340 C CA . ALA B 1 38 ? 4.383 39.75 12.977 1 58.81 38 ALA B CA 1
ATOM 2341 C C . ALA B 1 38 ? 4.906 38.344 12.867 1 58.81 38 ALA B C 1
ATOM 2343 O O . ALA B 1 38 ? 5.156 37.844 11.766 1 58.81 38 ALA B O 1
ATOM 2344 N N . VAL B 1 39 ? 5.023 37.656 13.906 1 55.84 39 VAL B N 1
ATOM 2345 C CA . VAL B 1 39 ? 5.426 36.281 13.898 1 55.84 39 VAL B CA 1
ATOM 2346 C C . VAL B 1 39 ? 4.289 35.406 13.352 1 55.84 39 VAL B C 1
ATOM 2348 O O . VAL B 1 39 ? 4.523 34.469 12.578 1 55.84 39 VAL B O 1
ATOM 2351 N N . SER B 1 40 ? 3.08 35.75 13.625 1 52.53 40 SER B N 1
ATOM 2352 C CA . SER B 1 40 ? 1.91 35.031 13.125 1 52.53 40 SER B CA 1
ATOM 2353 C C . SER B 1 40 ? 1.684 35.312 11.641 1 52.53 40 SER B C 1
ATOM 2355 O O . SER B 1 40 ? 1.277 34.438 10.891 1 52.53 40 SER B O 1
ATOM 2357 N N . LYS B 1 41 ? 1.964 36.438 11.117 1 52.47 41 LYS B N 1
ATOM 2358 C CA . LYS B 1 41 ? 1.907 36.781 9.695 1 52.47 41 LYS B CA 1
ATOM 2359 C C . LYS B 1 41 ? 3.068 36.156 8.93 1 52.47 41 LYS B C 1
ATOM 2361 O O . LYS B 1 41 ? 2.938 35.844 7.75 1 52.47 41 LYS B O 1
ATOM 2366 N N . ILE B 1 42 ? 4.223 36.094 9.508 1 48.91 42 ILE B N 1
ATOM 2367 C CA . ILE B 1 42 ? 5.32 35.406 8.836 1 48.91 42 ILE B CA 1
ATOM 2368 C C . ILE B 1 42 ? 4.91 33.969 8.523 1 48.91 42 ILE B C 1
ATOM 2370 O O . ILE B 1 42 ? 5.195 33.438 7.441 1 48.91 42 ILE B O 1
ATOM 2374 N N . ASP B 1 43 ? 4.133 33.438 9.344 1 46.25 43 ASP B N 1
ATOM 2375 C CA . ASP B 1 43 ? 3.635 32.094 9.047 1 46.25 43 ASP B CA 1
ATOM 2376 C C . ASP B 1 43 ? 2.578 32.125 7.949 1 46.25 43 ASP B C 1
ATOM 2378 O O . ASP B 1 43 ? 2.488 31.203 7.133 1 46.25 43 ASP B O 1
ATOM 2382 N N . ALA B 1 44 ? 1.907 33.281 7.805 1 45.53 44 ALA B N 1
ATOM 2383 C CA . ALA B 1 44 ? 0.944 33.438 6.719 1 45.53 44 ALA B CA 1
ATOM 2384 C C . ALA B 1 44 ? 1.646 33.75 5.402 1 45.53 44 ALA B C 1
ATOM 2386 O O . ALA B 1 44 ? 1.251 33.281 4.344 1 45.53 44 ALA B O 1
ATOM 2387 N N . GLU B 1 45 ? 2.643 34.531 5.344 1 48 45 GLU B N 1
ATOM 2388 C CA . GLU B 1 45 ? 3.379 34.844 4.129 1 48 45 GLU B CA 1
ATOM 2389 C C . GLU B 1 45 ? 4.125 33.625 3.588 1 48 45 GLU B C 1
ATOM 2391 O O . GLU B 1 45 ? 4.152 33.406 2.377 1 48 45 GLU B O 1
ATOM 2396 N N . LYS B 1 46 ? 4.738 32.875 4.426 1 47.44 46 LYS B N 1
ATOM 2397 C CA . LYS B 1 46 ? 5.312 31.625 3.936 1 47.44 46 LYS B CA 1
ATOM 2398 C C . LYS B 1 46 ? 4.227 30.672 3.441 1 47.44 46 LYS B C 1
ATOM 2400 O O . LYS B 1 46 ? 4.414 29.969 2.443 1 47.44 46 LYS B O 1
ATOM 2405 N N . ALA B 1 47 ? 3.066 30.812 3.943 1 43.72 47 ALA B N 1
ATOM 2406 C CA . ALA B 1 47 ? 1.912 30.062 3.441 1 43.72 47 ALA B CA 1
ATOM 2407 C C . ALA B 1 47 ? 1.438 30.641 2.105 1 43.72 47 ALA B C 1
ATOM 2409 O O . ALA B 1 47 ? 1.062 29.891 1.203 1 43.72 47 ALA B O 1
ATOM 2410 N N . GLN B 1 48 ? 1.48 31.922 1.863 1 44.41 48 GLN B N 1
ATOM 2411 C CA . GLN B 1 48 ? 1.153 32.562 0.59 1 44.41 48 GLN B CA 1
ATOM 2412 C C . GLN B 1 48 ? 2.23 32.281 -0.455 1 44.41 48 GLN B C 1
ATOM 2414 O O . GLN B 1 48 ? 1.921 32.031 -1.624 1 44.41 48 GLN B O 1
ATOM 2419 N N . GLN B 1 49 ? 3.498 32.312 -0.075 1 46.25 49 GLN B N 1
ATOM 2420 C CA . GLN B 1 49 ? 4.531 31.953 -1.042 1 46.25 49 GLN B CA 1
ATOM 2421 C C . GLN B 1 49 ? 4.434 30.484 -1.444 1 46.25 49 GLN B C 1
ATOM 2423 O O . GLN B 1 49 ? 4.641 30.141 -2.609 1 46.25 49 GLN B O 1
ATOM 2428 N N . ILE B 1 50 ? 3.992 29.656 -0.55 1 42.62 50 ILE B N 1
ATOM 2429 C CA . ILE B 1 50 ? 3.709 28.266 -0.884 1 42.62 50 ILE B CA 1
ATOM 2430 C C . ILE B 1 50 ? 2.418 28.188 -1.696 1 42.62 50 ILE B C 1
ATOM 2432 O O . ILE B 1 50 ? 2.354 27.469 -2.699 1 42.62 50 ILE B O 1
ATOM 2436 N N . SER B 1 51 ? 1.42 29.031 -1.461 1 42.16 51 SER B N 1
ATOM 2437 C CA . SER B 1 51 ? 0.2 29.094 -2.262 1 42.16 51 SER B CA 1
ATOM 2438 C C . SER B 1 51 ? 0.46 29.734 -3.623 1 42.16 51 SER B C 1
ATOM 2440 O O . SER B 1 51 ? -0.114 29.312 -4.629 1 42.16 51 SER B O 1
ATOM 2442 N N . GLU B 1 52 ? 1.236 30.75 -3.77 1 43.25 52 GLU B N 1
ATOM 2443 C CA . GLU B 1 52 ? 1.548 31.359 -5.059 1 43.25 52 GLU B CA 1
ATOM 2444 C C . GLU B 1 52 ? 2.4 30.422 -5.918 1 43.25 52 GLU B C 1
ATOM 2446 O O . GLU B 1 52 ? 2.229 30.375 -7.137 1 43.25 52 GLU B O 1
ATOM 2451 N N . GLN B 1 53 ? 3.334 29.703 -5.363 1 39.81 53 GLN B N 1
ATOM 2452 C CA . GLN B 1 53 ? 4.027 28.703 -6.164 1 39.81 53 GLN B CA 1
ATOM 2453 C C . GLN B 1 53 ? 3.072 27.594 -6.598 1 39.81 53 GLN B C 1
ATOM 2455 O O . GLN B 1 53 ? 3.199 27.047 -7.699 1 39.81 53 GLN B O 1
ATOM 2460 N N . PHE B 1 54 ? 2.023 27.375 -5.785 1 37.28 54 PHE B N 1
ATOM 2461 C CA . PHE B 1 54 ? 0.958 26.469 -6.203 1 37.28 54 PHE B CA 1
ATOM 2462 C C . PHE B 1 54 ? -0.042 27.188 -7.098 1 37.28 54 PHE B C 1
ATOM 2464 O O . PHE B 1 54 ? -0.564 26.609 -8.047 1 37.28 54 PHE B O 1
ATOM 2471 N N . SER B 1 55 ? -0.46 28.438 -6.844 1 37.78 55 SER B N 1
ATOM 2472 C CA . SER B 1 55 ? -1.414 29.156 -7.691 1 37.78 55 SER B CA 1
ATOM 2473 C C . SER B 1 55 ? -0.774 29.578 -9.008 1 37.78 55 SER B C 1
ATOM 2475 O O . SER B 1 55 ? -1.462 29.719 -10.016 1 37.78 55 SER B O 1
ATOM 2477 N N . GLY B 1 56 ? 0.475 29.938 -9.008 1 37.38 56 GLY B N 1
ATOM 2478 C CA . GLY B 1 56 ? 1.105 30.359 -10.25 1 37.38 56 GLY B CA 1
ATOM 2479 C C . GLY B 1 56 ? 1.147 29.281 -11.305 1 37.38 56 GLY B C 1
ATOM 2480 O O . GLY B 1 56 ? 1.246 29.562 -12.5 1 37.38 56 GLY B O 1
ATOM 2481 N N . THR B 1 57 ? 1.321 28.016 -10.914 1 36.56 57 THR B N 1
ATOM 2482 C CA . THR B 1 57 ? 1.332 27.031 -11.984 1 36.56 57 THR B CA 1
ATOM 2483 C C . THR B 1 57 ? -0.059 26.875 -12.594 1 36.56 57 THR B C 1
ATOM 2485 O O . THR B 1 57 ? -0.203 26.359 -13.711 1 36.56 57 THR B O 1
ATOM 2488 N N . MET B 1 58 ? -1.104 27.234 -11.805 1 32.88 58 MET B N 1
ATOM 2489 C CA . MET B 1 58 ? -2.422 27.109 -12.414 1 32.88 58 MET B CA 1
ATOM 2490 C C . MET B 1 58 ? -2.697 28.266 -13.359 1 32.88 58 MET B C 1
ATOM 2492 O O . MET B 1 58 ? -3.408 28.109 -14.352 1 32.88 58 MET B O 1
ATOM 2496 N N . MET B 1 59 ? -2.506 29.484 -12.875 1 32.22 59 MET B N 1
ATOM 2497 C CA . MET B 1 59 ? -3.188 30.531 -13.633 1 32.22 59 MET B CA 1
ATOM 2498 C C . MET B 1 59 ? -2.561 30.703 -15.008 1 32.22 59 MET B C 1
ATOM 2500 O O . MET B 1 59 ? -3.238 31.109 -15.961 1 32.22 59 MET B O 1
ATOM 2504 N N . ASN B 1 60 ? -1.34 30.984 -14.977 1 30.81 60 ASN B N 1
ATOM 2505 C CA . ASN B 1 60 ? -0.922 31.734 -16.156 1 30.81 60 ASN B CA 1
ATOM 2506 C C . ASN B 1 60 ? -0.92 30.844 -17.406 1 30.81 60 ASN B C 1
ATOM 2508 O O . ASN B 1 60 ? 0.143 30.469 -17.891 1 30.81 60 ASN B O 1
ATOM 2512 N N . LYS B 1 61 ? -1.621 29.703 -17.391 1 33.94 61 LYS B N 1
ATOM 2513 C CA . LYS B 1 61 ? -1.71 29.203 -18.766 1 33.94 61 LYS B CA 1
ATOM 2514 C C . LYS B 1 61 ? -2.43 30.203 -19.656 1 33.94 61 LYS B C 1
ATOM 2516 O O . LYS B 1 61 ? -3.648 30.141 -19.828 1 33.94 61 LYS B O 1
ATOM 2521 N N . GLY B 1 62 ? -2.33 31.469 -19.406 1 28.73 62 GLY B N 1
ATOM 2522 C CA . GLY B 1 62 ? -2.844 32.344 -20.453 1 28.73 62 GLY B CA 1
ATOM 2523 C C . GLY B 1 62 ? -2.354 31.969 -21.844 1 28.73 62 GLY B C 1
ATOM 2524 O O . GLY B 1 62 ? -1.228 31.484 -22 1 28.73 62 GLY B O 1
ATOM 2525 N N . TYR B 1 63 ? -3.371 31.688 -22.75 1 30.2 63 TYR B N 1
ATOM 2526 C CA . TYR B 1 63 ? -3.354 31.484 -24.203 1 30.2 63 TYR B CA 1
ATOM 2527 C C . TYR B 1 63 ? -2.52 32.562 -24.891 1 30.2 63 TYR B C 1
ATOM 2529 O O . TYR B 1 63 ? -3.004 33.656 -25.156 1 30.2 63 TYR B O 1
ATOM 2537 N N . GLU B 1 64 ? -1.462 33.062 -24.375 1 27.16 64 GLU B N 1
ATOM 2538 C CA . GLU B 1 64 ? -0.814 33.969 -25.312 1 27.16 64 GLU B CA 1
ATOM 2539 C C . GLU B 1 64 ? -0.639 33.312 -26.688 1 27.16 64 GLU B C 1
ATOM 2541 O O . GLU B 1 64 ? -0.106 32.188 -26.781 1 27.16 64 GLU B O 1
ATOM 2546 N N . THR B 1 65 ? -1.6 33.719 -27.531 1 30.56 65 THR B N 1
ATOM 2547 C CA . THR B 1 65 ? -1.634 33.531 -28.984 1 30.56 65 THR B CA 1
ATOM 2548 C C . THR B 1 65 ? -0.26 33.812 -29.594 1 30.56 65 THR B C 1
ATOM 2550 O O . THR B 1 65 ? 0.058 34.938 -29.953 1 30.56 65 THR B O 1
ATOM 2553 N N . GLY B 1 66 ? 0.823 33.719 -28.891 1 26.19 66 GLY B N 1
ATOM 2554 C CA . GLY B 1 66 ? 2.025 34.062 -29.625 1 26.19 66 GLY B CA 1
ATOM 2555 C C . GLY B 1 66 ? 2.156 33.312 -30.938 1 26.19 66 GLY B C 1
ATOM 2556 O O . GLY B 1 66 ? 1.81 32.125 -31.031 1 26.19 66 GLY B O 1
ATOM 2557 N N . VAL B 1 67 ? 1.875 34.062 -32.031 1 28.7 67 VAL B N 1
ATOM 2558 C CA . VAL B 1 67 ? 2.164 33.812 -33.438 1 28.7 67 VAL B CA 1
ATOM 2559 C C . VAL B 1 67 ? 3.555 33.188 -33.594 1 28.7 67 VAL B C 1
ATOM 2561 O O . VAL B 1 67 ? 4.562 33.906 -33.531 1 28.7 67 VAL B O 1
ATOM 2564 N N . SER B 1 68 ? 4.012 32.438 -32.562 1 26.17 68 SER B N 1
ATOM 2565 C CA . SER B 1 68 ? 5.375 31.984 -32.844 1 26.17 68 SER B CA 1
ATOM 2566 C C . SER B 1 68 ? 5.48 31.281 -34.188 1 26.17 68 SER B C 1
ATOM 2568 O O . SER B 1 68 ? 4.605 30.5 -34.562 1 26.17 68 SER B O 1
ATOM 2570 N N . SER B 1 69 ? 6.004 32.094 -35.188 1 28.95 69 SER B N 1
ATOM 2571 C CA . SER B 1 69 ? 6.641 31.625 -36.406 1 28.95 69 SER B CA 1
ATOM 2572 C C . SER B 1 69 ? 7.395 30.312 -36.188 1 28.95 69 SER B C 1
ATOM 2574 O O . SER B 1 69 ? 8.094 30.156 -35.188 1 28.95 69 SER B O 1
ATOM 2576 N N . GLY B 1 70 ? 6.773 29.266 -36.656 1 26.34 70 GLY B N 1
ATOM 2577 C CA . GLY B 1 70 ? 7.043 27.844 -36.688 1 26.34 70 GLY B CA 1
ATOM 2578 C C . GLY B 1 70 ? 8.453 27.5 -37.156 1 26.34 70 GLY B C 1
ATOM 2579 O O . GLY B 1 70 ? 8.648 27.047 -38.281 1 26.34 70 GLY B O 1
ATOM 2580 N N . ALA B 1 71 ? 9.477 28.438 -36.938 1 25.92 71 ALA B N 1
ATOM 2581 C CA . ALA B 1 71 ? 10.672 27.844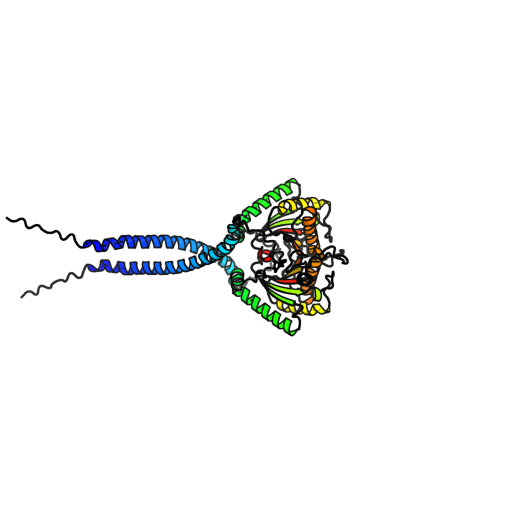 -37.5 1 25.92 71 ALA B CA 1
ATOM 2582 C C . ALA B 1 71 ? 10.891 26.422 -36.969 1 25.92 71 ALA B C 1
ATOM 2584 O O . ALA B 1 71 ? 10.609 26.141 -35.812 1 25.92 71 ALA B O 1
ATOM 2585 N N . GLY B 1 72 ? 10.828 25.453 -37.844 1 26.3 72 GLY B N 1
ATOM 2586 C CA . GLY B 1 72 ? 10.945 24 -37.906 1 26.3 72 GLY B CA 1
ATOM 2587 C C . GLY B 1 72 ? 12.133 23.469 -37.094 1 26.3 72 GLY B C 1
ATOM 2588 O O . GLY B 1 72 ? 12.562 22.344 -37.312 1 26.3 72 GLY B O 1
ATOM 2589 N N . SER B 1 73 ? 12.711 24.297 -36.156 1 25.62 73 SER B N 1
ATOM 2590 C CA . SER B 1 73 ? 13.914 23.547 -35.781 1 25.62 73 SER B CA 1
ATOM 2591 C C . SER B 1 73 ? 13.562 22.188 -35.188 1 25.62 73 SER B C 1
ATOM 2593 O O . SER B 1 73 ? 12.641 22.078 -34.375 1 25.62 73 SER B O 1
ATOM 2595 N N . ASN B 1 74 ? 13.875 21.156 -35.906 1 26.3 74 ASN B N 1
ATOM 2596 C CA . ASN B 1 74 ? 13.859 19.703 -35.719 1 26.3 74 ASN B CA 1
ATOM 2597 C C . ASN B 1 74 ? 14.477 19.328 -34.375 1 26.3 74 ASN B C 1
ATOM 2599 O O . ASN B 1 74 ? 14.914 18.188 -34.188 1 26.3 74 ASN B O 1
ATOM 2603 N N . GLY B 1 75 ? 14.867 20.281 -33.562 1 25.83 75 GLY B N 1
ATOM 2604 C CA . GLY B 1 75 ? 15.727 19.688 -32.562 1 25.83 75 GLY B CA 1
ATOM 2605 C C . GLY B 1 75 ? 15.016 18.641 -31.719 1 25.83 75 GLY B C 1
ATOM 2606 O O . GLY B 1 75 ? 13.883 18.859 -31.281 1 25.83 75 GLY B O 1
ATOM 2607 N N . ASN B 1 76 ? 15.234 17.406 -32 1 28.88 76 ASN B N 1
ATOM 2608 C CA . ASN B 1 76 ? 14.969 16.203 -31.234 1 28.88 76 ASN B CA 1
ATOM 2609 C C . ASN B 1 76 ? 15.289 16.391 -29.75 1 28.88 76 ASN B C 1
ATOM 2611 O O . ASN B 1 76 ? 16.375 16.062 -29.297 1 28.88 76 ASN B O 1
ATOM 2615 N N . GLY B 1 77 ? 15.312 17.609 -29.312 1 28.48 77 GLY B N 1
ATOM 2616 C CA . GLY B 1 77 ? 15.766 17.625 -27.938 1 28.48 77 GLY B CA 1
ATOM 2617 C C . GLY B 1 77 ? 14.93 16.734 -27.031 1 28.48 77 GLY B C 1
ATOM 2618 O O . GLY B 1 77 ? 13.695 16.812 -27.047 1 28.48 77 GLY B O 1
ATOM 2619 N N . ALA B 1 78 ? 15.43 15.586 -26.859 1 28.8 78 ALA B N 1
ATOM 2620 C CA . ALA B 1 78 ? 14.992 14.719 -25.781 1 28.8 78 ALA B CA 1
ATOM 2621 C C . ALA B 1 78 ? 14.641 15.523 -24.531 1 28.8 78 ALA B C 1
ATOM 2623 O O . ALA B 1 78 ? 15.438 16.344 -24.078 1 28.8 78 ALA B O 1
ATOM 2624 N N . GLN B 1 79 ? 13.43 15.938 -24.422 1 30.53 79 GLN B N 1
ATOM 2625 C CA . GLN B 1 79 ? 12.984 16.391 -23.109 1 30.53 79 GLN B CA 1
ATOM 2626 C C . GLN B 1 79 ? 13.672 15.625 -21.984 1 30.53 79 GLN B C 1
ATOM 2628 O O . GLN B 1 79 ? 13.484 14.414 -21.844 1 30.53 79 GLN B O 1
ATOM 2633 N N . THR B 1 80 ? 14.945 15.992 -21.688 1 30.92 80 THR B N 1
ATOM 2634 C CA . THR B 1 80 ? 15.555 15.523 -20.453 1 30.92 80 THR B CA 1
ATOM 2635 C C . THR B 1 80 ? 14.523 15.414 -19.344 1 30.92 80 THR B C 1
ATOM 2637 O O . THR B 1 80 ? 13.648 16.281 -19.219 1 30.92 80 THR B O 1
ATOM 2640 N N . GLY B 1 81 ? 14.156 14.289 -18.969 1 33.25 81 GLY B N 1
ATOM 2641 C CA . GLY B 1 81 ? 13.398 14.039 -17.75 1 33.25 81 GLY B CA 1
ATOM 2642 C C . GLY B 1 81 ? 13.625 15.078 -16.672 1 33.25 81 GLY B C 1
ATOM 2643 O O . GLY B 1 81 ? 14.742 15.586 -16.516 1 33.25 81 GLY B O 1
ATOM 2644 N N . GLY B 1 82 ? 12.812 16.062 -16.578 1 35.5 82 GLY B N 1
ATOM 2645 C CA . GLY B 1 82 ? 12.922 17.016 -15.477 1 35.5 82 GLY B CA 1
ATOM 2646 C C . GLY B 1 82 ? 13.484 16.406 -14.211 1 35.5 82 GLY B C 1
ATOM 2647 O O . GLY B 1 82 ? 13.484 15.172 -14.055 1 35.5 82 GLY B O 1
ATOM 2648 N N . PRO B 1 83 ? 14.508 16.953 -13.633 1 35.47 83 PRO B N 1
ATOM 2649 C CA . PRO B 1 83 ? 15.109 16.469 -12.391 1 35.47 83 PRO B CA 1
ATOM 2650 C C . PRO B 1 83 ? 14.07 15.914 -11.414 1 35.47 83 PRO B C 1
ATOM 2652 O O . PRO B 1 83 ? 12.906 16.328 -11.438 1 35.47 83 PRO B O 1
ATOM 2655 N N . LEU B 1 84 ? 14.086 14.711 -10.938 1 44.44 84 LEU B N 1
ATOM 2656 C CA . LEU B 1 84 ? 13.398 14.289 -9.719 1 44.44 84 LEU B CA 1
ATOM 2657 C C . LEU B 1 84 ? 13.234 15.461 -8.758 1 44.44 84 LEU B C 1
ATOM 2659 O O . LEU B 1 84 ? 14.188 16.203 -8.508 1 44.44 84 LEU B O 1
ATOM 2663 N N . ASN B 1 85 ? 12.242 16.172 -8.805 1 46.88 85 ASN B N 1
ATOM 2664 C CA . ASN B 1 85 ? 12.062 17.188 -7.773 1 46.88 85 ASN B CA 1
ATOM 2665 C C . ASN B 1 85 ? 12.547 16.703 -6.414 1 46.88 85 ASN B C 1
ATOM 2667 O O . ASN B 1 85 ? 11.859 15.945 -5.734 1 46.88 85 ASN B O 1
ATOM 2671 N N . ILE B 1 86 ? 13.867 16.516 -6.301 1 59.06 86 ILE B N 1
ATOM 2672 C CA . ILE B 1 86 ? 14.445 16.266 -4.988 1 59.06 86 ILE B CA 1
ATOM 2673 C C . ILE B 1 86 ? 13.93 17.297 -3.984 1 59.06 86 ILE B C 1
ATOM 2675 O O . ILE B 1 86 ? 14.141 18.5 -4.152 1 59.06 86 ILE B O 1
ATOM 2679 N N . GLU B 1 87 ? 13.023 16.75 -3.168 1 75.38 87 GLU B N 1
ATOM 2680 C CA . GLU B 1 87 ? 12.516 17.594 -2.08 1 75.38 87 GLU B CA 1
ATOM 2681 C C . GLU B 1 87 ? 13.664 18.219 -1.292 1 75.38 87 GLU B C 1
ATOM 2683 O O . GLU B 1 87 ? 14.672 17.562 -1.021 1 75.38 87 GLU B O 1
ATOM 2688 N N . THR B 1 88 ? 13.586 19.5 -1.123 1 84.5 88 THR B N 1
ATOM 2689 C CA . THR B 1 88 ? 14.594 20.188 -0.315 1 84.5 88 THR B CA 1
ATOM 2690 C C . THR B 1 88 ? 14.492 19.766 1.147 1 84.5 88 THR B C 1
ATOM 2692 O O . THR B 1 88 ? 13.461 19.234 1.578 1 84.5 88 THR B O 1
ATOM 2695 N N . GLN B 1 89 ? 15.562 19.922 1.801 1 88.69 89 GLN B N 1
ATOM 2696 C CA . GLN B 1 89 ? 15.586 19.625 3.229 1 88.69 89 GLN B CA 1
ATOM 2697 C C . GLN B 1 89 ? 14.5 20.406 3.971 1 88.69 89 GLN B C 1
ATOM 2699 O O . GLN B 1 89 ? 13.859 19.875 4.879 1 88.69 89 GLN B O 1
ATOM 2704 N N . SER B 1 90 ? 14.32 21.609 3.543 1 90.75 90 SER B N 1
ATOM 2705 C CA . SER B 1 90 ? 13.328 22.453 4.188 1 90.75 90 SER B CA 1
ATOM 2706 C C . SER B 1 90 ? 11.914 21.922 3.971 1 90.75 90 SER B C 1
ATOM 2708 O O . SER B 1 90 ? 11.086 21.953 4.883 1 90.75 90 SER B O 1
ATOM 2710 N N . GLU B 1 91 ? 11.625 21.438 2.807 1 91.12 91 GLU B N 1
ATOM 2711 C CA . GLU B 1 91 ? 10.32 20.844 2.508 1 91.12 91 GLU B CA 1
ATOM 2712 C C . GLU B 1 91 ? 10.07 19.594 3.334 1 91.12 91 GLU B C 1
ATOM 2714 O O . GLU B 1 91 ? 8.984 19.406 3.887 1 91.12 91 GLU B O 1
ATOM 2719 N N . LEU B 1 92 ? 11.078 18.844 3.453 1 94.44 92 LEU B N 1
ATOM 2720 C CA . LEU B 1 92 ? 10.961 17.609 4.215 1 94.44 92 LEU B CA 1
ATOM 2721 C C . LEU B 1 92 ? 10.758 17.891 5.699 1 94.44 92 LEU B C 1
ATOM 2723 O O . LEU B 1 92 ? 9.93 17.25 6.352 1 94.44 92 LEU B O 1
ATOM 2727 N N . GLU B 1 93 ? 11.469 18.875 6.191 1 94.12 93 GLU B N 1
ATOM 2728 C CA . GLU B 1 93 ? 11.344 19.266 7.594 1 94.12 93 GLU B CA 1
ATOM 2729 C C . GLU B 1 93 ? 9.953 19.812 7.887 1 94.12 93 GLU B C 1
ATOM 2731 O O . GLU B 1 93 ? 9.383 19.547 8.945 1 94.12 93 GLU B O 1
ATOM 2736 N N . SER B 1 94 ? 9.438 20.562 6.945 1 93.88 94 SER B N 1
ATOM 2737 C CA . SER B 1 94 ? 8.109 21.156 7.117 1 93.88 94 SER B CA 1
ATOM 2738 C C . SER B 1 94 ? 7.031 20.062 7.133 1 93.88 94 SER B C 1
ATOM 2740 O O . SER B 1 94 ? 6.055 20.172 7.883 1 93.88 94 SER B O 1
ATOM 2742 N N . PHE B 1 95 ? 7.273 19.078 6.457 1 93.88 95 PHE B N 1
ATOM 2743 C CA . PHE B 1 95 ? 6.27 18.031 6.336 1 93.88 95 PHE B CA 1
ATOM 2744 C C . PHE B 1 95 ? 6.383 17.047 7.488 1 93.88 95 PHE B C 1
ATOM 2746 O O . PHE B 1 95 ? 5.406 16.797 8.203 1 93.88 95 PHE B O 1
ATOM 2753 N N . MET B 1 96 ? 7.547 16.516 7.738 1 95.19 96 MET B N 1
ATOM 2754 C CA . MET B 1 96 ? 7.715 15.391 8.664 1 95.19 96 MET B CA 1
ATOM 2755 C C . MET B 1 96 ? 8.086 15.891 10.055 1 95.19 96 MET B C 1
ATOM 2757 O O . MET B 1 96 ? 7.965 15.148 11.031 1 95.19 96 MET B O 1
ATOM 2761 N N . GLY B 1 97 ? 8.578 17.078 10.227 1 95.62 97 GLY B N 1
ATOM 2762 C CA . GLY B 1 97 ? 9.141 17.562 11.469 1 95.62 97 GLY B CA 1
ATOM 2763 C C . GLY B 1 97 ? 10.633 17.328 11.594 1 95.62 97 GLY B C 1
ATOM 2764 O O . GLY B 1 97 ? 11.156 16.344 11.047 1 95.62 97 GLY B O 1
ATOM 2765 N N . GLU B 1 98 ? 11.258 18.156 12.352 1 94.94 98 GLU B N 1
ATOM 2766 C CA . GLU B 1 98 ? 12.711 18.109 12.484 1 94.94 98 GLU B CA 1
ATOM 2767 C C . GLU B 1 98 ? 13.172 16.828 13.172 1 94.94 98 GLU B C 1
ATOM 2769 O O . GLU B 1 98 ? 14.148 16.219 12.75 1 94.94 98 GLU B O 1
ATOM 2774 N N . TYR B 1 99 ? 12.492 16.453 14.164 1 96.12 99 TYR B N 1
ATOM 2775 C CA . TYR B 1 99 ? 12.898 15.281 14.945 1 96.12 99 TYR B CA 1
ATOM 2776 C C . TYR B 1 99 ? 12.844 14.016 14.102 1 96.12 99 TYR B C 1
ATOM 2778 O O . TYR B 1 99 ? 13.812 13.25 14.055 1 96.12 99 TYR B O 1
ATOM 2786 N N . GLU B 1 100 ? 11.758 13.812 13.422 1 96.38 100 GLU B N 1
ATOM 2787 C CA . GLU B 1 100 ? 11.617 12.617 12.602 1 96.38 100 GLU B CA 1
ATOM 2788 C C . GLU B 1 100 ? 12.625 12.617 11.453 1 96.38 100 GLU B C 1
ATOM 2790 O O . GLU B 1 100 ? 13.219 11.578 11.141 1 96.38 100 GLU B O 1
ATOM 2795 N N . LEU B 1 101 ? 12.805 13.727 10.82 1 96.69 101 LEU B N 1
ATOM 2796 C CA . LEU B 1 101 ? 13.766 13.805 9.727 1 96.69 101 LEU B CA 1
ATOM 2797 C C . LEU B 1 101 ? 15.164 13.445 10.203 1 96.69 101 LEU B C 1
ATOM 2799 O O . LEU B 1 101 ? 15.883 12.695 9.531 1 96.69 101 LEU B O 1
ATOM 2803 N N . ARG B 1 102 ? 15.539 13.961 11.344 1 96.5 102 ARG B N 1
ATOM 2804 C CA . ARG B 1 102 ? 16.859 13.656 11.883 1 96.5 102 ARG B CA 1
ATOM 2805 C C . ARG B 1 102 ? 17 12.172 12.188 1 96.5 102 ARG B C 1
ATOM 2807 O O . ARG B 1 102 ? 18.047 11.578 11.938 1 96.5 102 ARG B O 1
ATOM 2814 N N . LYS B 1 103 ? 15.953 11.617 12.742 1 96.19 103 LYS B N 1
ATOM 2815 C CA . LYS B 1 103 ? 15.961 10.188 13.023 1 96.19 103 LYS B CA 1
ATOM 2816 C C . LYS B 1 103 ? 16.156 9.375 11.75 1 96.19 103 LYS B C 1
ATOM 2818 O O . LYS B 1 103 ? 16.969 8.445 11.719 1 96.19 103 LYS B O 1
ATOM 2823 N N . LEU B 1 104 ? 15.422 9.734 10.711 1 97.12 104 LEU B N 1
ATOM 2824 C CA . LEU B 1 104 ? 15.531 9.031 9.438 1 97.12 104 LEU B CA 1
ATOM 2825 C C . LEU B 1 104 ? 16.906 9.258 8.805 1 97.12 104 LEU B C 1
ATOM 2827 O O . LEU B 1 104 ? 17.453 8.344 8.188 1 97.12 104 LEU B O 1
ATOM 2831 N N . GLU B 1 105 ? 17.422 10.438 8.93 1 97.06 105 GLU B N 1
ATOM 2832 C CA . GLU B 1 105 ? 18.75 10.734 8.398 1 97.06 105 GLU B CA 1
ATOM 2833 C C . GLU B 1 105 ? 19.828 9.914 9.109 1 97.06 105 GLU B C 1
ATOM 2835 O O . GLU B 1 105 ? 20.766 9.445 8.477 1 97.06 105 GLU B O 1
ATOM 2840 N N . ASN B 1 106 ? 19.688 9.781 10.383 1 96.62 106 ASN B N 1
ATOM 2841 C CA . ASN B 1 106 ? 20.641 8.969 11.125 1 96.62 106 ASN B CA 1
ATOM 2842 C C . ASN B 1 106 ? 20.562 7.5 10.711 1 96.62 106 ASN B C 1
ATOM 2844 O O . ASN B 1 106 ? 21.594 6.84 10.555 1 96.62 106 ASN B O 1
ATOM 2848 N N . LEU B 1 107 ? 19.359 7.051 10.57 1 96.19 107 LEU B N 1
ATOM 2849 C CA . LEU B 1 107 ? 19.188 5.684 10.102 1 96.19 107 LEU B CA 1
ATOM 2850 C C . LEU B 1 107 ? 19.781 5.5 8.719 1 96.19 107 LEU B C 1
ATOM 2852 O O . LEU B 1 107 ? 20.453 4.496 8.453 1 96.19 107 LEU B O 1
ATOM 2856 N N . LYS B 1 108 ? 19.5 6.426 7.828 1 96.75 108 LYS B N 1
ATOM 2857 C CA . LYS B 1 108 ? 20.078 6.391 6.488 1 96.75 108 LYS B CA 1
ATOM 2858 C C . LYS B 1 108 ? 21.609 6.312 6.543 1 96.75 108 LYS B C 1
ATOM 2860 O O . LYS B 1 108 ? 22.219 5.523 5.824 1 96.75 108 LYS B O 1
ATOM 2865 N N . ALA B 1 109 ? 22.219 7.117 7.367 1 96.06 109 ALA B N 1
ATOM 2866 C CA . ALA B 1 109 ? 23.672 7.152 7.496 1 96.06 109 ALA B CA 1
ATOM 2867 C C . ALA B 1 109 ? 24.219 5.812 7.984 1 96.06 109 ALA B C 1
ATOM 2869 O O . ALA B 1 109 ? 25.219 5.324 7.48 1 96.06 109 ALA B O 1
ATOM 2870 N N . GLU B 1 110 ? 23.531 5.254 8.906 1 94.44 110 GLU B N 1
ATOM 2871 C CA . GLU B 1 110 ? 23.938 3.947 9.414 1 94.44 110 GLU B CA 1
ATOM 2872 C C . GLU B 1 110 ? 23.844 2.879 8.328 1 94.44 110 GLU B C 1
ATOM 2874 O O . GLU B 1 110 ? 24.75 2.07 8.164 1 94.44 110 GLU B O 1
ATOM 2879 N N . LEU B 1 111 ? 22.75 2.914 7.629 1 93.94 111 LEU B N 1
ATOM 2880 C CA . LEU B 1 111 ? 22.547 1.968 6.539 1 93.94 111 LEU B CA 1
ATOM 2881 C C . LEU B 1 111 ? 23.609 2.141 5.461 1 93.94 111 LEU B C 1
ATOM 2883 O O . LEU B 1 111 ? 24.203 1.159 5.004 1 93.94 111 LEU B O 1
ATOM 2887 N N . ASP B 1 112 ? 23.859 3.346 5.074 1 94.44 112 ASP B N 1
ATOM 2888 C CA . ASP B 1 112 ? 24.828 3.633 4.02 1 94.44 112 ASP B CA 1
ATOM 2889 C C . ASP B 1 112 ? 26.219 3.141 4.41 1 94.44 112 ASP B C 1
ATOM 2891 O O . ASP B 1 112 ? 26.938 2.58 3.578 1 94.44 112 ASP B O 1
ATOM 2895 N N . THR B 1 113 ? 26.562 3.363 5.613 1 93.88 113 THR B N 1
ATOM 2896 C CA . THR B 1 113 ? 27.875 2.936 6.102 1 93.88 113 THR B CA 1
ATOM 2897 C C . THR B 1 113 ? 27.984 1.414 6.07 1 93.88 113 THR B C 1
ATOM 2899 O O . THR B 1 113 ? 28.984 0.873 5.57 1 93.88 113 THR B O 1
ATOM 2902 N N . LYS B 1 114 ? 26.984 0.799 6.531 1 89.81 114 LYS B N 1
ATOM 2903 C CA . LYS B 1 114 ? 27 -0.66 6.57 1 89.81 114 LYS B CA 1
ATOM 2904 C C . LYS B 1 114 ? 27 -1.249 5.164 1 89.81 114 LYS B C 1
ATOM 2906 O O . LYS B 1 114 ? 27.75 -2.189 4.879 1 89.81 114 LYS B O 1
ATOM 2911 N N . LEU B 1 115 ? 26.172 -0.717 4.336 1 88.38 115 LEU B N 1
ATOM 2912 C CA . LEU B 1 115 ? 26.062 -1.206 2.965 1 88.38 115 LEU B CA 1
ATOM 2913 C C . LEU B 1 115 ? 27.375 -0.978 2.209 1 88.38 115 LEU B C 1
ATOM 2915 O O . LEU B 1 115 ? 27.812 -1.837 1.438 1 88.38 115 LEU B O 1
ATOM 2919 N N . HIS B 1 116 ? 27.984 0.153 2.381 1 89.5 116 HIS B N 1
ATOM 2920 C CA . HIS B 1 116 ? 29.266 0.45 1.745 1 89.5 116 HIS B CA 1
ATOM 2921 C C . HIS B 1 116 ? 30.344 -0.53 2.193 1 89.5 116 HIS B C 1
ATOM 2923 O O . HIS B 1 116 ? 31.109 -1.039 1.369 1 89.5 116 HIS B O 1
ATOM 2929 N N . ASN B 1 117 ? 30.406 -0.837 3.414 1 88.56 117 ASN B N 1
ATOM 2930 C CA . ASN B 1 117 ? 31.406 -1.729 3.982 1 88.56 117 ASN B CA 1
ATOM 2931 C C . ASN B 1 117 ? 31.25 -3.152 3.457 1 88.56 117 ASN B C 1
ATOM 2933 O O . ASN B 1 117 ? 32.219 -3.896 3.375 1 88.56 117 ASN B O 1
ATOM 2937 N N . GLN B 1 118 ? 30.078 -3.416 3 1 84.69 118 GLN B N 1
ATOM 2938 C CA . GLN B 1 118 ? 29.812 -4.766 2.51 1 84.69 118 GLN B CA 1
ATOM 2939 C C . GLN B 1 118 ? 29.828 -4.809 0.984 1 84.69 118 GLN B C 1
ATOM 2941 O O . GLN B 1 118 ? 29.5 -5.832 0.384 1 84.69 118 GLN B O 1
ATOM 2946 N N . GLY B 1 119 ? 30.172 -3.717 0.353 1 84.38 119 GLY B N 1
ATOM 2947 C CA . GLY B 1 119 ? 30.281 -3.65 -1.095 1 84.38 119 GLY B CA 1
ATOM 2948 C C . GLY B 1 119 ? 28.953 -3.74 -1.806 1 84.38 119 GLY B C 1
ATOM 2949 O O . GLY B 1 119 ? 28.859 -4.301 -2.9 1 84.38 119 GLY B O 1
ATOM 2950 N N . MET B 1 120 ? 27.922 -3.201 -1.197 1 85.62 120 MET B N 1
ATOM 2951 C CA . MET B 1 120 ? 26.562 -3.375 -1.726 1 85.62 120 MET B CA 1
ATOM 2952 C C . MET B 1 120 ? 26.078 -2.09 -2.377 1 85.62 120 MET B C 1
ATOM 2954 O O . MET B 1 120 ? 24.875 -1.944 -2.637 1 85.62 120 MET B O 1
ATOM 2958 N N . ASP B 1 121 ? 26.922 -1.202 -2.766 1 85.38 121 ASP B N 1
ATOM 2959 C CA . ASP B 1 121 ? 26.562 0.111 -3.295 1 85.38 121 ASP B CA 1
ATOM 2960 C C . ASP B 1 121 ? 25.875 -0.013 -4.652 1 85.38 121 ASP B C 1
ATOM 2962 O O . ASP B 1 121 ? 25.078 0.855 -5.031 1 85.38 121 ASP B O 1
ATOM 2966 N N . GLN B 1 122 ? 26.125 -1.036 -5.32 1 82.62 122 GLN B N 1
ATOM 2967 C CA . GLN B 1 122 ? 25.516 -1.22 -6.637 1 82.62 122 GLN B CA 1
ATOM 2968 C C . GLN B 1 122 ? 24.156 -1.885 -6.523 1 82.62 122 GLN B C 1
ATOM 2970 O O . GLN B 1 122 ? 23.328 -1.775 -7.43 1 82.62 122 GLN B O 1
ATOM 2975 N N . SER B 1 123 ? 23.922 -2.459 -5.398 1 86.94 123 SER B N 1
ATOM 2976 C CA . SER B 1 123 ? 22.719 -3.27 -5.215 1 86.94 123 SER B CA 1
ATOM 2977 C C . SER B 1 123 ? 21.625 -2.479 -4.512 1 86.94 123 SER B C 1
ATOM 2979 O O . SER B 1 123 ? 20.438 -2.734 -4.723 1 86.94 123 SER B O 1
ATOM 2981 N N . VAL B 1 124 ? 22.094 -1.524 -3.674 1 93.62 124 VAL B N 1
ATOM 2982 C CA . VAL B 1 124 ? 21.141 -0.851 -2.793 1 93.62 124 VAL B CA 1
ATOM 2983 C C . VAL B 1 124 ? 21.453 0.644 -2.746 1 93.62 124 VAL B C 1
ATOM 2985 O O . VAL B 1 124 ? 22.625 1.04 -2.643 1 93.62 124 VAL B O 1
ATOM 2988 N N . SER B 1 125 ? 20.516 1.502 -2.953 1 93.94 125 SER B N 1
ATOM 2989 C CA . SER B 1 125 ? 20.609 2.941 -2.729 1 93.94 125 SER B CA 1
ATOM 2990 C C . SER B 1 125 ? 19.547 3.42 -1.747 1 93.94 125 SER B C 1
ATOM 2992 O O . SER B 1 125 ? 18.547 2.748 -1.544 1 93.94 125 SER B O 1
ATOM 2994 N N . THR B 1 126 ? 19.875 4.551 -1.06 1 95.88 126 THR B N 1
ATOM 2995 C CA . THR B 1 126 ? 18.938 5.082 -0.079 1 95.88 126 THR B CA 1
ATOM 2996 C C . THR B 1 126 ? 18.641 6.555 -0.359 1 95.88 126 THR B C 1
ATOM 2998 O O . THR B 1 126 ? 19.484 7.27 -0.905 1 95.88 126 THR B O 1
ATOM 3001 N N . MET B 1 127 ? 17.453 6.98 -0.07 1 95.19 127 MET B N 1
ATOM 3002 C CA . MET B 1 127 ? 17.062 8.383 -0.146 1 95.19 127 MET B CA 1
ATOM 3003 C C . MET B 1 127 ? 15.93 8.688 0.832 1 95.19 127 MET B C 1
ATOM 3005 O O . MET B 1 127 ? 15.266 7.77 1.324 1 95.19 127 MET B O 1
ATOM 3009 N N . ILE B 1 128 ? 15.812 9.914 1.162 1 96.31 128 ILE B N 1
ATOM 3010 C CA . ILE B 1 128 ? 14.672 10.352 1.959 1 96.31 128 ILE B CA 1
ATOM 3011 C C . ILE B 1 128 ? 13.773 11.258 1.118 1 96.31 128 ILE B C 1
ATOM 3013 O O . ILE B 1 128 ? 14.25 12.211 0.502 1 96.31 128 ILE B O 1
ATOM 3017 N N . ASP B 1 129 ? 12.508 10.867 0.983 1 94.62 129 ASP B N 1
ATOM 3018 C CA . ASP B 1 129 ? 11.492 11.703 0.349 1 94.62 129 ASP B CA 1
ATOM 3019 C C . ASP B 1 129 ? 10.258 11.836 1.237 1 94.62 129 ASP B C 1
ATOM 3021 O O . ASP B 1 129 ? 10.32 11.594 2.443 1 94.62 129 ASP B O 1
ATOM 3025 N N . MET B 1 130 ? 9.188 12.367 0.661 1 94.31 130 MET B N 1
ATOM 3026 C CA . MET B 1 130 ? 8.016 12.664 1.477 1 94.31 130 MET B CA 1
ATOM 3027 C C . MET B 1 130 ? 7.422 11.398 2.078 1 94.31 130 MET B C 1
ATOM 3029 O O . MET B 1 130 ? 6.633 11.461 3.021 1 94.31 130 MET B O 1
ATOM 3033 N N . ARG B 1 131 ? 7.82 10.273 1.531 1 96.56 131 ARG B N 1
ATOM 3034 C CA . ARG B 1 131 ? 7.305 9.008 2.039 1 96.56 131 ARG B CA 1
ATOM 3035 C C . ARG B 1 131 ? 8.07 8.562 3.279 1 96.56 131 ARG B C 1
ATOM 3037 O O . ARG B 1 131 ? 7.504 7.934 4.176 1 96.56 131 ARG B O 1
ATOM 3044 N N . GLY B 1 132 ? 9.266 8.867 3.338 1 97.06 132 GLY B N 1
ATOM 3045 C CA . GLY B 1 132 ? 10.195 8.445 4.375 1 97.06 132 GLY B CA 1
ATOM 3046 C C . GLY B 1 132 ? 11.555 8.039 3.832 1 97.06 132 GLY B C 1
ATOM 3047 O O . GLY B 1 132 ? 12.047 8.633 2.871 1 97.06 132 GLY B O 1
ATOM 3048 N N . LEU B 1 133 ? 12.164 7.156 4.543 1 97.31 133 LEU B N 1
ATOM 3049 C CA . LEU B 1 133 ? 13.43 6.613 4.062 1 97.31 133 LEU B CA 1
ATOM 3050 C C . LEU B 1 133 ? 13.195 5.492 3.057 1 97.31 133 LEU B C 1
ATOM 3052 O O . LEU B 1 133 ? 12.555 4.484 3.381 1 97.31 133 LEU B O 1
ATOM 3056 N N . VAL B 1 134 ? 13.703 5.707 1.9 1 97.44 134 VAL B N 1
ATOM 3057 C CA . VAL B 1 134 ? 13.531 4.738 0.822 1 97.44 134 VAL B CA 1
ATOM 3058 C C . VAL B 1 134 ? 14.844 3.98 0.599 1 97.44 134 VAL B C 1
ATOM 3060 O O . VAL B 1 134 ? 15.883 4.59 0.333 1 97.44 134 VAL B O 1
ATOM 3063 N N . ILE B 1 135 ? 14.781 2.672 0.747 1 97.06 135 ILE B N 1
ATOM 3064 C CA . ILE B 1 135 ? 15.859 1.76 0.387 1 97.06 135 ILE B CA 1
ATOM 3065 C C . ILE B 1 135 ? 15.523 1.052 -0.923 1 97.06 135 ILE B C 1
ATOM 3067 O O . ILE B 1 135 ? 14.633 0.199 -0.963 1 97.06 135 ILE B O 1
ATOM 3071 N N . ARG B 1 136 ? 16.25 1.408 -1.916 1 97.25 136 ARG B N 1
ATOM 3072 C CA . ARG B 1 136 ? 15.945 0.91 -3.254 1 97.25 136 ARG B CA 1
ATOM 3073 C C . ARG B 1 136 ? 16.859 -0.26 -3.619 1 97.25 136 ARG B C 1
ATOM 3075 O O . ARG B 1 136 ? 18.078 -0.13 -3.598 1 97.25 136 ARG B O 1
ATOM 3082 N N . LEU B 1 137 ? 16.188 -1.333 -3.959 1 96.69 137 LEU B N 1
ATOM 3083 C CA . LEU B 1 137 ? 16.891 -2.549 -4.359 1 96.69 137 LEU B CA 1
ATOM 3084 C C . LEU B 1 137 ? 16.797 -2.762 -5.863 1 96.69 137 LEU B C 1
ATOM 3086 O O . LEU B 1 137 ? 15.703 -2.709 -6.434 1 96.69 137 LEU B O 1
ATOM 3090 N N . ASN B 1 138 ? 17.906 -3.082 -6.43 1 94.94 138 ASN B N 1
ATOM 3091 C CA . ASN B 1 138 ? 17.969 -3.389 -7.855 1 94.94 138 ASN B CA 1
ATOM 3092 C C . ASN B 1 138 ? 17.5 -4.816 -8.141 1 94.94 138 ASN B C 1
ATOM 3094 O O . ASN B 1 138 ? 18.172 -5.777 -7.742 1 94.94 138 ASN B O 1
ATOM 3098 N N . ASN B 1 139 ? 16.531 -4.922 -8.891 1 95.25 139 ASN B N 1
ATOM 3099 C CA . ASN B 1 139 ? 15.938 -6.234 -9.125 1 95.25 139 ASN B CA 1
ATOM 3100 C C . ASN B 1 139 ? 16.922 -7.176 -9.82 1 95.25 139 ASN B C 1
ATOM 3102 O O . ASN B 1 139 ? 16.859 -8.391 -9.641 1 95.25 139 ASN B O 1
ATOM 3106 N N . ALA B 1 140 ? 17.828 -6.621 -10.656 1 93.06 140 ALA B N 1
ATOM 3107 C CA . ALA B 1 140 ? 18.766 -7.461 -11.391 1 93.06 140 ALA B CA 1
ATOM 3108 C C . ALA B 1 140 ? 19.656 -8.25 -10.43 1 93.06 140 ALA B C 1
ATOM 3110 O O . ALA B 1 140 ? 20.156 -9.32 -10.781 1 93.06 140 ALA B O 1
ATOM 3111 N N . ILE B 1 141 ? 19.812 -7.777 -9.297 1 92.94 141 ILE B N 1
ATOM 3112 C CA . ILE B 1 141 ? 20.688 -8.406 -8.312 1 92.94 141 ILE B CA 1
ATOM 3113 C C . ILE B 1 141 ? 19.875 -9.391 -7.461 1 92.94 141 ILE B C 1
ATOM 3115 O O . ILE B 1 141 ? 20.391 -10.445 -7.086 1 92.94 141 ILE B O 1
ATOM 3119 N N . PHE B 1 142 ? 18.688 -9.141 -7.238 1 96.38 142 PHE B N 1
ATOM 3120 C CA . PHE B 1 142 ? 17.922 -9.883 -6.234 1 96.38 142 PHE B CA 1
ATOM 3121 C C . PHE B 1 142 ? 17.047 -10.938 -6.891 1 96.38 142 PHE B C 1
ATOM 3123 O O . PHE B 1 142 ? 16.625 -11.898 -6.238 1 96.38 142 PHE B O 1
ATOM 3130 N N . PHE B 1 143 ? 16.75 -10.75 -8.125 1 96.75 143 PHE B N 1
ATOM 3131 C CA . PHE B 1 143 ? 15.828 -11.656 -8.812 1 96.75 143 PHE B CA 1
ATOM 3132 C C . PHE B 1 143 ? 16.328 -11.984 -10.211 1 96.75 143 PHE B C 1
ATOM 3134 O O . PHE B 1 143 ? 16.984 -11.156 -10.852 1 96.75 143 PHE B O 1
ATOM 3141 N N . ASP B 1 144 ? 15.953 -13.164 -10.703 1 94.25 144 ASP B N 1
ATOM 3142 C CA . ASP B 1 144 ? 16.078 -13.453 -12.133 1 94.25 144 ASP B CA 1
ATOM 3143 C C . ASP B 1 144 ? 14.914 -12.867 -12.914 1 94.25 144 ASP B C 1
ATOM 3145 O O . ASP B 1 144 ? 13.859 -12.578 -12.352 1 94.25 144 ASP B O 1
ATOM 3149 N N . SER B 1 145 ? 15.188 -12.648 -14.188 1 90.62 145 SER B N 1
ATOM 3150 C CA . SER B 1 145 ?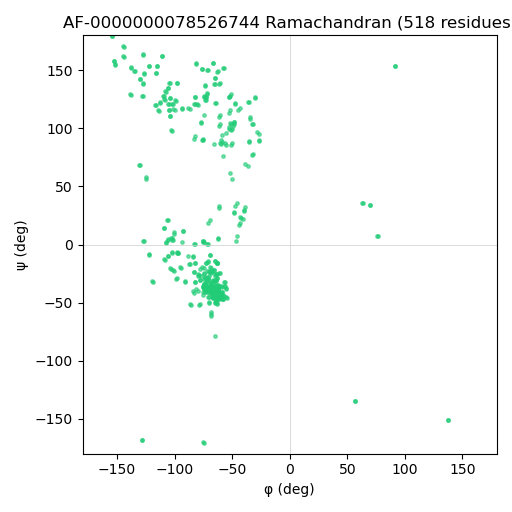 14.117 -12.133 -15.039 1 90.62 145 SER B CA 1
ATOM 3151 C C . SER B 1 145 ? 12.859 -12.984 -14.938 1 90.62 145 SER B C 1
ATOM 3153 O O . SER B 1 145 ? 12.938 -14.219 -14.984 1 90.62 145 SER B O 1
ATOM 3155 N N . GLY B 1 146 ? 11.797 -12.328 -14.664 1 93 146 GLY B N 1
ATOM 3156 C CA . GLY B 1 146 ? 10.508 -13.008 -14.633 1 93 146 GLY B CA 1
ATOM 3157 C C . GLY B 1 146 ? 10.312 -13.852 -13.383 1 93 146 GLY B C 1
ATOM 3158 O O . GLY B 1 146 ? 9.328 -14.586 -13.273 1 93 146 GLY B O 1
ATOM 3159 N N . SER B 1 147 ? 11.195 -13.758 -12.484 1 95.88 147 SER B N 1
ATOM 3160 C CA . SER B 1 147 ? 11.094 -14.547 -11.258 1 95.88 147 SER B CA 1
ATOM 3161 C C . SER B 1 147 ? 10.93 -13.656 -10.031 1 95.88 147 SER B C 1
ATOM 3163 O O . SER B 1 147 ? 11.43 -12.531 -10.008 1 95.88 147 SER B O 1
ATOM 3165 N N . ALA B 1 148 ? 10.195 -14.203 -9.078 1 97.06 148 ALA B N 1
ATOM 3166 C CA . ALA B 1 148 ? 10.055 -13.5 -7.805 1 97.06 148 ALA B CA 1
ATOM 3167 C C . ALA B 1 148 ? 10.852 -14.195 -6.703 1 97.06 148 ALA B C 1
ATOM 3169 O O . ALA B 1 148 ? 10.805 -13.781 -5.543 1 97.06 148 ALA B O 1
ATOM 3170 N N . GLU B 1 149 ? 11.531 -15.234 -7.043 1 97.12 149 GLU B N 1
ATOM 3171 C CA . GLU B 1 149 ? 12.375 -15.922 -6.066 1 97.12 149 GLU B CA 1
ATOM 3172 C C . GLU B 1 149 ? 13.641 -15.125 -5.773 1 97.12 149 GLU B C 1
ATOM 3174 O O . GLU B 1 149 ? 14.383 -14.766 -6.688 1 97.12 149 GLU B O 1
ATOM 3179 N N . ILE B 1 150 ? 13.875 -14.898 -4.516 1 97.62 150 ILE B N 1
ATOM 3180 C CA . ILE B 1 150 ? 15.062 -14.156 -4.125 1 97.62 150 ILE B CA 1
ATOM 3181 C C . ILE B 1 150 ? 16.297 -15.023 -4.312 1 97.62 150 ILE B C 1
ATOM 3183 O O . ILE B 1 150 ? 16.344 -16.156 -3.84 1 97.62 150 ILE B O 1
ATOM 3187 N N . LYS B 1 151 ? 17.25 -14.445 -5.055 1 96.75 151 LYS B N 1
ATOM 3188 C CA . LYS B 1 151 ? 18.5 -15.172 -5.254 1 96.75 151 LYS B CA 1
ATOM 3189 C C . LYS B 1 151 ? 19.203 -15.438 -3.926 1 96.75 151 LYS B C 1
ATOM 3191 O O . LYS B 1 151 ? 19.297 -14.547 -3.08 1 96.75 151 LYS B O 1
ATOM 3196 N N . LYS B 1 152 ? 19.75 -16.609 -3.756 1 96 152 LYS B N 1
ATOM 3197 C CA . LYS B 1 152 ? 20.375 -17.016 -2.506 1 96 152 LYS B CA 1
ATOM 3198 C C . LYS B 1 152 ? 21.531 -16.094 -2.137 1 96 152 LYS B C 1
ATOM 3200 O O . LYS B 1 152 ? 21.688 -15.719 -0.972 1 96 152 LYS B O 1
ATOM 3205 N N . GLN B 1 153 ? 22.234 -15.648 -3.086 1 91.62 153 GLN B N 1
ATOM 3206 C CA . GLN B 1 153 ? 23.422 -14.828 -2.854 1 91.62 153 GLN B CA 1
ATOM 3207 C C . GLN B 1 153 ? 23.047 -13.43 -2.391 1 91.62 153 GLN B C 1
ATOM 3209 O O . GLN B 1 153 ? 23.875 -12.688 -1.877 1 91.62 153 GLN B O 1
ATOM 3214 N N . SER B 1 154 ? 21.781 -13.102 -2.6 1 92.31 154 SER B N 1
ATOM 3215 C CA . SER B 1 154 ? 21.359 -11.75 -2.279 1 92.31 154 SER B CA 1
ATOM 3216 C C . SER B 1 154 ? 20.594 -11.711 -0.959 1 92.31 154 SER B C 1
ATOM 3218 O O . SER B 1 154 ? 20.25 -10.633 -0.466 1 92.31 154 SER B O 1
ATOM 3220 N N . GLU B 1 155 ? 20.297 -12.828 -0.366 1 94.25 155 GLU B N 1
ATOM 3221 C CA . GLU B 1 155 ? 19.531 -12.906 0.87 1 94.25 155 GLU B CA 1
ATOM 3222 C C . GLU B 1 155 ? 20.25 -12.203 2.018 1 94.25 155 GLU B C 1
ATOM 3224 O O . GLU B 1 155 ? 19.625 -11.555 2.854 1 94.25 155 GLU B O 1
ATOM 3229 N N . ASP B 1 156 ? 21.562 -12.352 2.041 1 90.81 156 ASP B N 1
ATOM 3230 C CA . ASP B 1 156 ? 22.344 -11.766 3.123 1 90.81 156 ASP B CA 1
ATOM 3231 C C . ASP B 1 156 ? 22.188 -10.242 3.141 1 90.81 156 ASP B C 1
ATOM 3233 O O . ASP B 1 156 ? 22.141 -9.633 4.211 1 90.81 156 ASP B O 1
ATOM 3237 N N . THR B 1 157 ? 22.188 -9.703 1.938 1 90.75 157 THR B N 1
ATOM 3238 C CA . THR B 1 157 ? 22 -8.258 1.838 1 90.75 157 THR B CA 1
ATOM 3239 C C . THR B 1 157 ? 20.656 -7.84 2.438 1 90.75 157 THR B C 1
ATOM 3241 O O . THR B 1 157 ? 20.594 -6.871 3.197 1 90.75 157 THR B O 1
ATOM 3244 N N . LEU B 1 158 ? 19.656 -8.547 2.172 1 94.38 158 LEU B N 1
ATOM 3245 C CA . LEU B 1 158 ? 18.312 -8.242 2.68 1 94.38 158 LEU B CA 1
ATOM 3246 C C . LEU B 1 158 ? 18.266 -8.414 4.195 1 94.38 158 LEU B C 1
ATOM 3248 O O . LEU B 1 158 ? 17.625 -7.629 4.891 1 94.38 158 LEU B O 1
ATOM 3252 N N . VAL B 1 159 ? 18.938 -9.391 4.672 1 94 159 VAL B N 1
ATOM 3253 C CA . VAL B 1 159 ? 18.984 -9.641 6.109 1 94 159 VAL B CA 1
ATOM 3254 C C . VAL B 1 159 ? 19.688 -8.484 6.82 1 94 159 VAL B C 1
ATOM 3256 O O . VAL B 1 159 ? 19.25 -8.055 7.891 1 94 159 VAL B O 1
ATOM 3259 N N . GLU B 1 160 ? 20.719 -8 6.211 1 89.56 160 GLU B N 1
ATOM 3260 C CA . GLU B 1 160 ? 21.422 -6.863 6.789 1 89.56 160 GLU B CA 1
ATOM 3261 C C . GLU B 1 160 ? 20.531 -5.625 6.82 1 89.56 160 GLU B C 1
ATOM 3263 O O . GLU B 1 160 ? 20.484 -4.914 7.828 1 89.56 160 GLU B O 1
ATOM 3268 N N . VAL B 1 161 ? 19.859 -5.371 5.742 1 92 161 VAL B N 1
ATOM 3269 C CA . VAL B 1 161 ? 18.938 -4.25 5.672 1 92 161 VAL B CA 1
ATOM 3270 C C . VAL B 1 161 ? 17.844 -4.41 6.734 1 92 161 VAL B C 1
ATOM 3272 O O . VAL B 1 161 ? 17.594 -3.488 7.512 1 92 161 VAL B O 1
ATOM 3275 N N . ALA B 1 162 ? 17.328 -5.555 6.832 1 93.88 162 ALA B N 1
ATOM 3276 C CA . ALA B 1 162 ? 16.234 -5.848 7.773 1 93.88 162 ALA B CA 1
ATOM 3277 C C . ALA B 1 162 ? 16.703 -5.68 9.219 1 93.88 162 ALA B C 1
ATOM 3279 O O . ALA B 1 162 ? 15.961 -5.188 10.062 1 93.88 162 ALA B O 1
ATOM 3280 N N . GLY B 1 163 ? 17.875 -6.141 9.484 1 90.88 163 GLY B N 1
ATOM 3281 C CA . GLY B 1 163 ? 18.406 -6.031 10.828 1 90.88 163 GLY B CA 1
ATOM 3282 C C . GLY B 1 163 ? 18.453 -4.602 11.336 1 90.88 163 GLY B C 1
ATOM 3283 O O . GLY B 1 163 ? 18.188 -4.344 12.508 1 90.88 163 GLY B O 1
ATOM 3284 N N . LEU B 1 164 ? 18.734 -3.705 10.484 1 89.31 164 LEU B N 1
ATOM 3285 C CA . LEU B 1 164 ? 18.812 -2.299 10.867 1 89.31 164 LEU B CA 1
ATOM 3286 C C . LEU B 1 164 ? 17.406 -1.701 11.008 1 89.31 164 LEU B C 1
ATOM 3288 O O . LEU B 1 164 ? 17.203 -0.811 11.836 1 89.31 164 LEU B O 1
ATOM 3292 N N . LEU B 1 165 ? 16.5 -2.205 10.258 1 94.19 165 LEU B N 1
ATOM 3293 C CA . LEU B 1 165 ? 15.148 -1.641 10.234 1 94.19 165 LEU B CA 1
ATOM 3294 C C . LEU B 1 165 ? 14.312 -2.184 11.391 1 94.19 165 LEU B C 1
ATOM 3296 O O . LEU B 1 165 ? 13.344 -1.55 11.812 1 94.19 165 LEU B O 1
ATOM 3300 N N . ASN B 1 166 ? 14.641 -3.299 11.914 1 89.69 166 ASN B N 1
ATOM 3301 C CA . ASN B 1 166 ? 13.859 -3.943 12.969 1 89.69 166 ASN B CA 1
ATOM 3302 C C . ASN B 1 166 ? 13.992 -3.197 14.297 1 89.69 166 ASN B C 1
ATOM 3304 O O . ASN B 1 166 ? 13.273 -3.492 15.25 1 89.69 166 ASN B O 1
ATOM 3308 N N . THR B 1 167 ? 14.711 -2.156 14.383 1 85.31 167 THR B N 1
ATOM 3309 C CA . THR B 1 167 ? 14.945 -1.396 15.602 1 85.31 167 THR B CA 1
ATOM 3310 C C . THR B 1 167 ? 14 -0.201 15.688 1 85.31 167 THR B C 1
ATOM 3312 O O . THR B 1 167 ? 13.945 0.488 16.703 1 85.31 167 THR B O 1
ATOM 3315 N N . ILE B 1 168 ? 13.297 -0.019 14.617 1 89.88 168 ILE B N 1
ATOM 3316 C CA . ILE B 1 168 ? 12.445 1.166 14.594 1 89.88 168 ILE B CA 1
ATOM 3317 C C . ILE B 1 168 ? 10.977 0.749 14.648 1 89.88 168 ILE B C 1
ATOM 3319 O O . ILE B 1 168 ? 10.641 -0.395 14.328 1 89.88 168 ILE B O 1
ATOM 3323 N N . ASP B 1 169 ? 10.109 1.694 14.992 1 91.56 169 ASP B N 1
ATOM 3324 C CA . ASP B 1 169 ? 8.695 1.389 15.195 1 91.56 169 ASP B CA 1
ATOM 3325 C C . ASP B 1 169 ? 7.859 1.823 13.992 1 91.56 169 ASP B C 1
ATOM 3327 O O . ASP B 1 169 ? 6.648 1.6 13.961 1 91.56 169 ASP B O 1
ATOM 3331 N N . ASN B 1 170 ? 8.461 2.309 12.945 1 96.12 170 ASN B N 1
ATOM 3332 C CA . ASN B 1 170 ? 7.75 2.738 11.75 1 96.12 170 ASN B CA 1
ATOM 3333 C C . ASN B 1 170 ? 7.184 1.551 10.977 1 96.12 170 ASN B C 1
ATOM 3335 O O . ASN B 1 170 ? 7.695 0.435 11.078 1 96.12 170 ASN B O 1
ATOM 3339 N N . TYR B 1 171 ? 6.121 1.808 10.328 1 97.06 171 TYR B N 1
ATOM 3340 C CA . TYR B 1 171 ? 5.676 0.837 9.336 1 97.06 171 TYR B CA 1
ATOM 3341 C C . TYR B 1 171 ? 6.676 0.733 8.188 1 97.06 171 TYR B C 1
ATOM 3343 O O . TYR B 1 171 ? 7.301 1.727 7.809 1 97.06 171 TYR B O 1
ATOM 3351 N N . ILE B 1 172 ? 6.812 -0.503 7.707 1 98 172 ILE B N 1
ATOM 3352 C CA . ILE B 1 172 ? 7.703 -0.765 6.582 1 98 172 ILE B CA 1
ATOM 3353 C C . ILE B 1 172 ? 6.891 -1.206 5.367 1 98 172 ILE B C 1
ATOM 3355 O O . ILE B 1 172 ? 6.211 -2.236 5.41 1 98 172 ILE B O 1
ATOM 3359 N N . ARG B 1 173 ? 6.941 -0.389 4.375 1 98.31 173 ARG B N 1
ATOM 3360 C CA . ARG B 1 173 ? 6.246 -0.656 3.119 1 98.31 173 ARG B CA 1
ATOM 3361 C C . ARG B 1 173 ? 7.215 -1.163 2.055 1 98.31 173 ARG B C 1
ATOM 3363 O O . ARG B 1 173 ? 8.219 -0.508 1.757 1 98.31 173 ARG B O 1
ATOM 3370 N N . VAL B 1 174 ? 6.93 -2.381 1.543 1 98.69 174 VAL B N 1
ATOM 3371 C CA . VAL B 1 174 ? 7.734 -2.971 0.479 1 98.69 174 VAL B CA 1
ATOM 3372 C C . VAL B 1 174 ? 6.984 -2.885 -0.847 1 98.69 174 VAL B C 1
ATOM 3374 O O . VAL B 1 174 ? 5.93 -3.508 -1.013 1 98.69 174 VAL B O 1
ATOM 3377 N N . GLU B 1 175 ? 7.562 -2.115 -1.762 1 98.56 175 GLU B N 1
ATOM 3378 C CA . GLU B 1 175 ? 6.926 -1.88 -3.055 1 98.56 175 GLU B CA 1
ATOM 3379 C C . GLU B 1 175 ? 7.676 -2.59 -4.176 1 98.56 175 GLU B C 1
ATOM 3381 O O . GLU B 1 175 ? 8.891 -2.428 -4.316 1 98.56 175 GLU B O 1
ATOM 3386 N N . GLY B 1 176 ? 6.906 -3.354 -4.938 1 98.38 176 GLY B N 1
ATOM 3387 C CA . GLY B 1 176 ? 7.469 -3.939 -6.145 1 98.38 176 GLY B CA 1
ATOM 3388 C C . GLY B 1 176 ? 7.152 -3.15 -7.398 1 98.38 176 GLY B C 1
ATOM 3389 O O . GLY B 1 176 ? 6.02 -2.699 -7.582 1 98.38 176 GLY B O 1
ATOM 3390 N N . HIS B 1 177 ? 8.195 -3.029 -8.289 1 97.75 177 HIS B N 1
ATOM 3391 C CA . HIS B 1 177 ? 8.078 -2.336 -9.57 1 97.75 177 HIS B CA 1
ATOM 3392 C C . HIS B 1 177 ? 8.719 -3.143 -10.695 1 97.75 177 HIS B C 1
ATOM 3394 O O . HIS B 1 177 ? 9.68 -3.875 -10.461 1 97.75 177 HIS B O 1
ATOM 3400 N N . THR B 1 178 ? 8.164 -2.977 -11.859 1 97.31 178 THR B N 1
ATOM 3401 C CA . THR B 1 178 ? 8.742 -3.566 -13.062 1 97.31 178 THR B CA 1
ATOM 3402 C C . THR B 1 178 ? 8.93 -2.51 -14.141 1 97.31 178 THR B C 1
ATOM 3404 O O . THR B 1 178 ? 8.492 -1.366 -13.984 1 97.31 178 THR B O 1
ATOM 3407 N N . ASP B 1 179 ? 9.727 -2.861 -15.117 1 96.94 179 ASP B N 1
ATOM 3408 C CA . ASP B 1 179 ? 9.656 -2.086 -16.359 1 96.94 179 ASP B CA 1
ATOM 3409 C C . ASP B 1 179 ? 8.406 -2.451 -17.156 1 96.94 179 ASP B C 1
ATOM 3411 O O . ASP B 1 179 ? 7.523 -3.145 -16.656 1 96.94 179 ASP B O 1
ATOM 3415 N N . ASN B 1 180 ? 8.336 -1.954 -18.406 1 96 180 ASN B N 1
ATOM 3416 C CA . ASN B 1 180 ? 7.078 -2.109 -19.141 1 96 180 ASN B CA 1
ATOM 3417 C C . ASN B 1 180 ? 7.145 -3.262 -20.125 1 96 180 ASN B C 1
ATOM 3419 O O . ASN B 1 180 ? 6.285 -3.377 -21.016 1 96 180 ASN B O 1
ATOM 3423 N N . VAL B 1 181 ? 8.188 -4.047 -20.062 1 94.12 181 VAL B N 1
ATOM 3424 C CA . VAL B 1 181 ? 8.281 -5.199 -20.953 1 94.12 181 VAL B CA 1
ATOM 3425 C C . VAL B 1 181 ? 7.293 -6.277 -20.516 1 94.12 181 VAL B C 1
ATOM 3427 O O . VAL B 1 181 ? 7.316 -6.719 -19.359 1 94.12 181 VAL B O 1
ATOM 3430 N N . PRO B 1 182 ? 6.449 -6.691 -21.375 1 91.94 182 PRO B N 1
ATOM 3431 C CA . PRO B 1 182 ? 5.484 -7.723 -21 1 91.94 182 PRO B CA 1
ATOM 3432 C C . PRO B 1 182 ? 6.148 -9.047 -20.609 1 91.94 182 PRO B C 1
ATOM 3434 O O . PRO B 1 182 ? 7.207 -9.383 -21.156 1 91.94 182 PRO B O 1
ATOM 3437 N N . ILE B 1 183 ? 5.492 -9.68 -19.75 1 87.88 183 ILE B N 1
ATOM 3438 C CA . ILE B 1 183 ? 5.992 -10.984 -19.312 1 87.88 183 ILE B CA 1
ATOM 3439 C C . ILE B 1 183 ? 5.566 -12.055 -20.312 1 87.88 183 ILE B C 1
ATOM 3441 O O . ILE 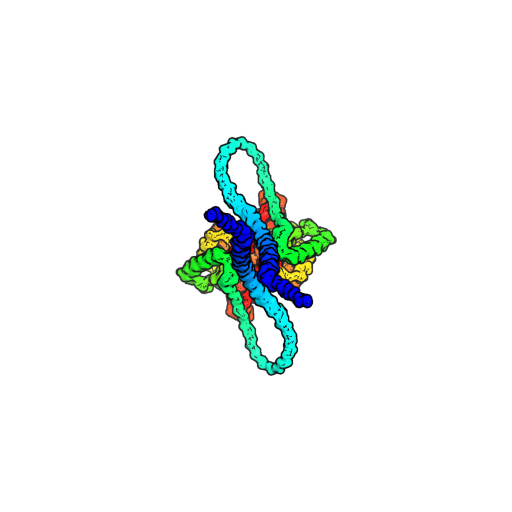B 1 183 ? 4.379 -12.18 -20.625 1 87.88 183 ILE B O 1
ATOM 3445 N N . ARG B 1 184 ? 6.445 -12.867 -20.859 1 82.81 184 ARG B N 1
ATOM 3446 C CA . ARG B 1 184 ? 6.109 -13.898 -21.844 1 82.81 184 ARG B CA 1
ATOM 3447 C C . ARG B 1 184 ? 6.465 -15.289 -21.312 1 82.81 184 ARG B C 1
ATOM 3449 O O . ARG B 1 184 ? 5.805 -16.266 -21.656 1 82.81 184 ARG B O 1
ATOM 3456 N N . ARG B 1 185 ? 7.48 -15.422 -20.531 1 74.81 185 ARG B N 1
ATOM 3457 C CA . ARG B 1 185 ? 7.984 -16.719 -20.094 1 74.81 185 ARG B CA 1
ATOM 3458 C C . ARG B 1 185 ? 8.047 -16.781 -18.562 1 74.81 185 ARG B C 1
ATOM 3460 O O . ARG B 1 185 ? 9.141 -16.812 -17.984 1 74.81 185 ARG B O 1
ATOM 3467 N N . SER B 1 186 ? 6.973 -16.594 -17.969 1 79.94 186 SER B N 1
ATOM 3468 C CA . SER B 1 186 ? 6.977 -16.641 -16.5 1 79.94 186 SER B CA 1
ATOM 3469 C C . SER B 1 186 ? 5.68 -17.234 -15.969 1 79.94 186 SER B C 1
ATOM 3471 O O . SER B 1 186 ? 4.727 -17.438 -16.719 1 79.94 186 SER B O 1
ATOM 3473 N N . ASN B 1 187 ? 5.812 -17.609 -14.758 1 87.69 187 ASN B N 1
ATOM 3474 C CA . ASN B 1 187 ? 4.629 -18.125 -14.078 1 87.69 187 ASN B CA 1
ATOM 3475 C C . ASN B 1 187 ? 3.678 -17 -13.68 1 87.69 187 ASN B C 1
ATOM 3477 O O . ASN B 1 187 ? 2.611 -17.25 -13.117 1 87.69 187 ASN B O 1
ATOM 3481 N N . TYR B 1 188 ? 4.055 -15.812 -14.055 1 93.56 188 TYR B N 1
ATOM 3482 C CA . TYR B 1 188 ? 3.205 -14.688 -13.695 1 93.56 188 TYR B CA 1
ATOM 3483 C C . TYR B 1 188 ? 2.482 -14.141 -14.922 1 93.56 188 TYR B C 1
ATOM 3485 O O . TYR B 1 188 ? 3.109 -13.852 -15.945 1 93.56 188 TYR B O 1
ATOM 3493 N N . PRO B 1 189 ? 1.2 -13.961 -14.75 1 93.69 189 PRO B N 1
ATOM 3494 C CA . PRO B 1 189 ? 0.407 -13.539 -15.898 1 93.69 189 PRO B CA 1
ATOM 3495 C C . PRO B 1 189 ? 0.773 -12.133 -16.391 1 93.69 189 PRO B C 1
ATOM 3497 O O . PRO B 1 189 ? 0.578 -11.812 -17.562 1 93.69 189 PRO B O 1
ATOM 3500 N N . SER B 1 190 ? 1.189 -11.266 -15.516 1 95.5 190 SER B N 1
ATOM 3501 C CA . SER B 1 190 ? 1.531 -9.898 -15.875 1 95.5 190 SER B CA 1
ATOM 3502 C C . SER B 1 190 ? 2.539 -9.305 -14.898 1 95.5 190 SER B C 1
ATOM 3504 O O . SER B 1 190 ? 2.926 -9.953 -13.922 1 95.5 190 SER B O 1
ATOM 3506 N N . ASN B 1 191 ? 2.881 -8.062 -15.219 1 96.88 191 ASN B N 1
ATOM 3507 C CA . ASN B 1 191 ? 3.803 -7.316 -14.367 1 96.88 191 ASN B CA 1
ATOM 3508 C C . ASN B 1 191 ? 3.17 -6.965 -13.023 1 96.88 191 ASN B C 1
ATOM 3510 O O . ASN B 1 191 ? 3.877 -6.684 -12.055 1 96.88 191 ASN B O 1
ATOM 3514 N N . TRP B 1 192 ? 1.842 -6.984 -12.922 1 97.38 192 TRP B N 1
ATOM 3515 C CA . TRP B 1 192 ? 1.16 -6.766 -11.648 1 97.38 192 TRP B CA 1
ATOM 3516 C C . TRP B 1 192 ? 1.469 -7.887 -10.664 1 97.38 192 TRP B C 1
ATOM 3518 O O . TRP B 1 192 ? 1.912 -7.633 -9.539 1 97.38 192 TRP B O 1
ATOM 3528 N N . GLU B 1 193 ? 1.299 -9.078 -11.156 1 97.38 193 GLU B N 1
ATOM 3529 C CA . GLU B 1 193 ? 1.538 -10.227 -10.289 1 97.38 193 GLU B CA 1
ATOM 3530 C C . GLU B 1 193 ? 3.016 -10.352 -9.93 1 97.38 193 GLU B C 1
ATOM 3532 O O . GLU B 1 193 ? 3.361 -10.641 -8.781 1 97.38 193 GLU B O 1
ATOM 3537 N N . LEU B 1 194 ? 3.834 -10.117 -10.883 1 97.62 194 LEU B N 1
ATOM 3538 C CA . LEU B 1 194 ? 5.266 -10.258 -10.641 1 97.62 194 LEU B CA 1
ATOM 3539 C C . LEU B 1 194 ? 5.742 -9.258 -9.594 1 97.62 194 LEU B C 1
ATOM 3541 O O . LEU B 1 194 ? 6.43 -9.633 -8.641 1 97.62 194 LEU B O 1
ATOM 3545 N N . SER B 1 195 ? 5.426 -8.008 -9.758 1 97.88 195 SER B N 1
ATOM 3546 C CA . SER B 1 195 ? 5.859 -6.969 -8.828 1 97.88 195 SER B CA 1
ATOM 3547 C C . SER B 1 195 ? 5.336 -7.238 -7.422 1 97.88 195 SER B C 1
ATOM 3549 O O . SER B 1 195 ? 6.07 -7.098 -6.441 1 97.88 195 SER B O 1
ATOM 3551 N N . THR B 1 196 ? 4.098 -7.664 -7.289 1 98 196 THR B N 1
ATOM 3552 C CA . THR B 1 196 ? 3.5 -7.953 -5.988 1 98 196 THR B CA 1
ATOM 3553 C C . THR B 1 196 ? 4.148 -9.18 -5.355 1 98 196 THR B C 1
ATOM 3555 O O . THR B 1 196 ? 4.41 -9.203 -4.152 1 98 196 THR B O 1
ATOM 3558 N N . ALA B 1 197 ? 4.402 -10.164 -6.145 1 97.69 197 ALA B N 1
ATOM 3559 C CA . ALA B 1 197 ? 5.039 -11.375 -5.641 1 97.69 197 ALA B CA 1
ATOM 3560 C C . ALA B 1 197 ? 6.43 -11.078 -5.086 1 97.69 197 ALA B C 1
ATOM 3562 O O . ALA B 1 197 ? 6.816 -11.602 -4.039 1 97.69 197 ALA B O 1
ATOM 3563 N N . ARG B 1 198 ? 7.152 -10.273 -5.789 1 98.44 198 ARG B N 1
ATOM 3564 C CA . ARG B 1 198 ? 8.484 -9.906 -5.32 1 98.44 198 ARG B CA 1
ATOM 3565 C C . ARG B 1 198 ? 8.414 -9.148 -4 1 98.44 198 ARG B C 1
ATOM 3567 O O . ARG B 1 198 ? 9.203 -9.398 -3.09 1 98.44 198 ARG B O 1
ATOM 3574 N N . ALA B 1 199 ? 7.473 -8.242 -3.889 1 98.75 199 ALA B N 1
ATOM 3575 C CA . ALA B 1 199 ? 7.266 -7.523 -2.633 1 98.75 199 ALA B CA 1
ATOM 3576 C C . ALA B 1 199 ? 6.93 -8.492 -1.501 1 98.75 199 ALA B C 1
ATOM 3578 O O . ALA B 1 199 ? 7.484 -8.391 -0.405 1 98.75 199 ALA B O 1
ATOM 3579 N N . VAL B 1 200 ? 6.086 -9.445 -1.729 1 98.62 200 VAL B N 1
ATOM 3580 C CA . VAL B 1 200 ? 5.656 -10.414 -0.725 1 98.62 200 VAL B CA 1
ATOM 3581 C C . VAL B 1 200 ? 6.848 -11.258 -0.279 1 98.62 200 VAL B C 1
ATOM 3583 O O . VAL B 1 200 ? 7.016 -11.523 0.914 1 98.62 200 VAL B O 1
ATOM 3586 N N . ASN B 1 201 ? 7.633 -11.664 -1.23 1 98.5 201 ASN B N 1
ATOM 3587 C CA . ASN B 1 201 ? 8.766 -12.508 -0.877 1 98.5 201 ASN B CA 1
ATOM 3588 C C . ASN B 1 201 ? 9.773 -11.758 -0.007 1 98.5 201 ASN B C 1
ATOM 3590 O O . ASN B 1 201 ? 10.391 -12.352 0.885 1 98.5 201 ASN B O 1
ATOM 3594 N N . VAL B 1 202 ? 9.945 -10.484 -0.277 1 98.5 202 VAL B N 1
ATOM 3595 C CA . VAL B 1 202 ? 10.805 -9.68 0.578 1 98.5 202 VAL B CA 1
ATOM 3596 C C . VAL B 1 202 ? 10.195 -9.57 1.974 1 98.5 202 VAL B C 1
ATOM 3598 O O . VAL B 1 202 ? 10.891 -9.75 2.977 1 98.5 202 VAL B O 1
ATOM 3601 N N . VAL B 1 203 ? 8.93 -9.336 2.104 1 98.44 203 VAL B N 1
ATOM 3602 C CA . VAL B 1 203 ? 8.219 -9.25 3.377 1 98.44 203 VAL B CA 1
ATOM 3603 C C . VAL B 1 203 ? 8.391 -10.555 4.152 1 98.44 203 VAL B C 1
ATOM 3605 O O . VAL B 1 203 ? 8.719 -10.539 5.34 1 98.44 203 VAL B O 1
ATOM 3608 N N . LYS B 1 204 ? 8.203 -11.594 3.488 1 98 204 LYS B N 1
ATOM 3609 C CA . LYS B 1 204 ? 8.289 -12.891 4.148 1 98 204 LYS B CA 1
ATOM 3610 C C . LYS B 1 204 ? 9.719 -13.172 4.617 1 98 204 LYS B C 1
ATOM 3612 O O . LYS B 1 204 ? 9.922 -13.758 5.684 1 98 204 LYS B O 1
ATOM 3617 N N . LEU B 1 205 ? 10.664 -12.812 3.781 1 98 205 LEU B N 1
ATOM 3618 C CA . LEU B 1 205 ? 12.047 -12.969 4.211 1 98 205 LEU B CA 1
ATOM 3619 C C . LEU B 1 205 ? 12.312 -12.195 5.496 1 98 205 LEU B C 1
ATOM 3621 O O . LEU B 1 205 ? 12.961 -12.703 6.414 1 98 205 LEU B O 1
ATOM 3625 N N . PHE B 1 206 ? 11.812 -10.938 5.586 1 97.81 206 PHE B N 1
ATOM 3626 C CA . PHE B 1 206 ? 11.977 -10.117 6.781 1 97.81 206 PHE B CA 1
ATOM 3627 C C . PHE B 1 206 ? 11.375 -10.805 7.996 1 97.81 206 PHE B C 1
ATOM 3629 O O . PHE B 1 206 ? 11.961 -10.797 9.078 1 97.81 206 PHE B O 1
ATOM 3636 N N . ILE B 1 207 ? 10.258 -11.391 7.812 1 97 207 ILE B N 1
ATOM 3637 C CA . ILE B 1 207 ? 9.57 -12.055 8.906 1 97 207 ILE B CA 1
ATOM 3638 C C . ILE B 1 207 ? 10.336 -13.312 9.312 1 97 207 ILE B C 1
ATOM 3640 O O . ILE B 1 207 ? 10.672 -13.492 10.484 1 97 207 ILE B O 1
ATOM 3644 N N . ASP B 1 208 ? 10.664 -14.102 8.391 1 96.38 208 ASP B N 1
ATOM 3645 C CA . ASP B 1 208 ? 11.18 -15.445 8.633 1 96.38 208 ASP B CA 1
ATOM 3646 C C . ASP B 1 208 ? 12.625 -15.398 9.117 1 96.38 208 ASP B C 1
ATOM 3648 O O . ASP B 1 208 ? 13.016 -16.172 9.992 1 96.38 208 ASP B O 1
ATOM 3652 N N . LYS B 1 209 ? 13.375 -14.484 8.594 1 95.19 209 LYS B N 1
ATOM 3653 C CA . LYS B 1 209 ? 14.805 -14.492 8.883 1 95.19 209 LYS B CA 1
ATOM 3654 C C . LYS B 1 209 ? 15.164 -13.43 9.914 1 95.19 209 LYS B C 1
ATOM 3656 O O . LYS B 1 209 ? 16.203 -13.516 10.57 1 95.19 209 LYS B O 1
ATOM 3661 N N . CYS B 1 210 ? 14.32 -12.445 10.062 1 94.44 210 CYS B N 1
ATOM 3662 C CA . CYS B 1 210 ? 14.742 -11.328 10.906 1 94.44 210 CYS B CA 1
ATOM 3663 C C . CYS B 1 210 ? 13.703 -11.039 11.984 1 94.44 210 CYS B C 1
ATOM 3665 O O . CYS B 1 210 ? 13.773 -10.016 12.664 1 94.44 210 CYS B O 1
ATOM 3667 N N . ASN B 1 211 ? 12.648 -11.789 12.102 1 93.5 211 ASN B N 1
ATOM 3668 C CA . ASN B 1 211 ? 11.641 -11.734 13.156 1 93.5 211 ASN B CA 1
ATOM 3669 C C . ASN B 1 211 ? 10.906 -10.398 13.164 1 93.5 211 ASN B C 1
ATOM 3671 O O . ASN B 1 211 ? 10.625 -9.852 14.234 1 93.5 211 ASN B O 1
ATOM 3675 N N . PHE B 1 212 ? 10.695 -9.867 11.984 1 95.06 212 PHE B N 1
ATOM 3676 C CA . PHE B 1 212 ? 9.859 -8.672 11.898 1 95.06 212 PHE B CA 1
ATOM 3677 C C . PHE B 1 212 ? 8.43 -8.984 12.297 1 95.06 212 PHE B C 1
ATOM 3679 O O . PHE B 1 212 ? 7.891 -10.039 11.938 1 95.06 212 PHE B O 1
ATOM 3686 N N . SER B 1 213 ? 7.844 -8.016 13.102 1 94.38 213 SER B N 1
ATOM 3687 C CA . SER B 1 213 ? 6.41 -8.148 13.352 1 94.38 213 SER B CA 1
ATOM 3688 C C . SER B 1 213 ? 5.609 -7.988 12.062 1 94.38 213 SER B C 1
ATOM 3690 O O . SER B 1 213 ? 5.676 -6.949 11.406 1 94.38 213 SER B O 1
ATOM 3692 N N . PRO B 1 214 ? 4.855 -8.938 11.711 1 95.88 214 PRO B N 1
ATOM 3693 C CA . PRO B 1 214 ? 4.172 -8.891 10.414 1 95.88 214 PRO B CA 1
ATOM 3694 C C . PRO B 1 214 ? 3.182 -7.73 10.312 1 95.88 214 PRO B C 1
ATOM 3696 O O . PRO B 1 214 ? 2.926 -7.23 9.211 1 95.88 214 PRO B O 1
ATOM 3699 N N . ASP B 1 215 ? 2.611 -7.281 11.391 1 93.75 215 ASP B N 1
ATOM 3700 C CA . ASP B 1 215 ? 1.609 -6.219 11.375 1 93.75 215 ASP B CA 1
ATOM 3701 C C . ASP B 1 215 ? 2.236 -4.879 11.008 1 93.75 215 ASP B C 1
ATOM 3703 O O . ASP B 1 215 ? 1.526 -3.916 10.711 1 93.75 215 ASP B O 1
ATOM 3707 N N . LYS B 1 216 ? 3.566 -4.82 10.945 1 95.19 216 LYS B N 1
ATOM 3708 C CA . LYS B 1 216 ? 4.27 -3.594 10.578 1 95.19 216 LYS B CA 1
ATOM 3709 C C . LYS B 1 216 ? 4.664 -3.604 9.109 1 95.19 216 LYS B C 1
ATOM 3711 O O . LYS B 1 216 ? 5.164 -2.605 8.586 1 95.19 216 LYS B O 1
ATOM 3716 N N . LEU B 1 217 ? 4.449 -4.695 8.492 1 97.19 217 LEU B N 1
ATOM 3717 C CA . LEU B 1 217 ? 4.91 -4.855 7.113 1 97.19 217 LEU B CA 1
ATOM 3718 C C . LEU B 1 217 ? 3.75 -4.758 6.133 1 97.19 217 LEU B C 1
ATOM 3720 O O . LEU B 1 217 ? 2.648 -5.234 6.418 1 97.19 217 LEU B O 1
ATOM 3724 N N . ILE B 1 218 ? 4.031 -4.078 5.051 1 97.69 218 ILE B N 1
ATOM 3725 C CA . ILE B 1 218 ? 3.059 -3.873 3.982 1 97.69 218 ILE B CA 1
ATOM 3726 C C . ILE B 1 218 ? 3.666 -4.289 2.645 1 97.69 218 ILE B C 1
ATOM 3728 O O . ILE B 1 218 ? 4.773 -3.871 2.301 1 97.69 218 ILE B O 1
ATOM 3732 N N . ALA B 1 219 ? 2.992 -5.148 1.884 1 98.56 219 ALA B N 1
ATOM 3733 C CA . ALA B 1 219 ? 3.422 -5.527 0.539 1 98.56 219 ALA B CA 1
ATOM 3734 C C . ALA B 1 219 ? 2.574 -4.832 -0.522 1 98.56 219 ALA B C 1
ATOM 3736 O O . ALA B 1 219 ? 1.344 -4.922 -0.5 1 98.56 219 ALA B O 1
ATOM 3737 N N . VAL B 1 220 ? 3.25 -4.152 -1.424 1 98.38 220 VAL B N 1
ATOM 3738 C CA . VAL B 1 220 ? 2.57 -3.365 -2.449 1 98.38 220 VAL B CA 1
ATOM 3739 C C . VAL B 1 220 ? 3.139 -3.709 -3.824 1 98.38 220 VAL B C 1
ATOM 3741 O O . VAL B 1 220 ? 4.344 -3.932 -3.967 1 98.38 220 VAL B O 1
ATOM 3744 N N . GLY B 1 221 ? 2.287 -3.746 -4.793 1 97.56 221 GLY B N 1
ATOM 3745 C CA . GLY B 1 221 ? 2.697 -3.92 -6.18 1 97.56 221 GLY B CA 1
ATOM 3746 C C . GLY B 1 221 ? 2.143 -2.854 -7.102 1 97.56 221 GLY B C 1
ATOM 3747 O O . GLY B 1 221 ? 0.977 -2.467 -6.984 1 97.56 221 GLY B O 1
ATOM 3748 N N . TYR B 1 222 ? 3.055 -2.393 -8.031 1 97.06 222 TYR B N 1
ATOM 3749 C CA . TYR B 1 222 ? 2.641 -1.336 -8.945 1 97.06 222 TYR B CA 1
ATOM 3750 C C . TYR B 1 222 ? 2.789 -1.781 -10.398 1 97.06 222 TYR B C 1
ATOM 3752 O O . TYR B 1 222 ? 2.326 -1.1 -11.312 1 97.06 222 TYR B O 1
ATOM 3760 N N . GLY B 1 223 ? 3.404 -2.92 -10.586 1 96.81 223 GLY B N 1
ATOM 3761 C CA . GLY B 1 223 ? 3.779 -3.252 -11.953 1 96.81 223 GLY B CA 1
ATOM 3762 C C . GLY B 1 223 ? 4.656 -2.199 -12.609 1 96.81 223 GLY B C 1
ATOM 3763 O O . GLY B 1 223 ? 5.652 -1.769 -12.023 1 96.81 223 GLY B O 1
ATOM 3764 N N . GLU B 1 224 ? 4.332 -1.891 -13.789 1 96.75 224 GLU B N 1
ATOM 3765 C CA . GLU B 1 224 ? 5.117 -0.952 -14.586 1 96.75 224 GLU B CA 1
ATOM 3766 C C . GLU B 1 224 ? 4.586 0.471 -14.445 1 96.75 224 GLU B C 1
ATOM 3768 O O . GLU B 1 224 ? 5.09 1.395 -15.086 1 96.75 224 GLU B O 1
ATOM 3773 N N . PHE B 1 225 ? 3.73 0.738 -13.539 1 96.12 225 PHE B N 1
ATOM 3774 C CA . PHE B 1 225 ? 2.871 1.905 -13.695 1 96.12 225 PHE B CA 1
ATOM 3775 C C . PHE B 1 225 ? 3.309 3.029 -12.766 1 96.12 225 PHE B C 1
ATOM 3777 O O . PHE B 1 225 ? 2.658 4.074 -12.695 1 96.12 225 PHE B O 1
ATOM 3784 N N . LYS B 1 226 ? 4.355 2.855 -12.07 1 95.06 226 LYS B N 1
ATOM 3785 C CA . LYS B 1 226 ? 5.012 3.918 -11.32 1 95.06 226 LYS B CA 1
ATOM 3786 C C . LYS B 1 226 ? 6.508 3.959 -11.609 1 95.06 226 LYS B C 1
ATOM 3788 O O . LYS B 1 226 ? 7.328 3.736 -10.719 1 95.06 226 LYS B O 1
ATOM 3793 N N . PRO B 1 227 ? 6.805 4.336 -12.805 1 95.38 227 PRO B N 1
ATOM 3794 C CA . PRO B 1 227 ? 8.219 4.355 -13.18 1 95.38 227 PRO B CA 1
ATOM 3795 C C . PRO B 1 227 ? 8.969 5.543 -12.586 1 95.38 227 PRO B C 1
ATOM 3797 O O . PRO B 1 227 ? 8.383 6.609 -12.383 1 95.38 227 PRO B O 1
ATOM 3800 N N . VAL B 1 228 ? 10.203 5.336 -12.375 1 93.75 228 VAL B N 1
ATOM 3801 C CA . VAL B 1 228 ? 11.047 6.426 -11.898 1 93.75 228 VAL B CA 1
ATOM 3802 C C . VAL B 1 228 ? 11.938 6.93 -13.031 1 93.75 228 VAL B C 1
ATOM 3804 O O . VAL B 1 228 ? 12.641 7.93 -12.875 1 93.75 228 VAL B O 1
ATOM 3807 N N . ALA B 1 229 ? 11.938 6.199 -14.109 1 93.94 229 ALA B N 1
ATOM 3808 C CA . ALA B 1 229 ? 12.703 6.547 -15.305 1 93.94 229 ALA B CA 1
ATOM 3809 C C . ALA B 1 229 ? 11.961 6.145 -16.578 1 93.94 229 ALA B C 1
ATOM 3811 O O . ALA B 1 229 ? 10.945 5.445 -16.516 1 93.94 229 ALA B O 1
ATOM 3812 N N . ASP B 1 230 ? 12.484 6.59 -17.672 1 94.12 230 ASP B N 1
ATOM 3813 C CA . ASP B 1 230 ? 11.82 6.375 -18.969 1 94.12 230 ASP B CA 1
ATOM 3814 C C . ASP B 1 230 ? 11.93 4.914 -19.391 1 94.12 230 ASP B C 1
ATOM 3816 O O . ASP B 1 230 ? 13.031 4.363 -19.469 1 94.12 230 ASP B O 1
ATOM 3820 N N . ASN B 1 231 ? 10.836 4.34 -19.766 1 95.12 231 ASN B N 1
ATOM 3821 C CA . ASN B 1 231 ? 10.805 2.938 -20.172 1 95.12 231 ASN B CA 1
ATOM 3822 C C . ASN B 1 231 ? 11.211 2.77 -21.625 1 95.12 231 ASN B C 1
ATOM 3824 O O . ASN B 1 231 ? 11.328 1.646 -22.125 1 95.12 231 ASN B O 1
ATOM 3828 N N . ALA B 1 232 ? 11.508 3.814 -22.234 1 95.06 232 ALA B N 1
ATOM 3829 C CA . ALA B 1 232 ? 11.875 3.74 -23.656 1 95.06 232 ALA B CA 1
ATOM 3830 C C . ALA B 1 232 ? 13.344 3.354 -23.812 1 95.06 232 ALA B C 1
ATOM 3832 O O . ALA B 1 232 ? 13.781 2.979 -24.906 1 95.06 232 ALA B O 1
ATOM 3833 N N . THR B 1 233 ? 14.141 3.465 -22.75 1 95.81 233 THR B N 1
ATOM 3834 C CA . THR B 1 233 ? 15.562 3.152 -22.812 1 95.81 233 THR B CA 1
ATOM 3835 C C . THR B 1 233 ? 15.891 1.954 -21.938 1 95.81 233 THR B C 1
ATOM 3837 O O . THR B 1 233 ? 15.203 1.692 -20.953 1 95.81 233 THR B O 1
ATOM 3840 N N . ALA B 1 234 ? 16.953 1.278 -22.312 1 95.69 234 ALA B N 1
ATOM 3841 C CA . ALA B 1 234 ? 17.406 0.142 -21.516 1 95.69 234 ALA B CA 1
ATOM 3842 C C . ALA B 1 234 ? 17.812 0.585 -20.109 1 95.69 234 ALA B C 1
ATOM 3844 O O . ALA B 1 234 ? 17.531 -0.106 -19.125 1 95.69 234 ALA B O 1
ATOM 3845 N N . GLU B 1 235 ? 18.438 1.673 -20.078 1 94.62 235 GLU B N 1
ATOM 3846 C CA . GLU B 1 235 ? 18.875 2.215 -18.797 1 94.62 235 GLU B CA 1
ATOM 3847 C C . GLU B 1 235 ? 17.672 2.574 -17.922 1 94.62 235 GLU B C 1
ATOM 3849 O O . GLU B 1 235 ? 17.688 2.301 -16.719 1 94.62 235 GLU B O 1
ATOM 3854 N N . GLY B 1 236 ? 16.688 3.189 -18.484 1 95.56 236 GLY B N 1
ATOM 3855 C CA . GLY B 1 236 ? 15.469 3.518 -17.75 1 95.56 236 GLY B CA 1
ATOM 3856 C C . GLY B 1 236 ? 14.727 2.293 -17.266 1 95.56 236 GLY B C 1
ATOM 3857 O O . GLY B 1 236 ? 14.258 2.26 -16.125 1 95.56 236 GLY B O 1
ATOM 3858 N N . ARG B 1 237 ? 14.672 1.297 -18.109 1 96.38 237 ARG B N 1
ATOM 3859 C CA . ARG B 1 237 ? 14.023 0.049 -17.719 1 96.38 237 ARG B CA 1
ATOM 3860 C C . ARG B 1 237 ? 14.742 -0.605 -16.547 1 96.38 237 ARG B C 1
ATOM 3862 O O . ARG B 1 237 ? 14.109 -1.142 -15.641 1 96.38 237 ARG B O 1
ATOM 3869 N N . ALA B 1 238 ? 16 -0.534 -16.578 1 94.88 238 ALA B N 1
ATOM 3870 C CA . ALA B 1 238 ? 16.797 -1.101 -15.477 1 94.88 238 ALA B CA 1
ATOM 3871 C C . ALA B 1 238 ? 16.484 -0.397 -14.164 1 94.88 238 ALA B C 1
ATOM 3873 O O . ALA B 1 238 ? 16.359 -1.044 -13.117 1 94.88 238 ALA B O 1
ATOM 3874 N N . LYS B 1 239 ? 16.297 0.876 -14.172 1 94.69 239 LYS B N 1
ATOM 3875 C CA . LYS B 1 239 ? 15.977 1.651 -12.977 1 94.69 239 LYS B CA 1
ATOM 3876 C C . LYS B 1 239 ? 14.57 1.345 -12.477 1 94.69 239 LYS B C 1
ATOM 3878 O O . LYS B 1 239 ? 14.312 1.399 -11.273 1 94.69 239 LYS B O 1
ATOM 3883 N N . ASN B 1 240 ? 13.719 1.017 -13.406 1 96.44 240 ASN B N 1
ATOM 3884 C CA . ASN B 1 240 ? 12.328 0.743 -13.055 1 96.44 240 ASN B CA 1
ATOM 3885 C C . ASN B 1 240 ? 12.172 -0.645 -12.438 1 96.44 240 ASN B C 1
ATOM 3887 O O . ASN B 1 240 ? 11.242 -0.883 -11.672 1 96.44 240 ASN B O 1
ATOM 3891 N N . ARG B 1 241 ? 13.086 -1.544 -12.805 1 97.06 241 ARG B N 1
ATOM 3892 C CA . ARG B 1 241 ? 13.102 -2.863 -12.18 1 97.06 241 ARG B CA 1
ATOM 3893 C C . ARG B 1 241 ? 13.688 -2.797 -10.773 1 97.06 241 ARG B C 1
ATOM 3895 O O . ARG B 1 241 ? 14.891 -3.029 -10.586 1 97.06 241 ARG B O 1
ATOM 3902 N N . ARG B 1 242 ? 12.672 -2.551 -9.773 1 97.38 242 ARG B N 1
ATOM 3903 C CA . ARG B 1 242 ? 13.188 -2.262 -8.438 1 97.38 242 ARG B CA 1
ATOM 3904 C C . ARG B 1 242 ? 12.195 -2.693 -7.363 1 97.38 242 ARG B C 1
ATOM 3906 O O . ARG B 1 242 ? 11 -2.805 -7.625 1 97.38 242 ARG B O 1
ATOM 3913 N N . ILE B 1 243 ? 12.742 -2.959 -6.203 1 98.38 243 ILE B N 1
ATOM 3914 C CA . ILE B 1 243 ? 11.992 -3.008 -4.953 1 98.38 243 ILE B CA 1
ATOM 3915 C C . ILE B 1 243 ? 12.344 -1.795 -4.094 1 98.38 243 ILE B C 1
ATOM 3917 O O . ILE B 1 243 ? 13.523 -1.5 -3.877 1 98.38 243 ILE B O 1
ATOM 3921 N N . ASP B 1 244 ? 11.398 -1.049 -3.709 1 97.94 244 ASP B N 1
ATOM 3922 C CA . ASP B 1 244 ? 11.578 -0 -2.709 1 97.94 244 ASP B CA 1
ATOM 3923 C C . ASP B 1 244 ? 11.102 -0.46 -1.336 1 97.94 244 ASP B C 1
ATOM 3925 O O . ASP B 1 244 ? 9.922 -0.792 -1.164 1 97.94 244 ASP B O 1
ATOM 3929 N N . VAL B 1 245 ? 12.008 -0.563 -0.386 1 98.25 245 VAL B N 1
ATOM 3930 C CA . VAL B 1 245 ? 11.672 -0.751 1.021 1 98.25 245 VAL B CA 1
ATOM 3931 C C . VAL B 1 245 ? 11.602 0.604 1.721 1 98.25 245 VAL B C 1
ATOM 3933 O O . VAL B 1 245 ? 12.617 1.284 1.871 1 98.25 245 VAL B O 1
ATOM 3936 N N . ILE B 1 246 ? 10.438 0.929 2.189 1 98 246 ILE B N 1
ATOM 3937 C CA . ILE B 1 246 ? 10.227 2.285 2.686 1 98 246 ILE B CA 1
ATOM 3938 C C . ILE B 1 246 ? 9.914 2.248 4.18 1 98 246 ILE B C 1
ATOM 3940 O O . ILE B 1 246 ? 8.945 1.604 4.598 1 98 246 ILE B O 1
ATOM 3944 N N . VAL B 1 247 ? 10.758 2.906 4.934 1 98.25 247 VAL B N 1
ATOM 3945 C CA . VAL B 1 247 ? 10.398 3.256 6.305 1 98.25 247 VAL B CA 1
ATOM 3946 C C . VAL B 1 247 ? 9.445 4.453 6.297 1 98.25 247 VAL B C 1
ATOM 3948 O O . VAL B 1 247 ? 9.883 5.594 6.129 1 98.25 247 VAL B O 1
ATOM 3951 N N . LEU B 1 248 ? 8.219 4.18 6.539 1 98 248 LEU B N 1
ATOM 3952 C CA . LEU B 1 248 ? 7.188 5.199 6.348 1 98 248 LEU B CA 1
ATOM 3953 C C . LEU B 1 248 ? 7.258 6.254 7.449 1 98 248 LEU B C 1
ATOM 3955 O O . LEU B 1 248 ? 7.438 5.922 8.625 1 98 248 LEU B O 1
ATOM 3959 N N . SER B 1 249 ? 7.129 7.523 6.973 1 97.25 249 SER B N 1
ATOM 3960 C CA . SER B 1 249 ? 6.926 8.594 7.945 1 97.25 249 SER B CA 1
ATOM 3961 C C . SER B 1 249 ? 5.695 8.328 8.812 1 97.25 249 SER B C 1
ATOM 3963 O O . SER B 1 249 ? 4.719 7.738 8.344 1 97.25 249 SER B O 1
ATOM 3965 N N . SER B 1 250 ? 5.746 8.844 10.008 1 96.31 250 SER B N 1
ATOM 3966 C CA . SER B 1 250 ? 4.617 8.703 10.93 1 96.31 250 SER B CA 1
ATOM 3967 C C . SER B 1 250 ? 3.391 9.445 10.398 1 96.31 250 SER B C 1
ATOM 3969 O O . SER B 1 250 ? 2.273 9.211 10.867 1 96.31 250 SER B O 1
ATOM 3971 N N . LYS B 1 251 ? 3.582 10.32 9.398 1 95.5 251 LYS B N 1
ATOM 3972 C CA . LYS B 1 251 ? 2.477 11.047 8.781 1 95.5 251 LYS B CA 1
ATOM 3973 C C . LYS B 1 251 ? 1.506 10.094 8.094 1 95.5 251 LYS B C 1
ATOM 3975 O O . LYS B 1 251 ? 0.365 10.453 7.805 1 95.5 251 LYS B O 1
ATOM 3980 N N . TYR B 1 252 ? 1.973 8.844 7.875 1 96.56 252 TYR B N 1
ATOM 3981 C CA . TYR B 1 252 ? 1.138 7.891 7.16 1 96.56 252 TYR B CA 1
ATOM 3982 C C . TYR B 1 252 ? 0.627 6.805 8.102 1 96.56 252 TYR B C 1
ATOM 3984 O O . TYR B 1 252 ? 0.087 5.789 7.652 1 96.56 252 TYR B O 1
ATOM 3992 N N . ASP B 1 253 ? 0.721 6.988 9.398 1 94.62 253 ASP B N 1
ATOM 3993 C CA . ASP B 1 253 ? 0.312 5.988 10.383 1 94.62 253 ASP B CA 1
ATOM 3994 C C . ASP B 1 253 ? -1.188 5.711 10.289 1 94.62 253 ASP B C 1
ATOM 3996 O O . ASP B 1 253 ? -1.62 4.562 10.414 1 94.62 253 ASP B O 1
ATOM 4000 N N . ASN B 1 254 ? -1.94 6.727 10 1 92.94 254 ASN B N 1
ATOM 4001 C CA . ASN B 1 254 ? -3.389 6.559 9.938 1 92.94 254 ASN B CA 1
ATOM 4002 C C . ASN B 1 254 ? -3.803 5.676 8.766 1 92.94 254 ASN B C 1
ATOM 4004 O O . ASN B 1 254 ? -4.887 5.09 8.781 1 92.94 254 ASN B O 1
ATOM 4008 N N . LEU B 1 255 ? -3.012 5.582 7.797 1 95.25 255 LEU B N 1
ATOM 4009 C CA . LEU B 1 255 ? -3.291 4.738 6.637 1 95.25 255 LEU B CA 1
ATOM 4010 C C . LEU B 1 255 ? -3.117 3.264 6.984 1 95.25 255 LEU B C 1
ATOM 4012 O O . LEU B 1 255 ? -3.803 2.404 6.426 1 95.25 255 LEU B O 1
ATOM 4016 N N . GLU B 1 256 ? -2.217 3.072 7.949 1 93.56 256 GLU B N 1
ATOM 4017 C CA . GLU B 1 256 ? -1.804 1.691 8.18 1 93.56 256 GLU B CA 1
ATOM 4018 C C . GLU B 1 256 ? -2.363 1.16 9.492 1 93.56 256 GLU B C 1
ATOM 4020 O O . GLU B 1 256 ? -2.355 -0.049 9.734 1 93.56 256 GLU B O 1
ATOM 4025 N N . GLU B 1 257 ? -2.854 2.055 10.266 1 87.12 257 GLU B N 1
ATOM 4026 C CA . GLU B 1 257 ? -3.41 1.632 11.547 1 87.12 257 GLU B CA 1
ATOM 4027 C C . GLU B 1 257 ? -4.844 1.13 11.383 1 87.12 257 GLU B C 1
ATOM 4029 O O . GLU B 1 257 ? -5.711 1.855 10.891 1 87.12 257 GLU B O 1
ATOM 4034 N N . GLN B 1 258 ? -4.996 -0.179 11.195 1 71.5 258 GLN B N 1
ATOM 4035 C CA . GLN B 1 258 ? -6.348 -0.727 11.156 1 71.5 258 GLN B CA 1
ATOM 4036 C C . GLN B 1 258 ? -6.695 -1.426 12.469 1 71.5 258 GLN B C 1
ATOM 4038 O O . GLN B 1 258 ? -5.898 -2.209 12.992 1 71.5 258 GLN B O 1
ATOM 4043 N N . LEU B 1 259 ? -7.371 -0.817 13.352 1 56.94 259 LEU B N 1
ATOM 4044 C CA . LEU B 1 259 ? -7.594 -1.328 14.695 1 56.94 259 LEU B CA 1
ATOM 4045 C C . LEU B 1 259 ? -8.812 -2.248 14.742 1 56.94 259 LEU B C 1
ATOM 4047 O O . LEU B 1 259 ? -9.789 -2.021 14.023 1 56.94 259 LEU B O 1
ATOM 4051 N N . VAL B 1 260 ? -8.461 -3.588 15.094 1 57.31 260 VAL B N 1
ATOM 4052 C CA . VAL B 1 260 ? -9.492 -4.574 15.406 1 57.31 260 VAL B CA 1
ATOM 4053 C C . VAL B 1 260 ? -10.555 -3.947 16.297 1 57.31 260 VAL B C 1
ATOM 4055 O O . VAL B 1 260 ? -10.227 -3.24 17.266 1 57.31 260 VAL B O 1
ATOM 4058 N N . LYS B 1 261 ? -11.742 -3.963 15.656 1 45.59 261 LYS B N 1
ATOM 4059 C CA . LYS B 1 261 ? -12.906 -3.701 16.5 1 45.59 261 LYS B CA 1
ATOM 4060 C C . LYS B 1 261 ? -13.32 -4.953 17.266 1 45.59 261 LYS B C 1
ATOM 4062 O O . LYS B 1 261 ? -13.266 -6.062 16.734 1 45.59 261 LYS B O 1
#

Radius of gyration: 33.6 Å; Cα contacts (8 Å, |Δi|>4): 698; chains: 2; bounding box: 62×133×102 Å

Secondary structure (DSSP, 8-state):
-----------GGGGGTTHHHHHHHHHHHHHHHHHHHHHHHHHHHHHHHHHHHHHHHHH-----------------------------HHHHHHHH-HHHHHHHHHHHHHHHHHHHHTT-TTTEEEEEETTEEEEEEEHHHHB-TT--SBPHHHHHHHHHHHHHHTTS-S-EEEEEE--SPPPSSSSSSSHHHHHHHHHHHHHHHHHHHH---GGGEEEEEEETSS-SS-TTSHHHHHHHSEEEEEEE-GGGHHHH-----/-----------GGGGSTTHHHHHHHHHHHHHHHHHHHHHHHHHHHHHHHHHHHHHHHHH-----------------------------HHHHHHHH-HHHHHHHHHHHHHHHHHHHHTT-TTTEEEEEETTEEEEEEEHHHHB-TT--SBPHHHHHHHHHHHHHHTTS-S-EEEEEE--SPPPSSSSSSSHHHHHHHHHHHHHHHHHHHH---GGGEEEEEEETSS-SS-TTSHHHHHHHSEEEEEEE-GGGHHHH-----

pLDDT: mean 77.0, std 25.54, range [25.62, 98.75]